Protein AF-0000000076641084 (afdb_homodimer)

pLDDT: mean 89.26, std 19.98, range [22.12, 98.94]

Secondary structure (DSSP, 8-state):
-------------------------SS--------HHHHHHHGGGG---TTS----EEEEEEEETTEEEEEEEEE-TTS-EEEEEEEEESSS-SSEEEEEEE--TT--GGGGG-TT-HHHHHHHHHHHTT-EEEEEPPTTSGGGSTT-SSS-HHHHHHTT-HHHHHHHHHHHHHHHHHHHHHHTT-TTEEEEEEEEEEETHHHHHHHHHHHH-TTEEEEEEES------TT-TT-HHHHGGG--SS-EEEEEETT-TTT--HHHHHHHHHH---SSEEEEEESSSSS--THHHHHHHHHHHHH--/-------------------------SS--------HHHHHHHGGGG---TTS----EEEEEEEETTEEEEEEEEE-TTS-EEEEEEEEESSS-SSEEEEEEE--TT--GGGGG-TT-HHHHHHHHHHHTT-EEEEEPPTTSGGGSTT-SSS-HHHHHHTT-HHHHHHHHHHHHHHHHHHHHHHTT-TTEEEEEEEEEEETHHHHHHHHHHHH-TTEEEEEEES------TT-TT-HHHHGGG--SS-EEEEEETT-TTT--HHHHHHHHHH---SSEEEEEESSSSS--THHHHHHHHHHHHHH-

Organism: NCBI:txid1194090

Nearest PDB structures (foldseek):
  5jib-assembly1_A  TM=7.549E-01  e=6.508E-15  Thermotoga maritima MSB8
  5gma-assembly1_D  TM=7.538E-01  e=2.654E-14  Thermotoga maritima MSB8
  5jib-assembly1_E  TM=7.509E-01  e=1.223E-13  Thermotoga maritima MSB8
  3nuz-assembly3_E  TM=6.967E-01  e=7.974E-14  Bacteroides fragilis NCTC 9343
  3g8y-assembly1_A-2  TM=7.220E-01  e=4.692E-13  Phocaeicola vulgatus ATCC 8482

Sequence (610 aa):
MPKNHPFFLCLLLLCSVSISLRAQSDSVSDMQPVESEAFEVMQQFFDYDQTVPLEADVIGRLEKPGYIRERISFRGALGSKVPGYLALPTNKMGPYPVVLLLHGVTSSKESWWEENSTMRKLTIQLLESGYAALSLDTEYHGERSSNNELDSPIALLENERFVQYRDMIMRSTIDYRRGMDYLTTRTEIDTTRIGMIGYSMGGMMTFMLSAVDSRIKTSVACVSPIVTVPYLPTGVHHHAPYIHEVPFLMLMGKNDGQNYTEAQARQLHDLIGSDTKELIFFDSGHMLPAEWTDRAVYWIGKHLNMPKNHPFFLCLLLLCSVSISLRAQSDSVSDMQPVESEAFEVMQQFFDYDQTVPLEADVIGRLEKPGYIRERISFRGALGSKVPGYLALPTNKMGPYPVVLLLHGVTSSKESWWEENSTMRKLTIQLLESGYAALSLDTEYHGERSSNNELDSPIALLENERFVQYRDMIMRSTIDYRRGMDYLTTRTEIDTTRIGMIGYSMGGMMTFMLSAVDSRIKTSVACVSPIVTVPYLPTGVHHHAPYIHEVPFLMLMGKNDGQNYTEAQARQLHDLIGSDTKELIFFDSGHMLPAEWTDRAVYWIGKHLN

Structure (mmCIF, N/CA/C/O backbone):
data_AF-0000000076641084-model_v1
#
loop_
_entity.id
_entity.type
_entity.pdbx_description
1 polymer 'Dienelactone hydrolase family protein'
#
loop_
_atom_site.group_PDB
_atom_site.id
_atom_site.type_symbol
_atom_site.label_atom_id
_atom_site.label_alt_id
_atom_site.label_comp_id
_atom_site.label_asym_id
_atom_site.label_entity_id
_atom_site.label_seq_id
_atom_site.pdbx_PDB_ins_code
_atom_site.Cartn_x
_atom_site.Cartn_y
_atom_site.Cartn_z
_atom_site.occupancy
_atom_site.B_iso_or_equiv
_atom_site.auth_seq_id
_atom_site.auth_comp_id
_atom_site.auth_asym_id
_atom_site.auth_atom_id
_atom_site.pdbx_PDB_model_num
ATOM 1 N N . MET A 1 1 ? 32.344 21.5 52.062 1 26.88 1 MET A N 1
ATOM 2 C CA . MET A 1 1 ? 32.688 21.906 50.719 1 26.88 1 MET A CA 1
ATOM 3 C C . MET A 1 1 ? 31.672 21.406 49.719 1 26.88 1 MET A C 1
ATOM 5 O O . MET A 1 1 ? 31.328 20.219 49.688 1 26.88 1 MET A O 1
ATOM 9 N N . PRO A 1 2 ? 30.781 22.297 49.188 1 23.8 2 PRO A N 1
ATOM 10 C CA . PRO A 1 2 ? 29.594 21.984 48.406 1 23.8 2 PRO A CA 1
ATOM 11 C C . PRO A 1 2 ? 29.922 21.281 47.094 1 23.8 2 PRO A C 1
ATOM 13 O O . PRO A 1 2 ? 30.859 21.672 46.375 1 23.8 2 PRO A O 1
ATOM 16 N N . LYS A 1 3 ? 29.703 19.922 47.062 1 31.22 3 LYS A N 1
ATOM 17 C CA . LYS A 1 3 ? 29.938 19.031 45.938 1 31.22 3 LYS A CA 1
ATOM 18 C C . LYS A 1 3 ? 29.25 19.578 44.688 1 31.22 3 LYS A C 1
ATOM 20 O O . LYS A 1 3 ? 28.031 19.734 44.656 1 31.22 3 LYS A O 1
ATOM 25 N N . ASN A 1 4 ? 29.922 20.469 43.906 1 24.91 4 ASN A N 1
ATOM 26 C CA . ASN A 1 4 ? 29.531 21.125 42.656 1 24.91 4 ASN A CA 1
ATOM 27 C C . ASN A 1 4 ? 29.094 20.109 41.594 1 24.91 4 ASN A C 1
ATOM 29 O O . ASN A 1 4 ? 29.859 19.203 41.25 1 24.91 4 ASN A O 1
ATOM 33 N N . HIS A 1 5 ? 27.828 19.75 41.562 1 30.78 5 HIS A N 1
ATOM 34 C CA . HIS A 1 5 ? 27.266 18.844 40.594 1 30.78 5 HIS A CA 1
ATOM 35 C C . HIS A 1 5 ? 27.484 19.359 39.156 1 30.78 5 HIS A C 1
ATOM 37 O O . HIS A 1 5 ? 27.109 20.484 38.844 1 30.78 5 HIS A O 1
ATOM 43 N N . PRO A 1 6 ? 28.547 18.844 38.406 1 30.89 6 PRO A N 1
ATOM 44 C CA . PRO A 1 6 ? 28.812 19.297 37.031 1 30.89 6 PRO A CA 1
ATOM 45 C C . PRO A 1 6 ? 27.578 19.172 36.125 1 30.89 6 PRO A C 1
ATOM 47 O O . PRO A 1 6 ? 26.75 18.297 36.344 1 30.89 6 PRO A O 1
ATOM 50 N N . PHE A 1 7 ? 27.062 20.281 35.562 1 27.55 7 PHE A N 1
ATOM 51 C CA . PHE A 1 7 ? 26.094 20.469 34.5 1 27.55 7 PHE A CA 1
ATOM 52 C C . PHE A 1 7 ? 26.5 19.672 33.25 1 27.55 7 PHE A C 1
ATOM 54 O O . PHE A 1 7 ? 27.578 19.875 32.688 1 27.55 7 PHE A O 1
ATOM 61 N N . PHE A 1 8 ? 26.094 18.359 33.188 1 26.67 8 PHE A N 1
ATOM 62 C CA . PHE A 1 8 ? 26.266 17.578 31.953 1 26.67 8 PHE A CA 1
ATOM 63 C C . PHE A 1 8 ? 25.672 18.328 30.75 1 26.67 8 PHE A C 1
ATOM 65 O O . PHE A 1 8 ? 24.453 18.562 30.703 1 26.67 8 PHE A O 1
ATOM 72 N N . LEU A 1 9 ? 26.438 19.203 30.078 1 25.23 9 LEU A N 1
ATOM 73 C CA . LEU A 1 9 ? 26.172 19.734 28.75 1 25.23 9 LEU A CA 1
ATOM 74 C C . LEU A 1 9 ? 25.844 18.609 27.766 1 25.23 9 LEU A C 1
ATOM 76 O O . LEU A 1 9 ? 26.688 17.75 27.5 1 25.23 9 LEU A O 1
ATOM 80 N N . CYS A 1 10 ? 24.625 18.125 27.812 1 24.33 10 CYS A N 1
ATOM 81 C CA . CYS A 1 10 ? 24.141 17.281 26.719 1 24.33 10 CYS A CA 1
ATOM 82 C C . CYS A 1 10 ? 24.422 17.922 25.375 1 24.33 10 CYS A C 1
ATOM 84 O O . CYS A 1 10 ? 23.797 18.906 25.016 1 24.33 10 CYS A O 1
ATOM 86 N N . LEU A 1 11 ? 25.672 17.938 24.906 1 25.52 11 LEU A N 1
ATOM 87 C CA . LEU A 1 11 ? 26.031 18.188 23.516 1 25.52 11 LEU A CA 1
ATOM 88 C C . LEU A 1 11 ? 25.141 17.375 22.578 1 25.52 11 LEU A C 1
ATOM 90 O O . LEU A 1 11 ? 25.203 16.141 22.562 1 25.52 11 LEU A O 1
ATOM 94 N N . LEU A 1 12 ? 23.938 17.828 22.391 1 26.08 12 LEU A N 1
ATOM 95 C CA . LEU A 1 12 ? 23.109 17.406 21.266 1 26.08 12 LEU A CA 1
ATOM 96 C C . LEU A 1 12 ? 23.922 17.375 19.969 1 26.08 12 LEU A C 1
ATOM 98 O O . LEU A 1 12 ? 24.297 18.422 19.438 1 26.08 12 LEU A O 1
ATOM 102 N N . LEU A 1 13 ? 24.891 16.469 19.891 1 26.55 13 LEU A N 1
ATOM 103 C CA . LEU A 1 13 ? 25.484 16.188 18.594 1 26.55 13 LEU A CA 1
ATOM 104 C C . LEU A 1 13 ? 24.406 15.977 17.531 1 26.55 13 LEU A C 1
ATOM 106 O O . LEU A 1 13 ? 23.656 15 17.594 1 26.55 13 LEU A O 1
ATOM 110 N N . LEU A 1 14 ? 23.859 17.016 17.016 1 27.92 14 LEU A N 1
ATOM 111 C CA . LEU A 1 14 ? 23.156 17.094 15.742 1 27.92 14 LEU A CA 1
ATOM 112 C C . LEU A 1 14 ? 23.922 16.359 14.656 1 27.92 14 LEU A C 1
ATOM 114 O O . LEU A 1 14 ? 24.922 16.875 14.133 1 27.92 14 LEU A O 1
ATOM 118 N N . CYS A 1 15 ? 24.266 15.086 14.867 1 28.17 15 CYS A N 1
ATOM 119 C CA . CYS A 1 15 ? 24.766 14.383 13.695 1 28.17 15 CYS A CA 1
ATOM 120 C C . CYS A 1 15 ? 23.922 14.695 12.469 1 28.17 15 CYS A C 1
ATOM 122 O O . CYS A 1 15 ? 22.734 14.375 12.43 1 28.17 15 CYS A O 1
ATOM 124 N N . SER A 1 16 ? 24.25 15.734 11.742 1 29.22 16 SER A N 1
ATOM 125 C CA . SER A 1 16 ? 23.906 16.016 10.359 1 29.22 16 SER A CA 1
ATOM 126 C C . SER A 1 16 ? 24.109 14.789 9.477 1 29.22 16 SER A C 1
ATOM 128 O O . SER A 1 16 ? 25.234 14.5 9.07 1 29.22 16 SER A O 1
ATOM 130 N N . VAL A 1 17 ? 23.703 13.695 9.836 1 29.28 17 VAL A N 1
ATOM 131 C CA . VAL A 1 17 ? 23.766 12.695 8.781 1 29.28 17 VAL A CA 1
ATOM 132 C C . VAL A 1 17 ? 23.297 13.305 7.461 1 29.28 17 VAL A C 1
ATOM 134 O O . VAL A 1 17 ? 22.109 13.641 7.305 1 29.28 17 VAL A O 1
ATOM 137 N N . SER A 1 18 ? 24.188 14.047 6.797 1 27.95 18 SER A N 1
ATOM 138 C CA . SER A 1 18 ? 24.094 14.422 5.387 1 27.95 18 SER A CA 1
ATOM 139 C C . SER A 1 18 ? 23.828 13.203 4.512 1 27.95 18 SER A C 1
ATOM 141 O O . SER A 1 18 ? 24.719 12.375 4.305 1 27.95 18 SER A O 1
ATOM 143 N N . ILE A 1 19 ? 22.844 12.562 4.711 1 30.19 19 ILE A N 1
ATOM 144 C CA . ILE A 1 19 ? 22.484 11.695 3.592 1 30.19 19 ILE A CA 1
ATOM 145 C C . ILE A 1 19 ? 22.672 12.445 2.275 1 30.19 19 ILE A C 1
ATOM 147 O O . ILE A 1 19 ? 22 13.445 2.021 1 30.19 19 ILE A O 1
ATOM 151 N N . SER A 1 20 ? 23.922 12.391 1.888 1 27.3 20 SER A N 1
ATOM 152 C CA . SER A 1 20 ? 24.172 12.828 0.519 1 27.3 20 SER A CA 1
ATOM 153 C C . SER A 1 20 ? 23.172 12.211 -0.451 1 27.3 20 SER A C 1
ATOM 155 O O . SER A 1 20 ? 23.266 11.031 -0.784 1 27.3 20 SER A O 1
ATOM 157 N N . LEU A 1 21 ? 21.969 12.492 -0.389 1 31.47 21 LEU A N 1
ATOM 158 C CA . LEU A 1 21 ? 21.25 12.336 -1.652 1 31.47 21 LEU A CA 1
ATOM 159 C C . LEU A 1 21 ? 22.109 12.797 -2.824 1 31.47 21 LEU A C 1
ATOM 161 O O . LEU A 1 21 ? 22.547 13.953 -2.865 1 31.47 21 LEU A O 1
ATOM 165 N N . ARG A 1 22 ? 23 11.922 -3.416 1 30.84 22 ARG A N 1
ATOM 166 C CA . ARG A 1 22 ? 23.688 12.352 -4.625 1 30.84 22 ARG A CA 1
ATOM 167 C C . ARG A 1 22 ? 22.953 13.5 -5.309 1 30.84 22 ARG A C 1
ATOM 169 O O . ARG A 1 22 ? 21.781 13.367 -5.664 1 30.84 22 ARG A O 1
ATOM 176 N N . ALA A 1 23 ? 23.453 14.68 -5.098 1 30.89 23 ALA A N 1
ATOM 177 C CA . ALA A 1 23 ? 23.125 15.891 -5.844 1 30.89 23 ALA A CA 1
ATOM 178 C C . ALA A 1 23 ? 22.797 15.57 -7.301 1 30.89 23 ALA A C 1
ATOM 180 O O . ALA A 1 23 ? 23.641 15.031 -8.023 1 30.89 23 ALA A O 1
ATOM 181 N N . GLN A 1 24 ? 21.484 15.359 -7.684 1 33.16 24 GLN A N 1
ATOM 182 C CA . GLN A 1 24 ? 21.047 15.391 -9.078 1 33.16 24 GLN A CA 1
ATOM 183 C C . GLN A 1 24 ? 21.859 16.406 -9.883 1 33.16 24 GLN A C 1
ATOM 185 O O . GLN A 1 24 ? 22.094 17.516 -9.414 1 33.16 24 GLN A O 1
ATOM 190 N N . SER A 1 25 ? 22.719 16.031 -10.734 1 34.59 25 SER A N 1
ATOM 191 C CA . SER A 1 25 ? 23.312 16.906 -11.734 1 34.59 25 SER A CA 1
ATOM 192 C C . SER A 1 25 ? 22.422 18.109 -12.023 1 34.59 25 SER A C 1
ATOM 194 O O . SER A 1 25 ? 21.203 18.062 -11.82 1 34.59 25 SER A O 1
ATOM 196 N N . ASP A 1 26 ? 22.906 19.359 -12.203 1 37.53 26 ASP A N 1
ATOM 197 C CA . ASP A 1 26 ? 22.391 20.672 -12.586 1 37.53 26 ASP A CA 1
ATOM 198 C C . ASP A 1 26 ? 21.172 20.531 -13.5 1 37.53 26 ASP A C 1
ATOM 200 O O . ASP A 1 26 ? 20.688 21.516 -14.047 1 37.53 26 ASP A O 1
ATOM 204 N N . SER A 1 27 ? 21 19.453 -14.203 1 39.28 27 SER A N 1
ATOM 205 C CA . SER A 1 27 ? 19.828 19.484 -15.086 1 39.28 27 SER A CA 1
ATOM 206 C C . SER A 1 27 ? 18.531 19.469 -14.289 1 39.28 27 SER A C 1
ATOM 208 O O . SER A 1 27 ? 18.312 18.594 -13.461 1 39.28 27 SER A O 1
ATOM 210 N N . VAL A 1 28 ? 18.031 20.641 -13.852 1 44.72 28 VAL A N 1
ATOM 211 C CA . VAL A 1 28 ? 16.656 20.719 -13.344 1 44.72 28 VAL A CA 1
ATOM 212 C C . VAL A 1 28 ? 15.859 19.5 -13.82 1 44.72 28 VAL A C 1
ATOM 214 O O . VAL A 1 28 ? 15.57 19.375 -15.008 1 44.72 28 VAL A O 1
ATOM 217 N N . SER A 1 29 ? 16.172 18.344 -13.375 1 55.19 29 SER A N 1
ATOM 218 C CA . SER A 1 29 ? 15.297 17.219 -13.703 1 55.19 29 SER A CA 1
ATOM 219 C C . SER A 1 29 ? 13.828 17.625 -13.695 1 55.19 29 SER A C 1
ATOM 221 O O . SER A 1 29 ? 13.352 18.219 -12.719 1 55.19 29 SER A O 1
ATOM 223 N N . ASP A 1 30 ? 13.172 17.984 -14.828 1 70 30 ASP A N 1
ATOM 224 C CA . ASP A 1 30 ? 11.812 18.438 -15.094 1 70 30 ASP A CA 1
ATOM 225 C C . ASP A 1 30 ? 10.805 17.672 -14.25 1 70 30 ASP A C 1
ATOM 227 O O . ASP A 1 30 ? 10.758 16.438 -14.289 1 70 30 ASP A O 1
ATOM 231 N N . MET A 1 31 ? 10.422 18.344 -12.984 1 88.31 31 MET A N 1
ATOM 232 C CA . MET A 1 31 ? 9.273 17.844 -12.227 1 88.31 31 MET A CA 1
ATOM 233 C C . MET A 1 31 ? 8.062 17.656 -13.133 1 88.31 31 MET A C 1
ATOM 235 O O . MET A 1 31 ? 7.441 18.641 -13.555 1 88.31 31 MET A O 1
ATOM 239 N N . GLN A 1 32 ? 7.914 16.469 -13.648 1 92.06 32 GLN A N 1
ATOM 240 C CA . GLN A 1 32 ? 6.758 16.141 -14.477 1 92.06 32 GLN A CA 1
ATOM 241 C C . GLN A 1 32 ? 5.699 15.391 -13.672 1 92.06 32 GLN A C 1
ATOM 243 O O . GLN A 1 32 ? 5.863 14.203 -13.383 1 92.06 32 GLN A O 1
ATOM 248 N N . PRO A 1 33 ? 4.668 16.125 -13.281 1 96.69 33 PRO A N 1
ATOM 249 C CA . PRO A 1 33 ? 3.611 15.43 -12.547 1 96.69 33 PRO A CA 1
ATOM 250 C C . PRO A 1 33 ? 2.916 14.359 -13.383 1 96.69 33 PRO A C 1
ATOM 252 O O . PRO A 1 33 ? 2.967 14.406 -14.617 1 96.69 33 PRO A O 1
ATOM 255 N N . VAL A 1 34 ? 2.338 13.43 -12.719 1 97.44 34 VAL A N 1
ATOM 256 C CA . VAL A 1 34 ? 1.564 12.398 -13.406 1 97.44 34 VAL A CA 1
ATOM 257 C C . VAL A 1 34 ? 0.283 13.008 -13.977 1 97.44 34 VAL A C 1
ATOM 259 O O . VAL A 1 34 ? -0.249 13.977 -13.422 1 97.44 34 VAL A O 1
ATOM 262 N N . GLU A 1 35 ? -0.224 12.438 -15.047 1 97.44 35 GLU A N 1
ATOM 263 C CA . GLU A 1 35 ? -1.488 12.867 -15.633 1 97.44 35 GLU A CA 1
ATOM 264 C C . GLU A 1 35 ? -2.676 12.375 -14.812 1 97.44 35 GLU A C 1
ATOM 266 O O . GLU A 1 35 ? -2.502 11.633 -13.844 1 97.44 35 GLU A O 1
ATOM 271 N N . SER A 1 36 ? -3.834 12.789 -15.211 1 97.25 36 SER A N 1
ATOM 272 C CA . SER A 1 36 ? -5.043 12.633 -14.406 1 97.25 36 SER A CA 1
ATOM 273 C C . SER A 1 36 ? -5.324 11.164 -14.109 1 97.25 36 SER A C 1
ATOM 275 O O . SER A 1 36 ? -5.625 10.805 -12.969 1 97.25 36 SER A O 1
ATOM 277 N N . GLU A 1 37 ? -5.207 10.281 -15.109 1 97.31 37 GLU A N 1
ATOM 278 C CA . GLU A 1 37 ? -5.488 8.867 -14.883 1 97.31 37 GLU A CA 1
ATOM 279 C C . GLU A 1 37 ? -4.496 8.258 -13.891 1 97.31 37 GLU A C 1
ATOM 281 O O . GLU A 1 37 ? -4.883 7.496 -13 1 97.31 37 GLU A O 1
ATOM 286 N N . ALA A 1 38 ? -3.223 8.594 -14.086 1 98.25 38 ALA A N 1
ATOM 287 C CA . ALA A 1 38 ? -2.189 8.094 -13.188 1 98.25 38 ALA A CA 1
ATOM 288 C C . ALA A 1 38 ? -2.414 8.602 -11.766 1 98.25 38 ALA A C 1
ATOM 290 O O . ALA A 1 38 ? -2.178 7.879 -10.797 1 98.25 38 ALA A O 1
ATOM 291 N N . PHE A 1 39 ? -2.951 9.82 -11.648 1 98.38 39 PHE A N 1
ATOM 292 C CA . PHE A 1 39 ? -3.221 10.344 -10.312 1 98.38 39 PHE A CA 1
ATOM 293 C C . PHE A 1 39 ? -4.395 9.617 -9.672 1 98.38 39 PHE A C 1
ATOM 295 O O . PHE A 1 39 ? -4.41 9.406 -8.453 1 98.38 39 PHE A O 1
ATOM 302 N N . GLU A 1 40 ? -5.367 9.203 -10.469 1 97.75 40 GLU A N 1
ATOM 303 C CA . GLU A 1 40 ? -6.465 8.398 -9.938 1 97.75 40 GLU A CA 1
ATOM 304 C C . GLU A 1 40 ? -5.953 7.109 -9.312 1 97.75 40 GLU A C 1
ATOM 306 O O . GLU A 1 40 ? -6.438 6.688 -8.258 1 97.75 40 GLU A O 1
ATOM 311 N N . VAL A 1 41 ? -4.957 6.484 -9.953 1 98.25 41 VAL A N 1
ATOM 312 C CA . VAL A 1 41 ? -4.328 5.289 -9.398 1 98.25 41 VAL A CA 1
ATOM 313 C C . VAL A 1 41 ? -3.543 5.656 -8.141 1 98.25 41 VAL A C 1
ATOM 315 O O . VAL A 1 41 ? -3.639 4.973 -7.117 1 98.25 41 VAL A O 1
ATOM 318 N N . MET A 1 42 ? -2.855 6.789 -8.172 1 98.25 42 MET A N 1
ATOM 319 C CA . MET A 1 42 ? -1.975 7.203 -7.082 1 98.25 42 MET A CA 1
ATOM 320 C C . MET A 1 42 ? -2.771 7.48 -5.812 1 98.25 42 MET A C 1
ATOM 322 O O . MET A 1 42 ? -2.326 7.152 -4.711 1 98.25 42 MET A O 1
ATOM 326 N N . GLN A 1 43 ? -3.947 7.996 -5.922 1 96.69 43 GLN A N 1
ATOM 327 C CA . GLN A 1 43 ? -4.762 8.336 -4.758 1 96.69 43 GLN A CA 1
ATOM 328 C C . GLN A 1 43 ? -5.145 7.09 -3.971 1 96.69 43 GLN A C 1
ATOM 330 O O . GLN A 1 43 ? -5.434 7.172 -2.773 1 96.69 43 GLN A O 1
ATOM 335 N N . GLN A 1 44 ? -5.121 5.918 -4.645 1 96.44 44 GLN A N 1
ATOM 336 C CA . GLN A 1 44 ? -5.535 4.68 -3.992 1 96.44 44 GLN A CA 1
ATOM 337 C C . GLN A 1 44 ? -4.543 4.277 -2.902 1 96.44 44 GLN A C 1
ATOM 339 O O . GLN A 1 44 ? -4.871 3.477 -2.025 1 96.44 44 GLN A O 1
ATOM 344 N N . PHE A 1 45 ? -3.314 4.816 -2.941 1 97.06 45 PHE A N 1
ATOM 345 C CA . PHE A 1 45 ? -2.328 4.574 -1.896 1 97.06 45 PHE A CA 1
ATOM 346 C C . PHE A 1 45 ? -2.811 5.125 -0.559 1 97.06 45 PHE A C 1
ATOM 348 O O . PHE A 1 45 ? -2.324 4.719 0.498 1 97.06 45 PHE A O 1
ATOM 355 N N . PHE A 1 46 ? -3.791 6.051 -0.621 1 96.88 46 PHE A N 1
ATOM 356 C CA . PHE A 1 46 ? -4.199 6.75 0.592 1 96.88 46 PHE A CA 1
ATOM 357 C C . PHE A 1 46 ? -5.602 6.328 1.017 1 96.88 46 PHE A C 1
ATOM 359 O O . PHE A 1 46 ? -6.199 6.945 1.898 1 96.88 46 PHE A O 1
ATOM 366 N N . ASP A 1 47 ? -6.137 5.254 0.386 1 95.56 47 ASP A N 1
ATOM 367 C CA . ASP A 1 47 ? -7.453 4.742 0.751 1 95.56 47 ASP A CA 1
ATOM 368 C C . ASP A 1 47 ? -7.402 3.994 2.082 1 95.56 47 ASP A C 1
ATOM 370 O O . ASP A 1 47 ? -6.363 3.443 2.451 1 95.56 47 ASP A O 1
ATOM 374 N N . TYR A 1 48 ? -8.492 4.016 2.779 1 95.31 48 TYR A N 1
ATOM 375 C CA . TYR A 1 48 ? -8.688 3.24 4 1 95.31 48 TYR A CA 1
ATOM 376 C C . TYR A 1 48 ? -10.156 2.93 4.223 1 95.31 48 TYR A C 1
ATOM 378 O O . TYR A 1 48 ? -11.031 3.545 3.604 1 95.31 48 TYR A O 1
ATOM 386 N N . ASP A 1 49 ? -10.445 1.923 5.027 1 94.69 49 ASP A N 1
ATOM 387 C CA . ASP A 1 49 ? -11.82 1.532 5.332 1 94.69 49 ASP A CA 1
ATOM 388 C C . ASP A 1 49 ? -12.383 2.369 6.473 1 94.69 49 ASP A C 1
ATOM 390 O O . ASP A 1 49 ? -12.039 2.16 7.637 1 94.69 49 ASP A O 1
ATOM 394 N N . GLN A 1 50 ? -13.344 3.189 6.145 1 92.94 50 GLN A N 1
ATOM 395 C CA . GLN A 1 50 ? -13.953 4.047 7.156 1 92.94 50 GLN A CA 1
ATOM 396 C C . GLN A 1 50 ? -14.789 3.229 8.133 1 92.94 50 GLN A C 1
ATOM 398 O O . GLN A 1 50 ? -15.141 3.713 9.211 1 92.94 50 GLN A O 1
ATOM 403 N N . THR A 1 51 ? -15.125 1.97 7.75 1 91.69 51 THR A N 1
ATOM 404 C CA . THR A 1 51 ? -15.969 1.121 8.586 1 91.69 51 THR A CA 1
ATOM 405 C C . THR A 1 51 ? -15.164 0.517 9.734 1 91.69 51 THR A C 1
ATOM 407 O O . THR A 1 51 ? -15.742 -0.025 10.68 1 91.69 51 THR A O 1
ATOM 410 N N . VAL A 1 52 ? -13.836 0.581 9.641 1 91.88 52 VAL A N 1
ATOM 411 C CA . VAL A 1 52 ? -13.016 0.13 10.766 1 91.88 52 VAL A CA 1
ATOM 412 C C . VAL A 1 52 ? -13.25 1.036 11.969 1 91.88 52 VAL A C 1
ATOM 414 O O . VAL A 1 52 ? -13.102 2.256 11.875 1 91.88 52 VAL A O 1
ATOM 417 N N . PRO A 1 53 ? -13.641 0.503 13.094 1 93.06 53 PRO A N 1
ATOM 418 C CA . PRO A 1 53 ? -13.883 1.349 14.266 1 93.06 53 PRO A CA 1
ATOM 419 C C . PRO A 1 53 ? -12.633 2.111 14.703 1 93.06 53 PRO A C 1
ATOM 421 O O . PRO A 1 53 ? -11.523 1.577 14.641 1 93.06 53 PRO A O 1
ATOM 424 N N . LEU A 1 54 ? -12.766 3.314 15.148 1 96.38 54 LEU A N 1
ATOM 425 C CA . LEU A 1 54 ? -11.656 4.152 15.586 1 96.38 54 LEU A CA 1
ATOM 426 C C . LEU A 1 54 ? -11.055 3.621 16.891 1 96.38 54 LEU A C 1
ATOM 428 O O . LEU A 1 54 ? -9.844 3.691 17.094 1 96.38 54 LEU A O 1
ATOM 432 N N . GLU A 1 55 ? -11.984 3.131 17.719 1 96.38 55 GLU A N 1
ATOM 433 C CA . GLU A 1 55 ? -11.539 2.693 19.047 1 96.38 55 GLU A CA 1
ATOM 434 C C . GLU A 1 55 ? -10.758 3.791 19.75 1 96.38 55 GLU A C 1
ATOM 436 O O . GLU A 1 55 ? -9.664 3.545 20.266 1 96.38 55 GLU A O 1
ATOM 441 N N . ALA A 1 56 ? -11.266 4.992 19.75 1 97.75 56 ALA A N 1
ATOM 442 C CA . ALA A 1 56 ? -10.555 6.172 20.234 1 97.75 56 ALA A CA 1
ATOM 443 C C . ALA A 1 56 ? -10.633 6.273 21.766 1 97.75 56 ALA A C 1
ATOM 445 O O . ALA A 1 56 ? -11.617 5.832 22.359 1 97.75 56 ALA A O 1
ATOM 446 N N . ASP A 1 57 ? -9.57 6.793 22.328 1 97.25 57 ASP A N 1
ATOM 447 C CA . ASP A 1 57 ? -9.492 6.996 23.766 1 97.25 57 ASP A CA 1
ATOM 448 C C . ASP A 1 57 ? -8.789 8.305 24.109 1 97.25 57 ASP A C 1
ATOM 450 O O . ASP A 1 57 ? -7.84 8.703 23.422 1 97.25 57 ASP A O 1
ATOM 454 N N . VAL A 1 58 ? -9.297 9.008 25.141 1 98.06 58 VAL A N 1
ATOM 455 C CA . VAL A 1 58 ? -8.57 10.086 25.781 1 98.06 58 VAL A CA 1
ATOM 456 C C . VAL A 1 58 ? -7.809 9.547 27 1 98.06 58 VAL A C 1
ATOM 458 O O . VAL A 1 58 ? -8.414 9.18 28.016 1 98.06 58 VAL A O 1
ATOM 461 N N . ILE A 1 59 ? -6.539 9.547 26.891 1 97.19 59 ILE A N 1
ATOM 462 C CA . ILE A 1 59 ? -5.68 8.844 27.844 1 97.19 59 ILE A CA 1
ATOM 463 C C . ILE A 1 59 ? -5.254 9.797 28.953 1 97.19 59 ILE A C 1
ATOM 465 O O . ILE A 1 59 ? -4.832 9.359 30.031 1 97.19 59 ILE A O 1
ATOM 469 N N . GLY A 1 60 ? -5.316 11.117 28.672 1 97.69 60 GLY A N 1
ATOM 470 C CA . GLY A 1 60 ? -4.918 12.141 29.625 1 97.69 60 GLY A CA 1
ATOM 471 C C . GLY A 1 60 ? -5.383 13.531 29.234 1 97.69 60 GLY A C 1
ATOM 472 O O . GLY A 1 60 ? -5.785 13.766 28.094 1 97.69 60 GLY A O 1
ATOM 473 N N . ARG A 1 61 ? -5.359 14.344 30.297 1 97.75 61 ARG A N 1
ATOM 474 C CA . ARG A 1 61 ? -5.77 15.727 30.125 1 97.75 61 ARG A CA 1
ATOM 475 C C . ARG A 1 61 ? -4.895 16.672 30.938 1 97.75 61 ARG A C 1
ATOM 477 O O . ARG A 1 61 ? -4.629 16.422 32.125 1 97.75 61 ARG A O 1
ATOM 484 N N . LEU A 1 62 ? -4.355 17.625 30.266 1 97.81 62 LEU A N 1
ATOM 485 C CA . LEU A 1 62 ? -3.564 18.672 30.906 1 97.81 62 LEU A CA 1
ATOM 486 C C . LEU A 1 62 ? -4.223 20.047 30.719 1 97.81 62 LEU A C 1
ATOM 488 O O . LEU A 1 62 ? -4.52 20.438 29.578 1 97.81 62 LEU A O 1
ATOM 492 N N . GLU A 1 63 ? -4.461 20.75 31.859 1 97.44 63 GLU A N 1
ATOM 493 C CA . GLU A 1 63 ? -5.043 22.078 31.797 1 97.44 63 GLU A CA 1
ATOM 494 C C . GLU A 1 63 ? -3.984 23.156 32.031 1 97.44 63 GLU A C 1
ATOM 496 O O . GLU A 1 63 ? -3.248 23.109 33 1 97.44 63 GLU A O 1
ATOM 501 N N . LYS A 1 64 ? -3.861 23.969 31.141 1 96 64 LYS A N 1
ATOM 502 C CA . LYS A 1 64 ? -2.971 25.125 31.203 1 96 64 LYS A CA 1
ATOM 503 C C . LYS A 1 64 ? -3.738 26.438 30.984 1 96 64 LYS A C 1
ATOM 505 O O . LYS A 1 64 ? -4.883 26.422 30.531 1 96 64 LYS A O 1
ATOM 510 N N . PRO A 1 65 ? -3.152 27.547 31.453 1 94.44 65 PRO A N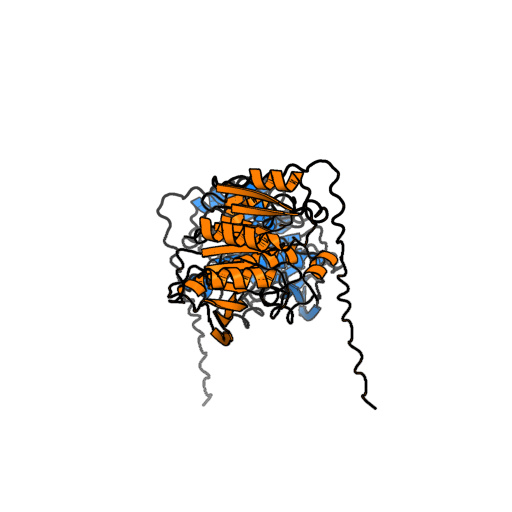 1
ATOM 511 C CA . PRO A 1 65 ? -3.812 28.812 31.125 1 94.44 65 PRO A CA 1
ATOM 512 C C . PRO A 1 65 ? -4.031 29 29.625 1 94.44 65 PRO A C 1
ATOM 514 O O . PRO A 1 65 ? -3.072 28.984 28.859 1 94.44 65 PRO A O 1
ATOM 517 N N . GLY A 1 66 ? -5.277 29.031 29.203 1 96 66 GLY A N 1
ATOM 518 C CA . GLY A 1 66 ? -5.617 29.359 27.828 1 96 66 GLY A CA 1
ATOM 519 C C . GLY A 1 66 ? -5.973 28.156 26.984 1 96 66 GLY A C 1
ATOM 520 O O . GLY A 1 66 ? -6.516 28.297 25.891 1 96 66 GLY A O 1
ATOM 521 N N . TYR A 1 67 ? -5.547 26.938 27.562 1 97.69 67 TYR A N 1
ATOM 522 C CA . TYR A 1 67 ? -5.891 25.781 26.734 1 97.69 67 TYR A CA 1
ATOM 523 C C . TYR A 1 67 ? -5.93 24.5 27.578 1 97.69 67 TYR A C 1
ATOM 525 O O . TYR A 1 67 ? -5.426 24.484 28.703 1 97.69 67 TYR A O 1
ATOM 533 N N . ILE A 1 68 ? -6.641 23.516 27.062 1 98.06 68 ILE A N 1
ATOM 534 C CA . ILE A 1 68 ? -6.613 22.141 27.531 1 98.06 68 ILE A CA 1
ATOM 535 C C . ILE A 1 68 ? -5.961 21.25 26.484 1 98.06 68 ILE A C 1
ATOM 537 O O . ILE A 1 68 ? -6.25 21.375 25.281 1 98.06 68 ILE A O 1
ATOM 541 N N . ARG A 1 69 ? -5.035 20.391 26.875 1 98.56 69 ARG A N 1
ATOM 542 C CA . ARG A 1 69 ? -4.414 19.438 25.969 1 98.56 69 ARG A CA 1
ATOM 543 C C . ARG A 1 69 ? -4.762 18 26.375 1 98.56 69 ARG A C 1
ATOM 545 O O . ARG A 1 69 ? -4.453 17.578 27.484 1 98.56 69 ARG A O 1
ATOM 552 N N . GLU A 1 70 ? -5.375 17.328 25.469 1 98.69 70 GLU A N 1
ATOM 553 C CA . GLU A 1 70 ? -5.715 15.914 25.672 1 98.69 70 GLU A CA 1
ATOM 554 C C . GLU A 1 70 ? -4.715 15 24.969 1 98.69 70 GLU A C 1
ATOM 556 O O . GLU A 1 70 ? -4.332 15.258 23.812 1 98.69 70 GLU A O 1
ATOM 561 N N . ARG A 1 71 ? -4.223 14.047 25.719 1 98.62 71 ARG A N 1
ATOM 562 C CA . ARG A 1 71 ? -3.541 12.914 25.094 1 98.62 71 ARG A CA 1
ATOM 563 C C . ARG A 1 71 ? -4.543 11.898 24.562 1 98.62 71 ARG A C 1
ATOM 565 O O . ARG A 1 71 ? -5.348 11.359 25.328 1 98.62 71 ARG A O 1
ATOM 572 N N . ILE A 1 72 ? -4.508 11.633 23.266 1 98.69 72 ILE A N 1
ATOM 573 C CA . ILE A 1 72 ? -5.508 10.766 22.656 1 98.69 72 ILE A CA 1
ATOM 574 C C . ILE A 1 72 ? -4.816 9.609 21.953 1 98.69 72 ILE A C 1
ATOM 576 O O . ILE A 1 72 ? -3.598 9.617 21.766 1 98.69 72 ILE A O 1
ATOM 580 N N . SER A 1 73 ? -5.562 8.602 21.625 1 98.06 73 SER A N 1
ATOM 581 C CA . SER A 1 73 ? -5.156 7.492 20.766 1 98.06 73 SER A CA 1
ATOM 582 C C . SER A 1 73 ? -6.344 6.926 20 1 98.06 73 SER A C 1
ATOM 584 O O . SER A 1 73 ? -7.477 6.949 20.484 1 98.06 73 SER A O 1
ATOM 586 N N . PHE A 1 74 ? -6.164 6.492 18.828 1 97.75 74 PHE A N 1
ATOM 587 C CA . PHE A 1 74 ? -7.168 5.785 18.031 1 97.75 74 PHE A CA 1
ATOM 588 C C . PHE A 1 74 ? -6.512 4.75 17.125 1 97.75 74 PHE A C 1
ATOM 590 O O . PHE A 1 74 ? -5.285 4.691 17.031 1 97.75 74 PHE A O 1
ATOM 597 N N . ARG A 1 75 ? -7.32 3.955 16.531 1 94.62 75 ARG A N 1
ATOM 598 C CA . ARG A 1 75 ? -6.824 2.9 15.656 1 94.62 75 ARG A CA 1
ATOM 599 C C . ARG A 1 75 ? -6.473 3.455 14.281 1 94.62 75 ARG A C 1
ATOM 601 O O . ARG A 1 75 ? -7.293 4.121 13.648 1 94.62 75 ARG A O 1
ATOM 608 N N . GLY A 1 76 ? -5.273 3.135 13.898 1 89.81 76 GLY A N 1
ATOM 609 C CA . GLY A 1 76 ? -4.777 3.629 12.625 1 89.81 76 GLY A CA 1
ATOM 610 C C . GLY A 1 76 ? -5.125 2.725 11.461 1 89.81 76 GLY A C 1
ATOM 611 O O . GLY A 1 76 ? -5.898 1.777 11.609 1 89.81 76 GLY A O 1
ATOM 612 N N . ALA A 1 77 ? -4.613 3.045 10.281 1 74.94 77 ALA A N 1
ATOM 613 C CA . ALA A 1 77 ? -4.84 2.438 8.969 1 74.94 77 ALA A CA 1
ATOM 614 C C . ALA A 1 77 ? -4.578 0.936 9.008 1 74.94 77 ALA A C 1
ATOM 616 O O . ALA A 1 77 ? -5.301 0.156 8.383 1 74.94 77 ALA A O 1
ATOM 617 N N . LEU A 1 78 ? -3.521 0.55 9.656 1 74.12 78 LEU A N 1
ATOM 618 C CA . LEU A 1 78 ? -3.115 -0.851 9.672 1 74.12 78 LEU A CA 1
ATOM 619 C C . LEU A 1 78 ? -3.459 -1.501 11.008 1 74.12 78 LEU A C 1
ATOM 621 O O . LEU A 1 78 ? -2.945 -2.576 11.328 1 74.12 78 LEU A O 1
ATOM 625 N N . GLY A 1 79 ? -4.242 -0.798 11.773 1 79.25 79 GLY A N 1
ATOM 626 C CA . GLY A 1 79 ? -4.652 -1.411 13.023 1 79.25 79 GLY A CA 1
ATOM 627 C C . GLY A 1 79 ? -3.812 -0.973 14.211 1 79.25 79 GLY A C 1
ATOM 628 O O . GLY A 1 79 ? -4.188 -1.197 15.359 1 79.25 79 GLY A O 1
ATOM 629 N N . SER A 1 80 ? -2.748 -0.312 13.93 1 83.25 80 SER A N 1
ATOM 630 C CA . SER A 1 80 ? -1.895 0.145 15.023 1 83.25 80 SER A CA 1
ATOM 631 C C . SER A 1 80 ? -2.492 1.364 15.719 1 83.25 80 SER A C 1
ATOM 633 O O . SER A 1 80 ? -3.279 2.102 15.117 1 83.25 80 SER A O 1
ATOM 635 N N . LYS A 1 81 ? -2.059 1.528 16.938 1 92.31 81 LYS A N 1
ATOM 636 C CA . LYS A 1 81 ? -2.494 2.703 17.688 1 92.31 81 LYS A CA 1
ATOM 637 C C . LYS A 1 81 ? -1.766 3.957 17.203 1 92.31 81 LYS A C 1
ATOM 639 O O . LYS A 1 81 ? -0.553 3.934 16.984 1 92.31 81 LYS A O 1
ATOM 644 N N . VAL A 1 82 ? -2.502 4.969 17.047 1 97.06 82 VAL A N 1
ATOM 645 C CA . VAL A 1 82 ? -1.957 6.266 16.656 1 97.06 82 VAL A CA 1
ATOM 646 C C . VAL A 1 82 ? -2.096 7.254 17.812 1 97.06 82 VAL A C 1
ATOM 648 O O . VAL A 1 82 ? -3.189 7.75 18.094 1 97.06 82 VAL A O 1
ATOM 651 N N . PRO A 1 83 ? -1.025 7.543 18.516 1 97.81 83 PRO A N 1
ATOM 652 C CA . PRO A 1 83 ? -1.072 8.531 19.594 1 97.81 83 PRO A CA 1
ATOM 653 C C . PRO A 1 83 ? -1.041 9.969 19.078 1 97.81 83 PRO A C 1
ATOM 655 O O . PRO A 1 83 ? -0.447 10.242 18.031 1 97.81 83 PRO A O 1
ATOM 658 N N . GLY A 1 84 ? -1.698 10.828 19.781 1 98.62 84 GLY A N 1
ATOM 659 C CA . GLY A 1 84 ? -1.715 12.234 19.406 1 98.62 84 GLY A CA 1
ATOM 660 C C . GLY A 1 84 ? -2.094 13.156 20.562 1 98.62 84 GLY A C 1
ATOM 661 O O . GLY A 1 84 ? -2.312 12.703 21.688 1 98.62 84 GLY A O 1
ATOM 662 N N . TYR A 1 85 ? -2.027 14.477 20.312 1 98.81 85 TYR A N 1
ATOM 663 C CA . TYR A 1 85 ? -2.549 15.523 21.188 1 98.81 85 TYR A CA 1
ATOM 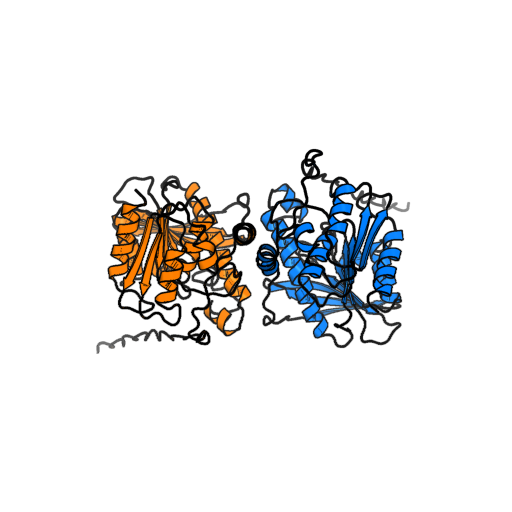664 C C . TYR A 1 85 ? -3.656 16.312 20.484 1 98.81 85 TYR A C 1
ATOM 666 O O . TYR A 1 85 ? -3.523 16.672 19.312 1 98.81 85 TYR A O 1
ATOM 674 N N . LEU A 1 86 ? -4.727 16.438 21.141 1 98.88 86 LEU A N 1
ATOM 675 C CA . LEU A 1 86 ? -5.746 17.422 20.766 1 98.88 86 LEU A CA 1
ATOM 676 C C . LEU A 1 86 ? -5.816 18.547 21.781 1 98.88 86 LEU A C 1
ATOM 678 O O . LEU A 1 86 ? -6.141 18.328 22.953 1 98.88 86 LEU A O 1
ATOM 682 N N . ALA A 1 87 ? -5.504 19.734 21.359 1 98.81 87 ALA A N 1
ATOM 683 C CA . ALA A 1 87 ? -5.527 20.906 22.234 1 98.81 87 ALA A CA 1
ATOM 684 C C . ALA A 1 87 ? -6.707 21.812 21.906 1 98.81 87 ALA A C 1
ATOM 686 O O . ALA A 1 87 ? -6.984 22.078 20.734 1 98.81 87 ALA A O 1
ATOM 687 N N . LEU A 1 88 ? -7.367 22.266 22.922 1 98.5 88 LEU A N 1
ATOM 688 C CA . LEU A 1 88 ? -8.555 23.109 22.797 1 98.5 88 LEU A CA 1
ATOM 689 C C . LEU A 1 88 ? -8.336 24.453 23.484 1 98.5 88 LEU A C 1
ATOM 691 O O . LEU A 1 88 ? -7.906 24.5 24.641 1 98.5 88 LEU A O 1
ATOM 695 N N . PRO A 1 89 ? -8.656 25.516 22.703 1 98 89 PRO A N 1
ATOM 696 C CA . PRO A 1 89 ? -8.586 26.812 23.391 1 98 89 PRO A CA 1
ATOM 697 C C . PRO A 1 89 ? -9.68 27 24.438 1 98 89 PRO A C 1
ATOM 699 O O . PRO A 1 89 ? -10.758 26.391 24.312 1 98 89 PRO A O 1
ATOM 702 N N . THR A 1 90 ? -9.398 27.766 25.453 1 94.75 90 THR A N 1
ATOM 703 C CA . THR A 1 90 ? -10.391 27.984 26.5 1 94.75 90 THR A CA 1
ATOM 70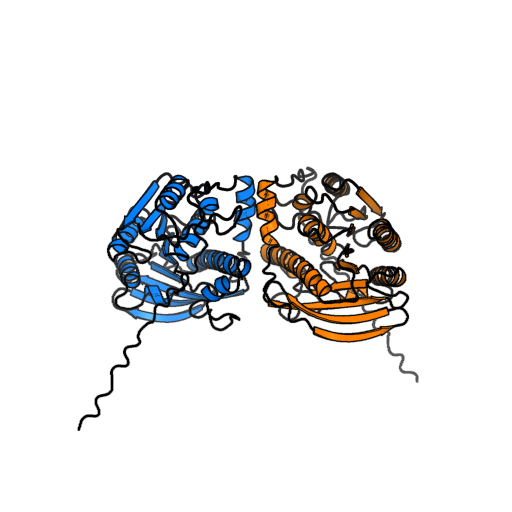4 C C . THR A 1 90 ? -10.875 29.438 26.484 1 94.75 90 THR A C 1
ATOM 706 O O . THR A 1 90 ? -11.812 29.781 27.203 1 94.75 90 THR A O 1
ATOM 709 N N . ASN A 1 91 ? -10.273 30.203 25.703 1 91.69 91 ASN A N 1
ATOM 710 C CA . ASN A 1 91 ? -10.617 31.625 25.672 1 91.69 91 ASN A CA 1
ATOM 711 C C . ASN A 1 91 ? -11.812 31.875 24.75 1 91.69 91 ASN A C 1
ATOM 713 O O . ASN A 1 91 ? -12.297 33 24.672 1 91.69 91 ASN A O 1
ATOM 717 N N . LYS A 1 92 ? -12.25 30.922 24.047 1 90 92 LYS A N 1
ATOM 718 C CA . LYS A 1 92 ? -13.406 31 23.156 1 90 92 LYS A CA 1
ATOM 719 C C . LYS A 1 92 ? -14.336 29.797 23.375 1 90 92 LYS A C 1
ATOM 721 O O . LYS A 1 92 ? -13.945 28.797 23.969 1 90 92 LYS A O 1
ATOM 726 N N . MET A 1 93 ? -15.578 30.047 22.891 1 91.5 93 MET A N 1
ATOM 727 C CA . MET A 1 93 ? -16.516 28.938 22.922 1 91.5 93 MET A CA 1
ATOM 728 C C . MET A 1 93 ? -16.531 28.188 21.594 1 91.5 93 MET A C 1
ATOM 730 O O . MET A 1 93 ? -16.438 28.797 20.531 1 91.5 93 MET A O 1
ATOM 734 N N . GLY A 1 94 ? -16.672 26.984 21.625 1 90.31 94 GLY A N 1
ATOM 735 C CA . GLY A 1 94 ? -16.75 26.156 20.438 1 90.31 94 GLY A CA 1
ATOM 736 C C . GLY A 1 94 ? -18.094 26.25 19.734 1 90.31 94 GLY A C 1
ATOM 737 O O . GLY A 1 94 ? -18.969 27.016 20.141 1 90.31 94 GLY A O 1
ATOM 738 N N . PRO A 1 95 ? -18.125 25.359 18.719 1 97.25 95 PRO A N 1
ATOM 739 C CA . PRO A 1 95 ? -17.125 24.453 18.156 1 97.25 95 PRO A CA 1
ATOM 740 C C . PRO A 1 95 ? -15.938 25.203 17.531 1 97.25 95 PRO A C 1
ATOM 742 O O . PRO A 1 95 ? -16.125 26.25 16.922 1 97.25 95 PRO A O 1
ATOM 745 N N . TYR A 1 96 ? -14.734 24.703 17.719 1 97.88 96 TYR A N 1
ATOM 746 C CA . TYR A 1 96 ? -13.5 25.328 17.281 1 97.88 96 TYR A CA 1
ATOM 747 C C . TYR A 1 96 ? -13.102 24.859 15.898 1 97.88 96 TYR A C 1
ATOM 749 O O . TYR A 1 96 ? -13.18 23.656 15.594 1 97.88 96 TYR A O 1
ATOM 757 N N . PRO A 1 97 ? -12.727 25.844 14.969 1 98.56 97 PRO A N 1
ATOM 758 C CA . PRO A 1 97 ? -11.898 25.328 13.875 1 98.56 97 PRO A CA 1
ATOM 759 C C . PRO A 1 97 ? -10.641 24.625 14.367 1 98.56 97 PRO A C 1
ATOM 761 O O . PRO A 1 97 ? -10.227 24.812 15.516 1 98.56 97 PRO A O 1
ATOM 764 N N . VAL A 1 98 ? -10.078 23.766 13.57 1 98.88 98 VAL A N 1
ATOM 765 C CA . VAL A 1 98 ? -8.953 22.969 14.031 1 98.88 98 VAL A CA 1
ATOM 766 C C . VAL A 1 98 ? -7.84 22.984 12.992 1 98.88 98 VAL A C 1
ATOM 768 O O . VAL A 1 98 ? -8.109 23.031 11.789 1 98.88 98 VAL A O 1
ATOM 771 N N . VAL A 1 99 ? -6.621 23.031 13.477 1 98.94 99 VAL A N 1
ATOM 772 C CA . VAL A 1 99 ? -5.445 22.969 12.609 1 98.94 99 VAL A CA 1
ATOM 773 C C . VAL A 1 99 ? -4.672 21.672 12.891 1 98.94 99 VAL A C 1
ATOM 775 O O . VAL A 1 99 ? -4.305 21.406 14.039 1 98.94 99 VAL A O 1
ATOM 778 N N . LEU A 1 100 ? -4.473 20.828 11.844 1 98.94 100 LEU A N 1
ATOM 779 C CA . LEU A 1 100 ? -3.588 19.672 11.93 1 98.94 100 LEU A CA 1
ATOM 780 C C . LEU A 1 100 ? -2.125 20.109 11.883 1 98.94 100 LEU A C 1
ATOM 782 O O . LEU A 1 100 ? -1.737 20.906 11.023 1 98.94 100 LEU A O 1
ATOM 786 N N . LEU A 1 101 ? -1.36 19.609 12.82 1 98.94 101 LEU A N 1
ATOM 787 C CA . LEU A 1 101 ? 0.07 19.891 12.875 1 98.94 101 LEU A CA 1
ATOM 788 C C . LEU A 1 101 ? 0.883 18.641 12.555 1 98.94 101 LEU A C 1
ATOM 790 O O . LEU A 1 101 ? 0.875 17.688 13.328 1 98.94 101 LEU A O 1
ATOM 794 N N . LEU A 1 102 ? 1.583 18.656 11.422 1 98.88 102 LEU A N 1
ATOM 795 C CA . LEU A 1 102 ? 2.326 17.5 10.945 1 98.88 102 LEU A CA 1
ATOM 796 C C . LEU A 1 102 ? 3.826 17.703 11.133 1 98.88 102 LEU A C 1
ATOM 798 O O . LEU A 1 102 ? 4.414 18.609 10.547 1 98.88 102 LEU A O 1
ATOM 802 N N . HIS A 1 103 ? 4.469 16.812 11.914 1 98.31 103 HIS A N 1
ATOM 803 C CA . HIS A 1 103 ? 5.859 16.984 12.32 1 98.31 103 HIS A CA 1
ATOM 804 C C . HIS A 1 103 ? 6.816 16.453 11.258 1 98.31 103 HIS A C 1
ATOM 806 O O . HIS A 1 103 ? 6.395 15.766 10.328 1 98.31 103 HIS A O 1
ATOM 812 N N . GLY A 1 104 ? 8.086 16.781 11.398 1 97.19 104 GLY A N 1
ATOM 813 C CA . GLY A 1 104 ? 9.141 16.344 10.5 1 97.19 104 GLY A CA 1
ATOM 814 C C . GLY A 1 104 ? 9.695 14.977 10.867 1 97.19 104 GLY A C 1
ATOM 815 O O . GLY A 1 104 ? 9.328 14.406 11.898 1 97.19 104 GLY A O 1
ATOM 816 N N . VAL A 1 105 ? 10.664 14.516 10.125 1 95.06 105 VAL A N 1
ATOM 817 C CA . VAL A 1 105 ? 11.109 13.125 10.172 1 95.06 105 VAL A CA 1
ATOM 818 C C . VAL A 1 105 ? 11.898 12.875 11.453 1 95.06 105 VAL A C 1
ATOM 820 O O . VAL A 1 105 ? 11.953 11.742 11.945 1 95.06 105 VAL A O 1
ATOM 823 N N . THR A 1 106 ? 12.5 13.836 12.086 1 91.19 106 THR A N 1
ATOM 824 C CA . THR A 1 106 ? 13.297 13.633 13.297 1 91.19 106 THR A CA 1
ATOM 825 C C . THR A 1 106 ? 12.547 14.141 14.523 1 91.19 106 THR A C 1
ATOM 827 O O . THR A 1 106 ? 13.156 14.359 15.578 1 91.19 106 THR A O 1
ATOM 830 N N . SER A 1 107 ? 11.305 14.359 14.383 1 94.38 107 SER A N 1
ATOM 831 C CA . SER A 1 107 ? 10.492 14.938 15.445 1 94.38 107 SER A CA 1
ATOM 832 C C . SER A 1 107 ? 9.344 14.008 15.828 1 94.38 107 SER A C 1
ATOM 834 O O . SER A 1 107 ? 9.414 12.797 15.617 1 94.38 107 SER A O 1
ATOM 836 N N . SER A 1 108 ? 8.359 14.484 16.531 1 95.94 108 SER A N 1
ATOM 837 C CA . SER A 1 108 ? 7.156 13.805 16.984 1 95.94 108 SER A CA 1
ATOM 838 C C . SER A 1 108 ? 6.074 14.805 17.375 1 95.94 108 SER A C 1
ATOM 840 O O . SER A 1 108 ? 6.258 16.016 17.234 1 95.94 108 SER A O 1
ATOM 842 N N . LYS A 1 109 ? 4.988 14.258 17.844 1 97.75 109 LYS A N 1
ATOM 843 C CA . LYS A 1 109 ? 3.926 15.133 18.344 1 97.75 109 LYS A CA 1
ATOM 844 C C . LYS A 1 109 ? 4.422 16.031 19.469 1 97.75 109 LYS A C 1
ATOM 846 O O . LYS A 1 109 ? 3.906 17.125 19.672 1 97.75 109 LYS A O 1
ATOM 851 N N . GLU A 1 110 ? 5.465 15.656 20.172 1 97.62 110 GLU A N 1
ATOM 852 C CA . GLU A 1 110 ? 6.004 16.391 21.312 1 97.62 110 GLU A CA 1
ATOM 853 C C . GLU A 1 110 ? 6.668 17.688 20.875 1 97.62 110 GLU A C 1
ATOM 855 O O . GLU A 1 110 ? 6.707 18.672 21.625 1 97.62 110 GLU A O 1
ATOM 860 N N . SER A 1 111 ? 7.105 17.688 19.672 1 97.31 111 SER A N 1
ATOM 861 C CA . SER A 1 111 ? 7.871 18.844 19.203 1 97.31 111 SER A CA 1
ATOM 862 C C . SER A 1 111 ? 7.02 20.109 19.172 1 97.31 111 SER A C 1
ATOM 864 O O . SER A 1 111 ? 7.535 21.203 19.328 1 97.31 111 SER A O 1
ATOM 866 N N . TRP A 1 112 ? 5.754 19.984 19.047 1 98.12 112 TRP A N 1
ATOM 867 C CA . TRP A 1 112 ? 4.844 21.125 18.969 1 98.12 112 TRP A CA 1
ATOM 868 C C . TRP A 1 112 ? 4.613 21.734 20.344 1 98.12 112 TRP A C 1
ATOM 870 O O . TRP A 1 112 ? 3.938 22.75 20.469 1 98.12 112 TRP A O 1
ATOM 880 N N . TRP A 1 113 ? 5.246 21.094 21.391 1 96.94 113 TRP A N 1
ATOM 881 C CA . TRP A 1 113 ? 4.961 21.5 22.766 1 96.94 113 TRP A CA 1
ATOM 882 C C . TRP A 1 113 ? 6.25 21.734 23.547 1 96.94 113 TRP A C 1
ATOM 884 O O . TRP A 1 113 ? 6.215 22.078 24.734 1 96.94 113 TRP A O 1
ATOM 894 N N . GLU A 1 114 ? 7.383 21.531 22.891 1 95.31 114 GLU A N 1
ATOM 895 C CA . GLU A 1 114 ? 8.664 21.688 23.562 1 95.31 114 GLU A CA 1
ATOM 896 C C . GLU A 1 114 ? 8.914 23.156 23.938 1 95.31 114 GLU A C 1
ATOM 898 O O . GLU A 1 114 ? 8.75 24.047 23.125 1 95.31 114 GLU A O 1
ATOM 903 N N . GLU A 1 115 ? 9.414 23.328 25.094 1 91.06 115 GLU A N 1
ATOM 904 C CA . GLU A 1 115 ? 9.648 24.688 25.594 1 91.06 115 GLU A CA 1
ATOM 905 C C . GLU A 1 115 ? 10.711 25.406 24.75 1 91.06 115 GLU A C 1
ATOM 907 O O . GLU A 1 115 ? 11.688 24.781 24.328 1 91.06 115 GLU A O 1
ATOM 912 N N . ASN A 1 116 ? 10.555 26.688 24.516 1 87.38 116 ASN A N 1
ATOM 913 C CA . ASN A 1 116 ? 11.469 27.578 23.828 1 87.38 116 ASN A CA 1
ATOM 914 C C . ASN A 1 116 ? 11.695 27.156 22.375 1 87.38 116 ASN A C 1
ATOM 916 O O . ASN A 1 116 ? 12.781 27.344 21.828 1 87.38 116 ASN A O 1
ATOM 920 N N . SER A 1 117 ? 10.703 26.422 21.844 1 91.81 117 SER A N 1
ATOM 921 C CA . SER A 1 117 ? 10.766 26.047 20.438 1 91.81 117 SER A CA 1
ATOM 922 C C . SER A 1 117 ? 9.836 26.906 19.594 1 91.81 117 SER A C 1
ATOM 924 O O . SER A 1 117 ? 8.797 27.359 20.078 1 91.81 117 SER A O 1
ATOM 926 N N . THR A 1 118 ? 10.203 27.125 18.344 1 93.12 118 THR A N 1
ATOM 927 C CA . THR A 1 118 ? 9.328 27.859 17.438 1 93.12 118 THR A CA 1
ATOM 928 C C . THR A 1 118 ? 8.055 27.062 17.172 1 93.12 118 THR A C 1
ATOM 930 O O . THR A 1 118 ? 6.992 27.641 16.906 1 93.12 118 THR A O 1
ATOM 933 N N . MET A 1 119 ? 8.109 25.781 17.266 1 95.75 119 MET A N 1
ATOM 934 C CA . MET A 1 119 ? 6.941 24.938 17.047 1 95.75 119 MET A CA 1
ATOM 935 C C . MET A 1 119 ? 5.902 25.141 18.141 1 95.75 119 MET A C 1
ATOM 937 O O . MET A 1 119 ? 4.707 25.219 17.859 1 95.75 119 MET A O 1
ATOM 941 N N . ARG A 1 120 ? 6.414 25.234 19.328 1 96.06 120 ARG A N 1
ATOM 942 C CA . ARG A 1 120 ? 5.48 25.531 20.422 1 96.06 120 ARG A CA 1
ATOM 943 C C . ARG A 1 120 ? 4.891 26.938 20.266 1 96.06 120 ARG A C 1
ATOM 945 O O . ARG A 1 120 ? 3.707 27.141 20.547 1 96.06 120 ARG A O 1
ATOM 952 N N . LYS A 1 121 ? 5.742 27.906 19.922 1 97 121 LYS A N 1
ATOM 953 C CA . LYS A 1 121 ? 5.227 29.25 19.656 1 97 121 LYS A CA 1
ATOM 954 C C . LYS A 1 121 ? 4.047 29.203 18.688 1 97 121 LYS A C 1
ATOM 956 O O . LYS A 1 121 ? 3.029 29.859 18.922 1 97 121 LYS A O 1
ATOM 961 N N . LEU A 1 122 ? 4.199 28.438 17.641 1 98.5 122 LEU A N 1
ATOM 962 C CA . LEU A 1 122 ? 3.145 28.297 16.641 1 98.5 122 LEU A CA 1
ATOM 963 C C . LEU A 1 122 ? 1.872 27.734 17.266 1 98.5 122 LEU A C 1
ATOM 965 O O . LEU A 1 122 ? 0.783 28.281 17.062 1 98.5 122 LEU A O 1
ATOM 969 N N . THR A 1 123 ? 1.999 26.641 18.047 1 98.5 123 THR A N 1
ATOM 970 C CA . THR A 1 123 ? 0.842 25.984 18.641 1 98.5 123 THR A CA 1
ATOM 971 C C . THR A 1 123 ? 0.105 26.938 19.578 1 98.5 123 THR A C 1
ATOM 973 O O . THR A 1 123 ? -1.122 27.047 19.531 1 98.5 123 THR A O 1
ATOM 976 N N . ILE A 1 124 ? 0.831 27.688 20.391 1 97.69 124 ILE A N 1
ATOM 977 C CA . ILE A 1 124 ? 0.243 28.609 21.344 1 97.69 124 ILE A CA 1
ATOM 978 C C . ILE A 1 124 ? -0.454 29.75 20.594 1 97.69 124 ILE A C 1
ATOM 980 O O . ILE A 1 124 ? -1.568 30.141 20.953 1 97.69 124 ILE A O 1
ATOM 984 N N . GLN A 1 125 ? 0.191 30.25 19.547 1 98 125 GLN A N 1
ATOM 985 C CA . GLN A 1 125 ? -0.423 31.297 18.734 1 98 125 GLN A CA 1
ATOM 986 C C . GLN A 1 125 ? -1.753 30.828 18.156 1 98 125 GLN A C 1
ATOM 988 O O . GLN A 1 125 ? -2.725 31.594 18.125 1 98 125 GLN A O 1
ATOM 993 N N . LEU A 1 126 ? -1.802 29.594 17.688 1 98.5 126 LEU A N 1
ATOM 994 C CA . LEU A 1 126 ? -3.033 29.047 17.141 1 98.5 126 LEU A CA 1
ATOM 995 C C . LEU A 1 126 ? -4.121 28.969 18.203 1 98.5 126 LEU A C 1
ATOM 997 O O . LEU A 1 126 ? -5.25 29.422 17.969 1 98.5 126 LEU A O 1
ATOM 1001 N N . LEU A 1 127 ? -3.781 28.469 19.359 1 98.31 127 LEU A N 1
ATOM 1002 C CA . LEU A 1 127 ? -4.738 28.328 20.453 1 98.31 127 LEU A CA 1
ATOM 1003 C C . LEU A 1 127 ? -5.258 29.688 20.906 1 98.31 127 LEU A C 1
ATOM 1005 O O . LEU A 1 127 ? -6.465 29.875 21.078 1 98.31 127 LEU A O 1
ATOM 1009 N N . GLU A 1 128 ? -4.367 30.641 21.016 1 97.31 128 GLU A N 1
ATOM 1010 C CA . GLU A 1 128 ? -4.75 32 21.406 1 97.31 128 GLU A CA 1
ATOM 1011 C C . GLU A 1 128 ? -5.672 32.625 20.375 1 97.31 128 GLU A C 1
ATOM 1013 O O . GLU A 1 128 ? -6.5 33.5 20.719 1 97.31 128 GLU A O 1
ATOM 1018 N N . SER A 1 129 ? -5.547 32.188 19.156 1 97.31 129 SER A N 1
ATOM 1019 C CA . SER A 1 129 ? -6.359 32.719 18.062 1 97.31 129 SER A CA 1
ATOM 1020 C C . SER A 1 129 ? -7.695 32 17.969 1 97.31 129 SER A C 1
ATOM 1022 O O . SER A 1 129 ? -8.5 32.281 17.078 1 97.31 129 SER A O 1
ATOM 1024 N N . GLY A 1 130 ? -7.938 30.984 18.781 1 97.12 130 GLY A N 1
ATOM 1025 C CA . GLY A 1 130 ? -9.227 30.312 18.844 1 97.12 130 GLY A CA 1
ATOM 1026 C C . GLY A 1 130 ? -9.281 29.031 18.031 1 97.12 130 GLY A C 1
ATOM 1027 O O . GLY A 1 130 ? -10.359 28.5 17.781 1 97.12 130 GLY A O 1
ATOM 1028 N N . TYR A 1 131 ? -8.133 28.562 17.578 1 98.44 131 TYR A N 1
ATOM 1029 C CA . TYR A 1 131 ? -8.078 27.297 16.828 1 98.44 131 TYR A CA 1
ATOM 1030 C C . TYR A 1 131 ? -7.695 26.141 17.75 1 98.44 131 TYR A C 1
ATOM 1032 O O . TYR A 1 131 ? -6.812 26.281 18.594 1 98.44 131 TYR A O 1
ATOM 1040 N N . ALA A 1 132 ? -8.398 25.016 17.656 1 98.75 132 ALA A N 1
ATOM 1041 C CA . ALA A 1 132 ? -7.871 23.766 18.203 1 98.75 132 ALA A CA 1
ATOM 1042 C C . ALA A 1 132 ? -6.695 23.25 17.391 1 98.75 132 ALA A C 1
ATOM 1044 O O . ALA A 1 132 ? -6.461 23.719 16.266 1 98.75 132 ALA A O 1
ATOM 1045 N N . ALA A 1 133 ? -5.902 22.391 18 1 98.88 133 ALA A N 1
ATOM 1046 C CA . ALA A 1 133 ? -4.746 21.828 17.312 1 98.88 133 ALA A CA 1
ATOM 1047 C C . ALA A 1 133 ? -4.66 20.312 17.516 1 98.88 133 ALA A C 1
ATOM 1049 O O . ALA A 1 133 ? -4.742 19.844 18.656 1 98.88 133 ALA A O 1
ATOM 1050 N N . LEU A 1 134 ? -4.555 19.547 16.422 1 98.94 134 LEU A N 1
ATOM 1051 C CA . LEU A 1 134 ? -4.332 18.109 16.469 1 98.94 134 LEU A CA 1
ATOM 1052 C C . LEU A 1 134 ? -2.945 17.75 15.953 1 98.94 134 LEU A C 1
ATOM 1054 O O . LEU A 1 134 ? -2.566 18.172 14.852 1 98.94 134 LEU A O 1
ATOM 1058 N N . SER A 1 135 ? -2.172 17.062 16.734 1 98.88 135 SER A N 1
ATOM 1059 C CA . SER A 1 135 ? -0.889 16.516 16.297 1 98.88 135 SER A CA 1
ATOM 1060 C C . SER A 1 135 ? -0.799 15.016 16.594 1 98.88 135 SER A C 1
ATOM 1062 O O . SER A 1 135 ? -1.193 14.57 17.672 1 98.88 135 SER A O 1
ATOM 1064 N N . LEU A 1 136 ? -0.318 14.227 15.633 1 98.5 136 LEU A N 1
ATOM 1065 C CA . LEU A 1 136 ? -0.158 12.781 15.766 1 98.5 136 LEU A CA 1
ATOM 1066 C C . LEU A 1 136 ? 1.31 12.383 15.648 1 98.5 136 LEU A C 1
ATOM 1068 O O . LEU A 1 136 ? 2.104 13.102 15.039 1 98.5 136 LEU A O 1
ATOM 1072 N N . ASP A 1 137 ? 1.655 11.273 16.281 1 96.75 137 ASP A N 1
ATOM 1073 C CA . ASP A 1 137 ? 2.928 10.633 15.961 1 96.75 137 ASP A CA 1
ATOM 1074 C C . ASP A 1 137 ? 2.836 9.852 14.648 1 96.75 137 ASP A C 1
ATOM 1076 O O . ASP A 1 137 ? 1.98 8.984 14.5 1 96.75 137 ASP A O 1
ATOM 1080 N N . THR A 1 138 ? 3.723 10.227 13.766 1 93.56 138 THR A N 1
ATOM 1081 C CA . THR A 1 138 ? 3.857 9.406 12.57 1 93.56 138 THR A CA 1
ATOM 1082 C C . THR A 1 138 ? 4.449 8.039 12.906 1 93.56 138 THR A C 1
ATOM 1084 O O . THR A 1 138 ? 5.004 7.852 13.992 1 93.56 138 THR A O 1
ATOM 1087 N N . GLU A 1 139 ? 4.246 7.121 12.008 1 89.88 139 GLU A N 1
ATOM 1088 C CA . GLU A 1 139 ? 4.859 5.809 12.188 1 89.88 139 GLU A CA 1
ATOM 1089 C C . GLU A 1 139 ? 6.363 5.93 12.414 1 89.88 139 GLU A C 1
ATOM 1091 O O . GLU A 1 139 ? 7.031 6.738 11.766 1 89.88 139 GLU A O 1
ATOM 1096 N N . TYR A 1 140 ? 6.934 5.18 13.422 1 89.25 140 TYR A N 1
ATOM 1097 C CA . TYR A 1 140 ? 8.344 5.105 13.773 1 89.25 140 TYR A CA 1
ATOM 1098 C C . TYR A 1 140 ? 8.773 6.32 14.594 1 89.25 140 TYR A C 1
ATOM 1100 O O . TYR A 1 140 ? 9.961 6.531 14.828 1 89.25 140 TYR A O 1
ATOM 1108 N N . HIS A 1 141 ? 7.84 7.105 15.023 1 93.31 141 HIS A N 1
ATOM 1109 C CA . HIS A 1 141 ? 8.164 8.32 15.773 1 93.31 141 HIS A CA 1
ATOM 1110 C C . HIS A 1 141 ? 7.457 8.336 17.125 1 93.31 141 HIS A C 1
ATOM 1112 O O . HIS A 1 141 ? 6.391 7.734 17.281 1 93.31 141 HIS A O 1
ATOM 1118 N N . GLY A 1 142 ? 8.086 9.117 18.047 1 93.25 142 GLY A N 1
ATOM 1119 C CA . GLY A 1 142 ? 7.449 9.297 19.344 1 93.25 142 GLY A CA 1
ATOM 1120 C C . GLY A 1 142 ? 7.066 7.988 20.016 1 93.25 142 GLY A C 1
ATOM 1121 O O . GLY A 1 142 ? 7.898 7.086 20.141 1 93.25 142 GLY A O 1
ATOM 1122 N N . GLU A 1 143 ? 5.801 7.824 20.391 1 92.5 143 GLU A N 1
ATOM 1123 C CA . GLU A 1 143 ? 5.324 6.641 21.094 1 92.5 143 GLU A CA 1
ATOM 1124 C C . GLU A 1 143 ? 5.238 5.438 20.156 1 92.5 143 GLU A C 1
ATOM 1126 O O . GLU A 1 143 ? 5.051 4.305 20.609 1 92.5 143 GLU A O 1
ATOM 1131 N N . ARG A 1 144 ? 5.48 5.676 18.844 1 90.5 144 ARG A N 1
ATOM 1132 C CA . ARG A 1 144 ? 5.387 4.602 17.859 1 90.5 144 ARG A CA 1
ATOM 1133 C C . ARG A 1 144 ? 6.77 4.086 17.469 1 90.5 144 ARG A C 1
ATOM 1135 O O . ARG A 1 144 ? 6.914 3.34 16.5 1 90.5 144 ARG A O 1
ATOM 1142 N N . SER A 1 145 ? 7.824 4.488 18.141 1 83.69 145 SER A N 1
ATOM 1143 C CA . SER A 1 145 ? 9.195 4.102 17.828 1 83.69 145 SER A CA 1
ATOM 1144 C C . SER A 1 145 ? 9.508 2.703 18.344 1 83.69 145 SER A C 1
ATOM 1146 O O . SER A 1 145 ? 10.359 2.004 17.781 1 83.69 145 SER A O 1
ATOM 1148 N N . SER A 1 146 ? 9.062 2.207 19.453 1 63.41 146 SER A N 1
ATOM 1149 C CA . SER A 1 146 ? 9.492 1.037 20.203 1 63.41 146 SER A CA 1
ATOM 1150 C C . SER A 1 146 ? 9.375 -0.235 19.375 1 63.41 146 SER A C 1
ATOM 1152 O O . SER A 1 146 ? 10.172 -1.164 19.531 1 63.41 146 SER A O 1
ATOM 1154 N N . ASN A 1 147 ? 8.523 -0.342 18.516 1 58.44 147 ASN A N 1
ATOM 1155 C CA . ASN A 1 147 ? 8.297 -1.646 17.906 1 58.44 147 ASN A CA 1
ATOM 1156 C C . ASN A 1 147 ? 9.031 -1.777 16.578 1 58.44 147 ASN A C 1
ATOM 1158 O O . ASN A 1 147 ? 8.766 -2.707 15.805 1 58.44 147 ASN A O 1
ATOM 1162 N N . ASN A 1 148 ? 10.109 -0.837 16.453 1 61.12 148 ASN A N 1
ATOM 1163 C CA . ASN A 1 148 ? 10.688 -0.836 15.109 1 61.12 148 ASN A CA 1
ATOM 1164 C C . ASN A 1 148 ? 12.016 -1.591 15.07 1 61.12 148 ASN A C 1
ATOM 1166 O O . ASN A 1 148 ? 12.727 -1.649 16.078 1 61.12 148 ASN A O 1
ATOM 1170 N N . GLU A 1 149 ? 12.125 -2.297 14 1 64.12 149 GLU A N 1
ATOM 1171 C CA . GLU A 1 149 ? 13.367 -3.021 13.758 1 64.12 149 GLU A CA 1
ATOM 1172 C C . GLU A 1 149 ? 14.555 -2.068 13.68 1 64.12 149 GLU A C 1
ATOM 1174 O O . GLU A 1 149 ? 15.672 -2.432 14.055 1 64.12 149 GLU A O 1
ATOM 1179 N N . LEU A 1 150 ? 14.172 -0.875 13.211 1 67.56 150 LEU A N 1
ATOM 1180 C CA . LEU A 1 150 ? 15.219 0.125 13.039 1 67.56 150 LEU A CA 1
ATOM 1181 C C . LEU A 1 150 ? 15.016 1.298 13.992 1 67.56 150 LEU A C 1
ATOM 1183 O O . LEU A 1 150 ? 13.883 1.604 14.375 1 67.56 150 LEU A O 1
ATOM 1187 N N . ASP A 1 151 ? 16.062 1.869 14.352 1 63.78 151 ASP A N 1
ATOM 1188 C CA . ASP A 1 151 ? 16.141 2.846 15.438 1 63.78 151 ASP A CA 1
ATOM 1189 C C . ASP A 1 151 ? 15.375 4.117 15.078 1 63.78 151 ASP A C 1
ATOM 1191 O O . ASP A 1 151 ? 14.836 4.789 15.961 1 63.78 151 ASP A O 1
ATOM 1195 N N . SER A 1 152 ? 15.523 4.434 13.812 1 76.06 152 SER A N 1
ATOM 1196 C CA . SER A 1 152 ? 14.906 5.699 13.438 1 76.06 152 SER A CA 1
ATOM 1197 C C . SER A 1 152 ? 14.492 5.691 11.969 1 76.06 152 SER A C 1
ATOM 1199 O O . SER A 1 152 ? 14.961 4.859 11.188 1 76.06 152 SER A O 1
ATOM 1201 N N . PRO A 1 153 ? 13.539 6.5 11.672 1 84.06 153 PRO A N 1
ATOM 1202 C CA . PRO A 1 153 ? 13.164 6.613 10.258 1 84.06 153 PRO A CA 1
ATOM 1203 C C . PRO A 1 153 ? 14.359 6.934 9.359 1 84.06 153 PRO A C 1
ATOM 1205 O O . PRO A 1 153 ? 14.406 6.496 8.211 1 84.06 153 PRO A O 1
ATOM 1208 N N . ILE A 1 154 ? 15.32 7.574 9.922 1 84.94 154 ILE A N 1
ATOM 1209 C CA . ILE A 1 154 ? 16.5 7.922 9.133 1 84.94 154 ILE A CA 1
ATOM 1210 C C . ILE A 1 154 ? 17.281 6.656 8.789 1 84.94 154 ILE A C 1
ATOM 1212 O O . ILE A 1 154 ? 17.859 6.551 7.699 1 84.94 154 ILE A O 1
ATOM 1216 N N . ALA A 1 155 ? 17.266 5.742 9.695 1 86.94 155 ALA A N 1
ATOM 1217 C CA . ALA A 1 155 ? 17.953 4.473 9.484 1 86.94 155 ALA A CA 1
ATOM 1218 C C . ALA A 1 155 ? 17.359 3.719 8.297 1 86.94 155 ALA A C 1
ATOM 1220 O O . ALA A 1 155 ? 18.062 2.951 7.629 1 86.94 155 ALA A O 1
ATOM 1221 N N . LEU A 1 156 ? 16.094 3.934 8.016 1 88.56 156 LEU A N 1
ATOM 1222 C CA . LEU A 1 156 ? 15.484 3.316 6.848 1 88.56 156 LEU A CA 1
ATOM 1223 C C . LEU A 1 156 ? 16.219 3.736 5.57 1 88.56 156 LEU A C 1
ATOM 1225 O O . LEU A 1 156 ? 16.5 2.902 4.711 1 88.56 156 LEU A O 1
ATOM 1229 N N . LEU A 1 157 ? 16.484 5.012 5.508 1 87.5 157 LEU A N 1
ATOM 1230 C CA . LEU A 1 157 ? 17.156 5.531 4.324 1 87.5 157 LEU A CA 1
ATOM 1231 C C . LEU A 1 157 ? 18.594 5.031 4.262 1 87.5 157 LEU A C 1
ATOM 1233 O O . LEU A 1 157 ? 19.078 4.645 3.191 1 87.5 157 LEU A O 1
ATOM 1237 N N . GLU A 1 158 ? 19.234 4.984 5.414 1 89.06 158 GLU A N 1
ATOM 1238 C CA . GLU A 1 158 ? 20.625 4.539 5.496 1 89.06 158 GLU A CA 1
ATOM 1239 C C . GLU A 1 158 ? 20.766 3.074 5.086 1 89.06 158 GLU A C 1
ATOM 1241 O O . GLU A 1 158 ? 21.781 2.674 4.523 1 89.06 158 GLU A O 1
ATOM 1246 N N . ASN A 1 159 ? 19.75 2.322 5.309 1 89.94 159 ASN A N 1
ATOM 1247 C CA . ASN A 1 159 ? 19.766 0.896 5 1 89.94 159 ASN A CA 1
ATOM 1248 C C . ASN A 1 159 ? 19.062 0.6 3.678 1 89.94 159 ASN A C 1
ATOM 1250 O O . ASN A 1 159 ? 18.688 -0.542 3.414 1 89.94 159 ASN A O 1
ATOM 1254 N N . GLU A 1 160 ? 18.75 1.664 2.943 1 91.5 160 GLU A N 1
ATOM 1255 C CA . GLU A 1 160 ? 18.172 1.574 1.604 1 91.5 160 GLU A CA 1
ATOM 1256 C C . GLU A 1 160 ? 16.797 0.913 1.631 1 91.5 160 GLU A C 1
ATOM 1258 O O . GLU A 1 160 ? 16.469 0.122 0.746 1 91.5 160 GLU A O 1
ATOM 1263 N N . ARG A 1 161 ? 16.125 1.138 2.766 1 92.06 161 ARG A N 1
ATOM 1264 C CA . ARG A 1 161 ? 14.734 0.708 2.891 1 92.06 161 ARG A CA 1
ATOM 1265 C C . ARG A 1 161 ? 13.781 1.774 2.365 1 92.06 161 ARG A C 1
ATOM 1267 O O . ARG A 1 161 ? 12.93 2.275 3.107 1 92.06 161 ARG A O 1
ATOM 1274 N N . PHE A 1 162 ? 13.852 2.018 1.074 1 93.62 162 PHE A N 1
ATOM 1275 C CA . PHE A 1 162 ? 13.164 3.146 0.461 1 93.62 162 PHE A CA 1
ATOM 1276 C C . PHE A 1 162 ? 11.656 2.906 0.423 1 93.62 162 PHE A C 1
ATOM 1278 O O . PHE A 1 162 ? 10.867 3.836 0.615 1 93.62 162 PHE A O 1
ATOM 1285 N N . VAL A 1 163 ? 11.273 1.65 0.177 1 94.69 163 VAL A N 1
ATOM 1286 C CA . VAL A 1 163 ? 9.852 1.34 0.115 1 94.69 163 VAL A CA 1
ATOM 1287 C C . VAL A 1 163 ? 9.234 1.448 1.509 1 94.69 163 VAL A C 1
ATOM 1289 O O . VAL A 1 163 ? 8.141 1.987 1.671 1 94.69 163 VAL A O 1
ATOM 1292 N N . GLN A 1 164 ? 9.961 0.964 2.506 1 92.12 164 GLN A N 1
ATOM 1293 C CA . GLN A 1 164 ? 9.484 1.097 3.879 1 92.12 164 GLN A CA 1
ATOM 1294 C C . GLN A 1 164 ? 9.344 2.564 4.273 1 92.12 164 GLN A C 1
ATOM 1296 O O . GLN A 1 164 ? 8.391 2.941 4.957 1 92.12 164 GLN A O 1
ATOM 1301 N N . TYR A 1 165 ? 10.32 3.402 3.889 1 93.56 165 TYR A N 1
ATOM 1302 C CA . TYR A 1 165 ? 10.266 4.832 4.172 1 93.56 165 TYR A CA 1
ATOM 1303 C C . TYR A 1 165 ? 9.062 5.477 3.496 1 93.56 165 TYR A C 1
ATOM 1305 O O . TYR A 1 165 ? 8.328 6.242 4.125 1 93.56 165 TYR A O 1
ATOM 1313 N N . ARG A 1 166 ? 8.844 5.129 2.229 1 95.12 166 ARG A N 1
ATOM 1314 C CA . ARG A 1 166 ? 7.684 5.578 1.469 1 95.12 166 ARG A CA 1
ATOM 1315 C C . ARG A 1 166 ? 6.387 5.203 2.18 1 95.12 166 ARG A C 1
ATOM 1317 O O . ARG A 1 166 ? 5.512 6.047 2.377 1 95.12 166 ARG A O 1
ATOM 1324 N N . ASP A 1 167 ? 6.285 3.967 2.57 1 93.25 167 ASP A N 1
ATOM 1325 C CA . ASP A 1 167 ? 5.066 3.451 3.184 1 93.25 167 ASP A CA 1
ATOM 1326 C C . ASP A 1 167 ? 4.812 4.105 4.539 1 93.25 167 ASP A C 1
ATOM 1328 O O . ASP A 1 167 ? 3.664 4.312 4.93 1 93.25 167 ASP A O 1
ATOM 1332 N N . MET A 1 168 ? 5.914 4.406 5.281 1 92.62 168 MET A N 1
ATOM 1333 C CA . MET A 1 168 ? 5.797 5.137 6.539 1 92.62 168 MET A CA 1
ATOM 1334 C C . MET A 1 168 ? 5.086 6.469 6.328 1 92.62 168 MET A C 1
ATOM 1336 O O . MET A 1 168 ? 4.152 6.801 7.062 1 92.62 168 MET A O 1
ATOM 1340 N N . ILE A 1 169 ? 5.465 7.191 5.312 1 96.5 169 ILE A N 1
ATOM 1341 C CA . ILE A 1 169 ? 4.871 8.492 5.02 1 96.5 169 ILE A CA 1
ATOM 1342 C C . ILE A 1 169 ? 3.422 8.312 4.578 1 96.5 169 ILE A C 1
ATOM 1344 O O . ILE A 1 169 ? 2.531 9.023 5.051 1 96.5 169 ILE A O 1
ATOM 1348 N N . MET A 1 170 ? 3.174 7.336 3.76 1 96.06 170 MET A N 1
ATOM 1349 C CA . MET A 1 170 ? 1.832 7.082 3.244 1 96.06 170 MET A CA 1
ATOM 1350 C C . MET A 1 170 ? 0.882 6.688 4.371 1 96.06 170 MET A C 1
ATOM 1352 O O . MET A 1 170 ? -0.218 7.23 4.48 1 96.06 170 MET A O 1
ATOM 1356 N N . ARG A 1 171 ? 1.308 5.773 5.176 1 94.69 171 ARG A N 1
ATOM 1357 C CA . ARG A 1 171 ? 0.46 5.309 6.27 1 94.69 171 ARG A CA 1
ATOM 1358 C C . ARG A 1 171 ? 0.198 6.426 7.273 1 94.69 171 ARG A C 1
ATOM 1360 O O . ARG A 1 171 ? -0.897 6.52 7.832 1 94.69 171 ARG A O 1
ATOM 1367 N N . SER A 1 172 ? 1.2 7.238 7.492 1 95.88 172 SER A N 1
ATOM 1368 C CA . SER A 1 172 ? 1.018 8.383 8.375 1 95.88 172 SER A CA 1
ATOM 1369 C C . SER A 1 172 ? 0.022 9.383 7.785 1 95.88 172 SER A C 1
ATOM 1371 O O . SER A 1 172 ? -0.757 9.992 8.516 1 95.88 172 SER A O 1
ATOM 1373 N N . THR A 1 173 ? 0.048 9.555 6.473 1 98.12 173 THR A N 1
ATOM 1374 C CA . THR A 1 173 ? -0.929 10.398 5.789 1 98.12 173 THR A CA 1
ATOM 1375 C C . THR A 1 173 ? -2.342 9.852 5.988 1 98.12 173 THR A C 1
ATOM 1377 O O . THR A 1 173 ? -3.264 10.609 6.297 1 98.12 173 THR A O 1
ATOM 1380 N N . ILE A 1 174 ? -2.49 8.516 5.902 1 97.81 174 ILE A N 1
ATOM 1381 C CA . ILE A 1 174 ? -3.773 7.867 6.145 1 97.81 174 ILE A CA 1
ATOM 1382 C C . ILE A 1 174 ? -4.199 8.094 7.594 1 97.81 174 ILE A C 1
ATOM 1384 O O . ILE A 1 174 ? -5.379 8.328 7.871 1 97.81 174 ILE A O 1
ATOM 1388 N N . ASP A 1 175 ? -3.256 8.016 8.492 1 97.81 175 ASP A N 1
ATOM 1389 C CA . ASP A 1 175 ? -3.562 8.211 9.906 1 97.81 175 ASP A CA 1
ATOM 1390 C C . ASP A 1 175 ? -4.145 9.602 10.156 1 97.81 175 ASP A C 1
ATOM 1392 O O . ASP A 1 175 ? -5.035 9.766 10.992 1 97.81 175 ASP A O 1
ATOM 1396 N N . TYR A 1 176 ? -3.633 10.586 9.469 1 98.62 176 TYR A N 1
ATOM 1397 C CA . TYR A 1 176 ? -4.199 11.922 9.633 1 98.62 176 TYR A CA 1
ATOM 1398 C C . TYR A 1 176 ? -5.602 11.992 9.039 1 98.62 176 TYR A C 1
ATOM 1400 O O . TYR A 1 176 ? -6.461 12.719 9.555 1 98.62 176 TYR A O 1
ATOM 1408 N N . ARG A 1 177 ? -5.883 11.281 7.961 1 98.31 177 ARG A N 1
ATOM 1409 C CA . ARG A 1 177 ? -7.25 11.203 7.457 1 98.31 177 ARG A CA 1
ATOM 1410 C C . ARG A 1 177 ? -8.18 10.57 8.492 1 98.31 177 ARG A C 1
ATOM 1412 O O . ARG A 1 177 ? -9.281 11.07 8.727 1 98.31 177 ARG A O 1
ATOM 1419 N N . ARG A 1 178 ? -7.688 9.539 9.117 1 97.81 178 ARG A N 1
ATOM 1420 C CA . ARG A 1 178 ? -8.461 8.906 10.188 1 97.81 178 ARG A CA 1
ATOM 1421 C C . ARG A 1 178 ? -8.594 9.836 11.391 1 97.81 178 ARG A C 1
ATOM 1423 O O . ARG A 1 178 ? -9.609 9.805 12.094 1 97.81 178 ARG A O 1
ATOM 1430 N N . GLY A 1 179 ? -7.512 10.602 11.57 1 98.38 179 GLY A N 1
ATOM 1431 C CA . GLY A 1 179 ? -7.609 11.633 12.594 1 98.38 179 GLY A CA 1
ATOM 1432 C C . GLY A 1 179 ? -8.75 12.602 12.352 1 98.38 179 GLY A C 1
ATOM 1433 O O . GLY A 1 179 ? -9.422 13.023 13.297 1 98.38 179 GLY A O 1
ATOM 1434 N N . MET A 1 180 ? -8.969 12.977 11.164 1 98.56 180 MET A N 1
ATOM 1435 C CA . MET A 1 180 ? -10.094 13.844 10.836 1 98.56 180 MET A CA 1
ATOM 1436 C C . MET A 1 180 ? -11.422 13.125 11.062 1 98.56 180 MET A C 1
ATOM 1438 O O . MET A 1 180 ? -12.406 13.75 11.445 1 98.56 180 MET A O 1
ATOM 1442 N N . ASP A 1 181 ? -11.461 11.734 10.828 1 97.94 181 ASP A N 1
ATOM 1443 C CA . ASP A 1 181 ? -12.633 10.969 11.234 1 97.94 181 ASP A CA 1
ATOM 1444 C C . ASP A 1 181 ? -12.875 11.094 12.734 1 97.94 181 ASP A C 1
ATOM 1446 O O . ASP A 1 181 ? -14.008 11.297 13.18 1 97.94 181 ASP A O 1
ATOM 1450 N N . TYR A 1 182 ? -11.797 10.961 13.453 1 98.56 182 TYR A N 1
ATOM 1451 C CA . TYR A 1 182 ? -11.898 11.086 14.906 1 98.56 182 TYR A CA 1
ATOM 1452 C C . TYR A 1 182 ? -12.469 12.438 15.297 1 98.56 182 TYR A C 1
ATOM 1454 O O . TYR A 1 182 ? -13.32 12.523 16.188 1 98.56 182 TYR A O 1
ATOM 1462 N N . LEU A 1 183 ? -12.016 13.5 14.648 1 98.69 183 LEU A N 1
ATOM 1463 C CA . LEU A 1 183 ? -12.477 14.852 14.961 1 98.69 183 LEU A CA 1
ATOM 1464 C C . LEU A 1 183 ? -13.992 14.953 14.797 1 98.69 183 LEU A C 1
ATOM 1466 O O . LEU A 1 183 ? -14.641 15.742 15.492 1 98.69 183 LEU A O 1
ATOM 1470 N N . THR A 1 184 ? -14.609 14.164 13.898 1 97.75 184 THR A N 1
ATOM 1471 C CA . THR A 1 184 ? -16.047 14.219 13.68 1 97.75 184 THR A CA 1
ATOM 1472 C C . THR A 1 184 ? -16.797 13.664 14.891 1 97.75 184 THR A C 1
ATOM 1474 O O . THR A 1 184 ? -18 13.891 15.047 1 97.75 184 THR A O 1
ATOM 1477 N N . THR A 1 185 ? -16.078 12.906 15.766 1 97.62 185 THR A N 1
ATOM 1478 C CA . THR A 1 185 ? -16.703 12.359 16.969 1 97.62 185 THR A CA 1
ATOM 1479 C C . THR A 1 185 ? -16.656 13.359 18.109 1 97.62 185 THR A C 1
ATOM 1481 O O . THR A 1 185 ? -17.234 13.133 19.172 1 97.62 185 THR A O 1
ATOM 1484 N N . ARG A 1 186 ? -15.914 14.484 17.875 1 98.25 186 ARG A N 1
ATOM 1485 C CA . ARG A 1 186 ? -15.727 15.508 18.906 1 98.25 186 ARG A CA 1
ATOM 1486 C C . ARG A 1 186 ? -16.656 16.688 18.672 1 98.25 186 ARG A C 1
ATOM 1488 O O . ARG A 1 186 ? -16.422 17.5 17.75 1 98.25 186 ARG A O 1
ATOM 1495 N N . THR A 1 187 ? -17.547 16.922 19.562 1 97.38 187 THR A N 1
ATOM 1496 C CA . THR A 1 187 ? -18.562 17.938 19.375 1 97.38 187 THR A CA 1
ATOM 1497 C C . THR A 1 187 ? -17.969 19.328 19.516 1 97.38 187 THR A C 1
ATOM 1499 O O . THR A 1 187 ? -18.562 20.312 19.062 1 97.38 187 THR A O 1
ATOM 1502 N N . GLU A 1 188 ? -16.797 19.469 20.141 1 97.31 188 GLU A N 1
ATOM 1503 C CA . GLU A 1 188 ? -16.172 20.766 20.344 1 97.31 188 GLU A CA 1
ATOM 1504 C C . GLU A 1 188 ? -15.461 21.234 19.062 1 97.31 188 GLU A C 1
ATOM 1506 O O . GLU A 1 188 ? -15 22.375 19 1 97.31 188 GLU A O 1
ATOM 1511 N N . ILE A 1 189 ? -15.414 20.406 18.062 1 98.62 189 ILE A N 1
ATOM 1512 C CA . ILE A 1 189 ? -14.625 20.719 16.875 1 98.62 189 ILE A CA 1
ATOM 1513 C C . ILE A 1 189 ? -15.562 21.016 15.703 1 98.62 189 ILE A C 1
ATOM 1515 O O . ILE A 1 189 ? -16.531 20.297 15.477 1 98.62 189 ILE A O 1
ATOM 1519 N N . ASP A 1 190 ? -15.383 22.141 15.008 1 98.56 190 ASP A N 1
ATOM 1520 C CA . ASP A 1 190 ? -16.031 22.453 13.734 1 98.56 190 ASP A CA 1
ATOM 1521 C C . ASP A 1 190 ? -15.305 21.781 12.57 1 98.56 190 ASP A C 1
ATOM 1523 O O . ASP A 1 190 ? -14.367 22.359 12.008 1 98.56 190 ASP A O 1
ATOM 1527 N N . THR A 1 191 ? -15.766 20.625 12.125 1 98.25 191 THR A N 1
ATOM 1528 C CA . THR A 1 191 ? -15.055 19.828 11.141 1 98.25 191 THR A CA 1
ATOM 1529 C C . THR A 1 191 ? -15.281 20.375 9.734 1 98.25 191 THR A C 1
ATOM 1531 O O . THR A 1 191 ? -14.75 19.844 8.758 1 98.25 191 THR A O 1
ATOM 1534 N N . THR A 1 192 ? -16.016 21.484 9.586 1 98.19 192 THR A N 1
ATOM 1535 C CA . THR A 1 192 ? -16.141 22.156 8.305 1 98.19 192 THR A CA 1
ATOM 1536 C C . THR A 1 192 ? -15 23.156 8.117 1 98.19 192 THR A C 1
ATOM 1538 O O . THR A 1 192 ? -14.812 23.703 7.02 1 98.19 192 THR A O 1
ATOM 1541 N N . ARG A 1 193 ? -14.195 23.375 9.172 1 98.62 193 ARG A N 1
ATOM 1542 C CA . ARG A 1 193 ? -13.062 24.297 9.133 1 98.62 193 ARG A CA 1
ATOM 1543 C C . ARG A 1 193 ? -11.797 23.625 9.648 1 98.62 193 ARG A C 1
ATOM 1545 O O . ARG A 1 193 ? -11.359 23.891 10.773 1 98.62 193 ARG A O 1
ATOM 1552 N N . ILE A 1 194 ? -11.18 22.797 8.805 1 98.88 194 ILE A N 1
ATOM 1553 C CA . ILE A 1 194 ? -9.938 22.094 9.117 1 98.88 194 ILE A CA 1
ATOM 1554 C C . ILE A 1 194 ? -8.789 22.688 8.297 1 98.88 194 ILE A C 1
ATOM 1556 O O . ILE A 1 194 ? -8.836 22.688 7.066 1 98.88 194 ILE A O 1
ATOM 1560 N N . GLY A 1 195 ? -7.809 23.297 8.969 1 98.94 195 GLY A N 1
ATOM 1561 C CA . GLY A 1 195 ? -6.559 23.703 8.352 1 98.94 195 GLY A CA 1
ATOM 1562 C C . GLY A 1 195 ? -5.406 22.766 8.656 1 98.94 195 GLY A C 1
ATOM 1563 O O . GLY A 1 195 ? -5.566 21.797 9.406 1 98.94 195 GLY A O 1
ATOM 1564 N N . MET A 1 196 ? -4.266 23.031 8.055 1 98.88 196 MET A N 1
ATOM 1565 C CA . MET A 1 196 ? -3.125 22.141 8.227 1 98.88 196 MET A CA 1
ATOM 1566 C C . MET A 1 196 ? -1.81 22.891 8.062 1 98.88 196 MET A C 1
ATOM 1568 O O . MET A 1 196 ? -1.692 23.75 7.195 1 98.88 196 MET A O 1
ATOM 1572 N N . ILE A 1 197 ? -0.897 22.609 8.93 1 98.94 197 ILE A N 1
ATOM 1573 C CA . ILE A 1 197 ? 0.48 23.078 8.859 1 98.94 197 ILE A CA 1
ATOM 1574 C C . ILE A 1 197 ? 1.442 21.906 9 1 98.94 197 ILE A C 1
ATOM 1576 O O . ILE A 1 197 ? 1.382 21.172 9.984 1 98.94 197 ILE A O 1
ATOM 1580 N N . GLY A 1 198 ? 2.264 21.703 8.047 1 98.88 198 GLY A N 1
ATOM 1581 C CA . GLY A 1 198 ? 3.244 20.641 8.086 1 98.88 198 GLY A CA 1
ATOM 1582 C C . GLY A 1 198 ? 4.668 21.125 7.902 1 98.88 198 GLY A C 1
ATOM 1583 O O . GLY A 1 198 ? 4.926 22.031 7.105 1 98.88 198 GLY A O 1
ATOM 1584 N N . TYR A 1 199 ? 5.594 20.547 8.641 1 98.81 199 TYR A N 1
ATOM 1585 C CA . TYR A 1 199 ? 7.008 20.906 8.586 1 98.81 199 TYR A CA 1
ATOM 1586 C C . TYR A 1 199 ? 7.844 19.75 8.055 1 98.81 199 TYR A C 1
ATOM 1588 O O . TYR A 1 199 ? 7.766 18.625 8.57 1 98.81 199 TYR A O 1
ATOM 1596 N N . SER A 1 200 ? 8.695 19.969 6.984 1 98.44 200 SER A N 1
ATOM 1597 C CA . SER A 1 200 ? 9.586 18.969 6.402 1 98.44 200 SER A CA 1
ATOM 1598 C C . SER A 1 200 ? 8.812 17.734 5.938 1 98.44 200 SER A C 1
ATOM 1600 O O . SER A 1 200 ? 7.934 17.844 5.082 1 98.44 200 SER A O 1
ATOM 1602 N N . MET A 1 201 ? 8.938 16.578 6.598 1 97.88 201 MET A N 1
ATOM 1603 C CA . MET A 1 201 ? 8.125 15.406 6.266 1 97.88 201 MET A CA 1
ATOM 1604 C C . MET A 1 201 ? 6.641 15.727 6.379 1 97.88 201 MET A C 1
ATOM 1606 O O . MET A 1 201 ? 5.844 15.305 5.543 1 97.88 201 MET A O 1
ATOM 1610 N N . GLY A 1 202 ? 6.332 16.516 7.387 1 98.75 202 GLY A N 1
ATOM 1611 C CA . GLY A 1 202 ? 4.961 16.984 7.52 1 98.75 202 GLY A CA 1
ATOM 1612 C C . GLY A 1 202 ? 4.52 17.859 6.363 1 98.75 202 GLY A C 1
ATOM 1613 O O . GLY A 1 202 ? 3.34 17.859 6 1 98.75 202 GLY A O 1
ATOM 1614 N N . GLY A 1 203 ? 5.465 18.625 5.844 1 98.88 203 GLY A N 1
ATOM 1615 C CA . GLY A 1 203 ? 5.176 19.406 4.645 1 98.88 203 GLY A CA 1
ATOM 1616 C C . GLY A 1 203 ? 4.848 18.547 3.441 1 98.88 203 GLY A C 1
ATOM 1617 O O . GLY A 1 203 ? 3.951 18.875 2.662 1 98.88 203 GLY A O 1
ATOM 1618 N N . MET A 1 204 ? 5.555 17.438 3.291 1 98.75 204 MET A N 1
ATOM 1619 C CA . MET 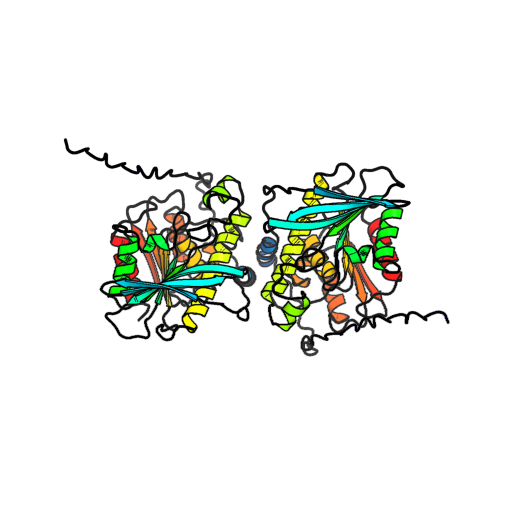A 1 204 ? 5.238 16.484 2.225 1 98.75 204 MET A CA 1
ATOM 1620 C C . MET A 1 204 ? 3.82 15.945 2.379 1 98.75 204 MET A C 1
ATOM 1622 O O . MET A 1 204 ? 3.053 15.93 1.415 1 98.75 204 MET A O 1
ATOM 1626 N N . MET A 1 205 ? 3.49 15.562 3.568 1 98.88 205 MET A N 1
ATOM 1627 C CA . MET A 1 205 ? 2.162 15.023 3.838 1 98.88 205 MET A CA 1
ATOM 1628 C C . MET A 1 205 ? 1.087 16.078 3.598 1 98.88 205 MET A C 1
ATOM 1630 O O . MET A 1 205 ? -0.033 15.75 3.201 1 98.88 205 MET A O 1
ATOM 1634 N N . THR A 1 206 ? 1.405 17.359 3.807 1 98.94 206 THR A N 1
ATOM 1635 C CA . THR A 1 206 ? 0.476 18.453 3.568 1 98.94 206 THR A CA 1
ATOM 1636 C C . THR A 1 206 ? 0.062 18.5 2.1 1 98.94 206 THR A C 1
ATOM 1638 O O . THR A 1 206 ? -1.116 18.688 1.788 1 98.94 206 THR A O 1
ATOM 1641 N N . PHE A 1 207 ? 1.045 18.281 1.204 1 98.88 207 PHE A N 1
ATOM 1642 C CA . PHE A 1 207 ? 0.714 18.219 -0.215 1 98.88 207 PHE A CA 1
ATOM 1643 C C . PHE A 1 207 ? -0.228 17.062 -0.497 1 98.88 207 PHE A C 1
ATOM 1645 O O . PHE A 1 207 ? -1.243 17.219 -1.177 1 98.88 207 PHE A O 1
ATOM 1652 N N . MET A 1 208 ? 0.074 15.93 0.033 1 98.75 208 MET A N 1
ATOM 1653 C CA . MET A 1 208 ? -0.694 14.711 -0.232 1 98.75 208 MET A CA 1
ATOM 1654 C C . MET A 1 208 ? -2.113 14.836 0.312 1 98.75 208 MET A C 1
ATOM 1656 O O . MET A 1 208 ? -3.082 14.602 -0.41 1 98.75 208 MET A O 1
ATOM 1660 N N . LEU A 1 209 ? -2.258 15.273 1.541 1 98.75 209 LEU A N 1
ATOM 1661 C CA . LEU A 1 209 ? -3.564 15.406 2.176 1 98.75 209 LEU A CA 1
ATOM 1662 C C . LEU A 1 209 ? -4.418 16.453 1.461 1 98.75 209 LEU A C 1
ATOM 1664 O O . LEU A 1 209 ? -5.617 16.25 1.262 1 98.75 209 LEU A O 1
ATOM 1668 N N . SER A 1 210 ? -3.797 17.547 1.06 1 98.81 210 SER A N 1
ATOM 1669 C CA . SER A 1 210 ? -4.535 18.609 0.378 1 98.81 210 SER A CA 1
ATOM 1670 C C . SER A 1 210 ? -5.102 18.109 -0.951 1 98.81 210 SER A C 1
ATOM 1672 O O . SER A 1 210 ? -6.141 18.594 -1.404 1 98.81 210 SER A O 1
ATOM 1674 N N . ALA A 1 211 ? -4.426 17.141 -1.532 1 98.56 211 ALA A N 1
ATOM 1675 C CA . ALA A 1 211 ? -4.84 16.656 -2.844 1 98.56 211 ALA A CA 1
ATOM 1676 C C . ALA A 1 211 ? -5.926 15.586 -2.709 1 98.56 211 ALA A C 1
ATOM 1678 O O . ALA A 1 211 ? -6.777 15.445 -3.592 1 98.56 211 ALA A O 1
ATOM 1679 N N . VAL A 1 212 ? -5.984 14.844 -1.56 1 97.62 212 VAL A N 1
ATOM 1680 C CA . VAL A 1 212 ? -6.793 13.633 -1.603 1 97.62 212 VAL A CA 1
ATOM 1681 C C . VAL A 1 212 ? -7.957 13.758 -0.621 1 97.62 212 VAL A C 1
ATOM 1683 O O . VAL A 1 212 ? -8.867 12.922 -0.617 1 97.62 212 VAL A O 1
ATOM 1686 N N . ASP A 1 213 ? -7.973 14.789 0.218 1 98.06 213 ASP A N 1
ATOM 1687 C CA . ASP A 1 213 ? -9.023 14.883 1.23 1 98.06 213 ASP A CA 1
ATOM 1688 C C . ASP A 1 213 ? -9.672 16.266 1.225 1 98.06 213 ASP A C 1
ATOM 1690 O O . ASP A 1 213 ? -9.078 17.234 1.698 1 98.06 213 ASP A O 1
ATOM 1694 N N . SER A 1 214 ? -10.859 16.375 0.813 1 97.5 214 SER A N 1
ATOM 1695 C CA . SER A 1 214 ? -11.547 17.641 0.591 1 97.5 214 SER A CA 1
ATOM 1696 C C . SER A 1 214 ? -11.953 18.281 1.91 1 97.5 214 SER A C 1
ATOM 1698 O O . SER A 1 214 ? -12.398 19.438 1.933 1 97.5 214 SER A O 1
ATOM 1700 N N . ARG A 1 215 ? -11.797 17.641 3.02 1 98.12 215 ARG A N 1
ATOM 1701 C CA . ARG A 1 215 ? -12.109 18.234 4.316 1 98.12 215 ARG A CA 1
ATOM 1702 C C . ARG A 1 215 ? -11.125 19.344 4.672 1 98.12 215 ARG A C 1
ATOM 1704 O O . ARG A 1 215 ? -11.422 20.203 5.492 1 98.12 215 ARG A O 1
ATOM 1711 N N . ILE A 1 216 ? -9.867 19.297 4.09 1 98.69 216 ILE A N 1
ATOM 1712 C CA . ILE A 1 216 ? -8.859 20.328 4.328 1 98.69 216 ILE A CA 1
ATOM 1713 C C . ILE A 1 216 ? -9.258 21.609 3.617 1 98.69 216 ILE A C 1
ATOM 1715 O O . ILE A 1 216 ? -9.547 21.609 2.416 1 98.69 216 ILE A O 1
ATOM 1719 N N . LYS A 1 217 ? -9.195 22.703 4.379 1 98.62 217 LYS A N 1
ATOM 1720 C CA . LYS A 1 217 ? -9.703 23.953 3.801 1 98.62 217 LYS A CA 1
ATOM 1721 C C . LYS A 1 217 ? -8.57 24.938 3.525 1 98.62 217 LYS A C 1
ATOM 1723 O O . LYS A 1 217 ? -8.719 25.844 2.719 1 98.62 217 LYS A O 1
ATOM 1728 N N . THR A 1 218 ? -7.48 24.828 4.156 1 98.88 218 THR A N 1
ATOM 1729 C CA . THR A 1 218 ? -6.289 25.625 3.902 1 98.88 218 THR A CA 1
ATOM 1730 C C . THR A 1 218 ? -5.039 24.906 4.402 1 98.88 218 THR A C 1
ATOM 1732 O O . THR A 1 218 ? -5.109 24.109 5.328 1 98.88 218 THR A O 1
ATOM 1735 N N . SER A 1 219 ? -3.906 25.172 3.732 1 98.88 219 SER A N 1
ATOM 1736 C CA . SER A 1 219 ? -2.699 24.391 4.016 1 98.88 219 SER A CA 1
ATOM 1737 C C . SER A 1 219 ? -1.462 25.281 4.023 1 98.88 219 SER A C 1
ATOM 1739 O O . SER A 1 219 ? -1.367 26.234 3.238 1 98.88 219 SER A O 1
ATOM 1741 N N . VAL A 1 220 ? -0.537 24.984 4.918 1 98.94 220 VAL A N 1
ATOM 1742 C CA . VAL A 1 220 ? 0.807 25.562 4.961 1 98.94 220 VAL A CA 1
ATOM 1743 C C . VAL A 1 220 ? 1.842 24.438 4.953 1 98.94 220 VAL A C 1
ATOM 1745 O O . VAL A 1 220 ? 1.869 23.594 5.863 1 98.94 220 VAL A O 1
ATOM 1748 N N . ALA A 1 221 ? 2.68 24.375 3.965 1 98.94 221 ALA A N 1
ATOM 1749 C CA . ALA A 1 221 ? 3.777 23.422 3.887 1 98.94 221 ALA A CA 1
ATOM 1750 C C . ALA A 1 221 ? 5.125 24.109 4.082 1 98.94 221 ALA A C 1
ATOM 1752 O O . ALA A 1 221 ? 5.477 25.016 3.326 1 98.94 221 ALA A O 1
ATOM 1753 N N . CYS A 1 222 ? 5.867 23.641 5.07 1 98.81 222 CYS A N 1
ATOM 1754 C CA . CYS A 1 222 ? 7.152 24.266 5.391 1 98.81 222 CYS A CA 1
ATOM 1755 C C . CYS A 1 222 ? 8.305 23.344 5 1 98.81 222 CYS A C 1
ATOM 1757 O O . CYS A 1 222 ? 8.328 22.172 5.379 1 98.81 222 CYS A O 1
ATOM 1759 N N . VAL A 1 223 ? 9.25 23.828 4.258 1 98.69 223 VAL A N 1
ATOM 1760 C CA . VAL A 1 223 ? 10.523 23.219 3.885 1 98.69 223 VAL A CA 1
ATOM 1761 C C . VAL A 1 223 ? 10.297 21.781 3.455 1 98.69 223 VAL A C 1
ATOM 1763 O O . VAL A 1 223 ? 11.008 20.875 3.908 1 98.69 223 VAL A O 1
ATOM 1766 N N . SER A 1 224 ? 9.297 21.562 2.672 1 98.44 224 SER A N 1
ATOM 1767 C CA . SER A 1 224 ? 8.977 20.219 2.174 1 98.44 224 SER A CA 1
ATOM 1768 C C . SER A 1 224 ? 10.086 19.688 1.277 1 98.44 224 SER A C 1
ATOM 1770 O O . SER A 1 224 ? 10.43 20.312 0.272 1 98.44 224 SER A O 1
ATOM 1772 N N . PRO A 1 225 ? 10.602 18.516 1.608 1 97.69 225 PRO A N 1
ATOM 1773 C CA . PRO A 1 225 ? 11.539 17.906 0.66 1 97.69 225 PRO A CA 1
ATOM 1774 C C . PRO A 1 225 ? 10.898 17.641 -0.701 1 97.69 225 PRO A C 1
ATOM 1776 O O . PRO A 1 225 ? 9.727 17.266 -0.773 1 97.69 225 PRO A O 1
ATOM 1779 N N . ILE A 1 226 ? 11.688 17.875 -1.774 1 97.19 226 ILE A N 1
ATOM 1780 C CA . ILE A 1 226 ? 11.25 17.594 -3.139 1 97.19 226 ILE A CA 1
ATOM 1781 C C . ILE A 1 226 ? 12.039 16.422 -3.703 1 97.19 226 ILE A C 1
ATOM 1783 O O . ILE A 1 226 ? 13.227 16.547 -4.008 1 97.19 226 ILE A O 1
ATOM 1787 N N . VAL A 1 227 ? 11.375 15.281 -3.75 1 93 227 VAL A N 1
ATOM 1788 C CA . VAL A 1 227 ? 11.945 14.055 -4.297 1 93 227 VAL A CA 1
ATOM 1789 C C . VAL A 1 227 ? 11.383 13.797 -5.691 1 93 227 VAL A C 1
ATOM 1791 O O . VAL A 1 227 ? 10.188 13.516 -5.844 1 93 227 VAL A O 1
ATOM 1794 N N . THR A 1 228 ? 12.203 13.82 -6.75 1 90.69 228 THR A N 1
ATOM 1795 C CA . THR A 1 228 ? 11.703 13.797 -8.117 1 90.69 228 THR A CA 1
ATOM 1796 C C . THR A 1 228 ? 11.867 12.406 -8.727 1 90.69 228 THR A C 1
ATOM 1798 O O . THR A 1 228 ? 12.164 12.273 -9.914 1 90.69 228 THR A O 1
ATOM 1801 N N . VAL A 1 229 ? 11.641 11.367 -7.98 1 89.81 229 VAL A N 1
ATOM 1802 C CA . VAL A 1 229 ? 11.578 10.008 -8.508 1 89.81 229 VAL A CA 1
ATOM 1803 C C . VAL A 1 229 ? 10.266 9.812 -9.266 1 89.81 229 VAL A C 1
ATOM 1805 O O . VAL A 1 229 ? 9.188 10.109 -8.75 1 89.81 229 VAL A O 1
ATOM 1808 N N . PRO A 1 230 ? 10.344 9.406 -10.523 1 91.81 230 PRO A N 1
ATOM 1809 C CA . PRO A 1 230 ? 9.125 9.242 -11.328 1 91.81 230 PRO A CA 1
ATOM 1810 C C . PRO A 1 230 ? 8.094 8.336 -10.664 1 91.81 230 PRO A C 1
ATOM 1812 O O . PRO A 1 230 ? 8.461 7.305 -10.086 1 91.81 230 PRO A O 1
ATOM 1815 N N . TYR A 1 231 ? 6.867 8.781 -10.648 1 95.19 231 TYR A N 1
ATOM 1816 C CA . TYR A 1 231 ? 5.684 8.008 -10.289 1 95.19 231 TYR A CA 1
ATOM 1817 C C . TYR A 1 231 ? 5.664 7.695 -8.797 1 95.19 231 TYR A C 1
ATOM 1819 O O . TYR A 1 231 ? 4.797 6.961 -8.32 1 95.19 231 TYR A O 1
ATOM 1827 N N . LEU A 1 232 ? 6.621 8.242 -8.055 1 96.25 232 LEU A N 1
ATOM 1828 C CA . LEU A 1 232 ? 6.68 8.016 -6.609 1 96.25 232 LEU A CA 1
ATOM 1829 C C . LEU A 1 232 ? 5.449 8.594 -5.918 1 96.25 232 LEU A C 1
ATOM 1831 O O . LEU A 1 232 ? 5.184 9.789 -6.02 1 96.25 232 LEU A O 1
ATOM 1835 N N . PRO A 1 233 ? 4.73 7.723 -5.148 1 97.31 233 PRO A N 1
ATOM 1836 C CA . PRO A 1 233 ? 3.475 8.195 -4.562 1 97.31 233 PRO A CA 1
ATOM 1837 C C . PRO A 1 233 ? 3.689 9.281 -3.508 1 97.31 233 PRO A C 1
ATOM 1839 O O . PRO A 1 233 ? 2.752 10.008 -3.162 1 97.31 233 PRO A O 1
ATOM 1842 N N . THR A 1 234 ? 4.891 9.422 -2.99 1 97.75 234 THR A N 1
ATOM 1843 C CA . THR A 1 234 ? 5.156 10.453 -1.994 1 97.75 234 THR A CA 1
ATOM 1844 C C . THR A 1 234 ? 5.789 11.68 -2.643 1 97.75 234 THR A C 1
ATOM 1846 O O . THR A 1 234 ? 6.156 12.633 -1.952 1 97.75 234 THR A O 1
ATOM 1849 N N . GLY A 1 235 ? 5.996 11.633 -3.959 1 97.69 235 GLY A N 1
ATOM 1850 C CA . GLY A 1 235 ? 6.48 12.812 -4.648 1 97.69 235 GLY A CA 1
ATOM 1851 C C . GLY A 1 235 ? 5.488 13.961 -4.637 1 97.69 235 GLY A C 1
ATOM 1852 O O . GLY A 1 235 ? 4.438 13.883 -5.277 1 97.69 235 GLY A O 1
ATOM 1853 N N . VAL A 1 236 ? 5.84 15.055 -4.035 1 98.5 236 VAL A N 1
ATOM 1854 C CA . VAL A 1 236 ? 4.906 16.141 -3.793 1 98.5 236 VAL A CA 1
ATOM 1855 C C . VAL A 1 236 ? 4.469 16.75 -5.121 1 98.5 236 VAL A C 1
ATOM 1857 O O . VAL A 1 236 ? 3.348 17.25 -5.242 1 98.5 236 VAL A O 1
ATOM 1860 N N . HIS A 1 237 ? 5.328 16.719 -6.152 1 98 237 HIS A N 1
ATOM 1861 C CA . HIS A 1 237 ? 5.016 17.312 -7.441 1 98 237 HIS A CA 1
ATOM 1862 C C . HIS A 1 237 ? 3.885 16.578 -8.141 1 98 237 HIS A C 1
ATOM 1864 O O . HIS A 1 237 ? 3.219 17.125 -9.023 1 98 237 HIS A O 1
ATOM 1870 N N . HIS A 1 238 ? 3.646 15.305 -7.801 1 98.38 238 HIS A N 1
ATOM 1871 C CA . HIS A 1 238 ? 2.545 14.547 -8.391 1 98.38 238 HIS A CA 1
ATOM 1872 C C . HIS A 1 238 ? 1.203 15.008 -7.828 1 98.38 238 HIS A C 1
ATOM 1874 O O . HIS A 1 238 ? 0.171 14.867 -8.492 1 98.38 238 HIS A O 1
ATOM 1880 N N . HIS A 1 239 ? 1.167 15.57 -6.637 1 98.62 239 HIS A N 1
ATOM 1881 C CA . HIS A 1 239 ? -0.061 15.945 -5.945 1 98.62 239 HIS A CA 1
ATOM 1882 C C . HIS A 1 239 ? -0.398 17.406 -6.184 1 98.62 239 HIS A C 1
ATOM 1884 O O . HIS A 1 239 ? -1.571 17.797 -6.191 1 98.62 239 HIS A O 1
ATOM 1890 N N . ALA A 1 240 ? 0.596 18.25 -6.391 1 98.62 240 ALA A N 1
ATOM 1891 C CA . ALA A 1 240 ? 0.477 19.703 -6.426 1 98.62 240 ALA A CA 1
ATOM 1892 C C . ALA A 1 240 ? -0.582 20.141 -7.434 1 98.62 240 ALA A C 1
ATOM 1894 O O . ALA A 1 240 ? -1.459 20.938 -7.109 1 98.62 240 ALA A O 1
ATOM 1895 N N . PRO A 1 241 ? -0.604 19.562 -8.68 1 98.5 241 PRO A N 1
ATOM 1896 C CA . PRO A 1 241 ? -1.584 20.031 -9.664 1 98.5 241 PRO A CA 1
ATOM 1897 C C . PRO A 1 241 ? -3.021 19.703 -9.258 1 98.5 241 PRO A C 1
ATOM 1899 O O . PRO A 1 241 ? -3.963 20.297 -9.797 1 98.5 241 PRO A O 1
ATOM 1902 N N . TYR A 1 242 ? -3.166 18.812 -8.328 1 98.56 242 TYR A N 1
ATOM 1903 C CA . TYR A 1 242 ? -4.5 18.312 -8.016 1 98.56 242 TYR A CA 1
ATOM 1904 C C . TYR A 1 242 ? -5.012 18.906 -6.711 1 98.56 242 TYR A C 1
ATOM 1906 O O . TYR A 1 242 ? -6.035 18.469 -6.18 1 98.56 242 TYR A O 1
ATOM 1914 N N . ILE A 1 243 ? -4.254 19.891 -6.188 1 98.44 243 ILE A N 1
ATOM 1915 C CA . ILE A 1 243 ? -4.719 20.734 -5.098 1 98.44 243 ILE A CA 1
ATOM 1916 C C . ILE A 1 243 ? -5.508 21.922 -5.664 1 98.44 243 ILE A C 1
ATOM 1918 O O . ILE A 1 243 ? -4.93 22.938 -6.039 1 98.44 243 ILE A O 1
ATOM 1922 N N . HIS A 1 244 ? -6.824 21.828 -5.777 1 93.69 244 HIS A N 1
ATOM 1923 C CA . HIS A 1 244 ? -7.582 22.828 -6.527 1 93.69 244 HIS A CA 1
ATOM 1924 C C . HIS A 1 244 ? -8.289 23.797 -5.59 1 93.69 244 HIS A C 1
ATOM 1926 O O . HIS A 1 244 ? -8.398 25 -5.887 1 93.69 244 HIS A O 1
ATOM 1932 N N . GLU A 1 245 ? -8.82 23.359 -4.461 1 89.69 245 GLU A N 1
ATOM 1933 C CA . GLU A 1 245 ? -9.734 24.188 -3.68 1 89.69 245 GLU A CA 1
ATOM 1934 C C . GLU A 1 245 ? -9.109 24.609 -2.355 1 89.69 245 GLU A C 1
ATOM 1936 O O . GLU A 1 245 ? -9.773 25.203 -1.512 1 89.69 245 GLU A O 1
ATOM 1941 N N . VAL A 1 246 ? -7.922 24.359 -2.15 1 97.56 246 VAL A N 1
ATOM 1942 C CA . VAL A 1 246 ? -7.273 24.594 -0.864 1 97.56 246 VAL A CA 1
ATOM 1943 C C . VAL A 1 246 ? -6.273 25.734 -0.987 1 97.56 246 VAL A C 1
ATOM 1945 O O . VAL A 1 246 ? -5.238 25.609 -1.647 1 97.56 246 VAL A O 1
ATOM 1948 N N . PRO A 1 247 ? -6.598 27 -0.423 1 98.81 247 PRO A N 1
ATOM 1949 C CA . PRO A 1 247 ? -5.512 27.984 -0.306 1 98.81 247 PRO A CA 1
ATOM 1950 C C . PRO A 1 247 ? -4.227 27.375 0.251 1 98.81 247 PRO A C 1
ATOM 1952 O O . PRO A 1 247 ? -4.266 26.641 1.242 1 98.81 247 PRO A O 1
ATOM 1955 N N . PHE A 1 248 ? -3.049 27.641 -0.434 1 98.94 248 PHE A N 1
ATOM 1956 C CA . PHE A 1 248 ? -1.838 26.891 -0.149 1 98.94 248 PHE A CA 1
ATOM 1957 C C . PHE A 1 248 ? -0.637 27.812 -0.004 1 98.94 248 PHE A C 1
ATOM 1959 O O . PHE A 1 248 ? -0.278 28.531 -0.945 1 98.94 248 PHE A O 1
ATOM 1966 N N . LEU A 1 249 ? -0.004 27.797 1.198 1 98.94 249 LEU A N 1
ATOM 1967 C CA . LEU A 1 249 ? 1.195 28.578 1.474 1 98.94 249 LEU A CA 1
ATOM 1968 C C . LEU A 1 249 ? 2.42 27.688 1.582 1 98.94 249 LEU A C 1
ATOM 1970 O O . LEU A 1 249 ? 2.41 26.703 2.326 1 98.94 249 LEU A O 1
ATOM 1974 N N . MET A 1 250 ? 3.422 27.984 0.826 1 98.94 250 MET A N 1
ATOM 1975 C CA . MET A 1 250 ? 4.727 27.344 0.971 1 98.94 250 MET A CA 1
ATOM 1976 C C . MET A 1 250 ? 5.707 28.281 1.687 1 98.94 250 MET A C 1
ATOM 1978 O O . MET A 1 250 ? 5.891 29.422 1.282 1 98.94 250 MET A O 1
ATOM 1982 N N . LEU A 1 251 ? 6.25 27.812 2.77 1 98.94 251 LEU A N 1
ATOM 1983 C CA . LEU A 1 251 ? 7.34 28.484 3.471 1 98.94 251 LEU A CA 1
ATOM 1984 C C . LEU A 1 251 ? 8.648 27.719 3.316 1 98.94 251 LEU A C 1
ATOM 1986 O O . LEU A 1 251 ? 8.766 26.594 3.805 1 98.94 251 LEU A O 1
ATOM 1990 N N . MET A 1 252 ? 9.656 28.344 2.688 1 98.81 252 MET A N 1
ATOM 1991 C CA . MET A 1 252 ? 10.875 27.625 2.307 1 98.81 252 MET A CA 1
ATOM 1992 C C . MET A 1 252 ? 12.117 28.391 2.748 1 98.81 252 MET A C 1
ATOM 1994 O O . MET A 1 252 ? 12.094 29.609 2.871 1 98.81 252 MET A O 1
ATOM 1998 N N . GLY A 1 253 ? 13.164 27.594 3.086 1 98.56 253 GLY A N 1
ATOM 1999 C CA . GLY A 1 253 ? 14.477 28.188 3.25 1 98.56 253 GLY A CA 1
ATOM 2000 C C . GLY A 1 253 ? 15.258 28.281 1.951 1 98.56 253 GLY A C 1
ATOM 2001 O O . GLY A 1 253 ? 15.25 27.359 1.148 1 98.56 253 GLY A O 1
ATOM 2002 N N . LYS A 1 254 ? 15.977 29.344 1.778 1 97.38 254 LYS A N 1
ATOM 2003 C CA . LYS A 1 254 ? 16.75 29.547 0.551 1 97.38 254 LYS A CA 1
ATOM 2004 C C . LYS A 1 254 ? 17.922 28.578 0.481 1 97.38 254 LYS A C 1
ATOM 2006 O O . LYS A 1 254 ? 18.328 28.172 -0.606 1 97.38 254 LYS A O 1
ATOM 2011 N N . ASN A 1 255 ? 18.484 28.25 1.651 1 96.06 255 ASN A N 1
ATOM 2012 C CA . ASN A 1 255 ? 19.719 27.453 1.706 1 96.06 255 ASN A CA 1
ATOM 2013 C C . ASN A 1 255 ? 19.453 26.062 2.266 1 96.06 255 ASN A C 1
ATOM 2015 O O . ASN A 1 255 ? 20.156 25.609 3.174 1 96.06 255 ASN A O 1
ATOM 2019 N N . ASP A 1 256 ? 18.406 25.391 1.721 1 97.12 256 ASP A N 1
ATOM 2020 C CA . ASP A 1 256 ? 18.078 24.031 2.141 1 97.12 256 ASP A CA 1
ATOM 2021 C C . ASP A 1 256 ? 18.438 23.016 1.058 1 97.12 256 ASP A C 1
ATOM 2023 O O . ASP A 1 256 ? 17.625 22.156 0.716 1 97.12 256 ASP A O 1
ATOM 2027 N N . GLY A 1 257 ? 19.641 23.078 0.551 1 92.56 257 GLY A N 1
ATOM 2028 C CA . GLY A 1 257 ? 20.109 22.391 -0.645 1 92.56 257 GLY A CA 1
ATOM 2029 C C . GLY A 1 257 ? 20.016 20.875 -0.538 1 92.56 257 GLY A C 1
ATOM 2030 O O . GLY A 1 257 ? 19.953 20.188 -1.553 1 92.56 257 GLY A O 1
ATOM 2031 N N . GLN A 1 258 ? 20 20.328 0.609 1 92.19 258 GLN A N 1
ATOM 2032 C CA . GLN A 1 258 ? 19.875 18.875 0.767 1 92.19 258 GLN A CA 1
ATOM 2033 C C . GLN A 1 258 ? 18.469 18.406 0.427 1 92.19 258 GLN A C 1
ATOM 2035 O O . GLN A 1 258 ? 18.266 17.234 0.073 1 92.19 258 GLN A O 1
ATOM 2040 N N . ASN A 1 259 ? 17.547 19.312 0.488 1 96.12 259 ASN A N 1
ATOM 2041 C CA . ASN A 1 259 ? 16.156 18.922 0.323 1 96.12 259 ASN A CA 1
ATOM 2042 C C . ASN A 1 259 ? 15.57 19.438 -0.988 1 96.12 259 ASN A C 1
ATOM 2044 O O . ASN A 1 259 ? 14.703 18.797 -1.589 1 96.12 259 ASN A O 1
ATOM 2048 N N . TYR A 1 260 ? 16.031 20.594 -1.409 1 96.75 260 TYR A N 1
ATOM 2049 C CA . TYR A 1 260 ? 15.562 21.203 -2.652 1 96.75 260 TYR A CA 1
ATOM 2050 C C . TYR A 1 260 ? 16.422 22.406 -3.035 1 96.75 260 TYR A C 1
ATOM 2052 O O . TYR A 1 260 ? 17.141 22.938 -2.201 1 96.75 260 TYR A O 1
ATOM 2060 N N . THR A 1 261 ? 16.297 22.844 -4.312 1 95.69 261 THR A N 1
ATOM 2061 C CA . THR A 1 261 ? 16.812 24.141 -4.758 1 95.69 261 THR A CA 1
ATOM 2062 C C . THR A 1 261 ? 15.703 25.188 -4.816 1 95.69 261 THR A C 1
ATOM 2064 O O . THR A 1 261 ? 14.523 24.828 -4.812 1 95.69 261 THR A O 1
ATOM 2067 N N . GLU A 1 262 ? 16.109 26.406 -4.797 1 96.31 262 GLU A N 1
ATOM 2068 C CA . GLU A 1 262 ? 15.125 27.453 -4.957 1 96.31 262 GLU A CA 1
ATOM 2069 C C . GLU A 1 262 ? 14.312 27.266 -6.238 1 96.31 262 GLU A C 1
ATOM 2071 O O . GLU A 1 262 ? 13.102 27.484 -6.254 1 96.31 262 GLU A O 1
ATOM 2076 N N . ALA A 1 263 ? 14.984 26.875 -7.297 1 95.62 263 ALA A N 1
ATOM 2077 C CA . ALA A 1 263 ? 14.32 26.641 -8.578 1 95.62 263 ALA A CA 1
ATOM 2078 C C . ALA A 1 263 ? 13.266 25.547 -8.453 1 95.62 263 ALA A C 1
ATOM 2080 O O . ALA A 1 263 ? 12.156 25.672 -8.984 1 95.62 263 ALA A O 1
ATOM 2081 N N . GLN A 1 264 ? 13.594 24.516 -7.777 1 96.69 264 GLN A N 1
ATOM 2082 C CA . GLN A 1 264 ? 12.656 23.422 -7.57 1 96.69 264 GLN A CA 1
ATOM 2083 C C . GLN A 1 264 ? 11.445 23.875 -6.77 1 96.69 264 GLN A C 1
ATOM 2085 O O . GLN A 1 264 ? 10.312 23.516 -7.082 1 96.69 264 GLN A O 1
ATOM 2090 N N . ALA A 1 265 ? 11.703 24.656 -5.762 1 98.06 265 ALA A N 1
ATOM 2091 C CA . ALA A 1 265 ? 10.617 25.156 -4.934 1 98.06 265 ALA A CA 1
ATOM 2092 C C . ALA A 1 265 ? 9.664 26.031 -5.754 1 98.06 265 ALA A C 1
ATOM 2094 O O . ALA A 1 265 ? 8.445 25.906 -5.625 1 98.06 265 ALA A O 1
ATOM 2095 N N . ARG A 1 266 ? 10.195 26.859 -6.574 1 97.94 266 ARG A N 1
ATOM 2096 C CA . ARG A 1 266 ? 9.375 27.719 -7.426 1 97.94 266 ARG A CA 1
ATOM 2097 C C . ARG A 1 266 ? 8.57 26.906 -8.43 1 97.94 266 ARG A C 1
ATOM 2099 O O . ARG A 1 266 ? 7.391 27.172 -8.656 1 97.94 266 ARG A O 1
ATOM 2106 N N . GLN A 1 267 ? 9.234 25.906 -8.977 1 97.5 267 GLN A N 1
ATOM 2107 C CA . GLN A 1 267 ? 8.523 25.031 -9.906 1 97.5 267 GLN A CA 1
ATOM 2108 C C . GLN A 1 267 ? 7.379 24.312 -9.211 1 97.5 267 GLN A C 1
ATOM 2110 O O . GLN A 1 267 ? 6.277 24.203 -9.758 1 97.5 267 GLN A O 1
ATOM 2115 N N . LEU A 1 268 ? 7.652 23.766 -8.016 1 98.25 268 LEU A N 1
ATOM 2116 C CA . LEU A 1 268 ? 6.625 23.078 -7.242 1 98.25 268 LEU A CA 1
ATOM 2117 C C . LEU A 1 268 ? 5.449 24.016 -6.953 1 98.25 268 LEU A C 1
ATOM 2119 O O . LEU A 1 268 ? 4.293 23.625 -7.117 1 98.25 268 LEU A O 1
ATOM 2123 N N . HIS A 1 269 ? 5.77 25.234 -6.539 1 98.5 269 HIS A N 1
ATOM 2124 C CA . HIS A 1 269 ? 4.73 26.219 -6.285 1 98.5 269 HIS A CA 1
ATOM 2125 C C . HIS A 1 269 ? 3.869 26.453 -7.523 1 98.5 269 HIS A C 1
ATOM 2127 O O . HIS A 1 269 ? 2.643 26.516 -7.43 1 98.5 269 HIS A O 1
ATOM 2133 N N . ASP A 1 270 ? 4.484 26.547 -8.68 1 97.94 270 ASP A N 1
ATOM 2134 C CA . ASP A 1 270 ? 3.779 26.812 -9.93 1 97.94 270 ASP A CA 1
ATOM 2135 C C . ASP A 1 270 ? 2.855 25.641 -10.289 1 97.94 270 ASP A C 1
ATOM 2137 O O . ASP A 1 270 ? 1.823 25.844 -10.93 1 97.94 270 ASP A O 1
ATOM 2141 N N . LEU A 1 271 ? 3.168 24.469 -9.852 1 97.94 271 LEU A N 1
ATOM 2142 C CA . LEU A 1 271 ? 2.389 23.281 -10.172 1 97.94 271 LEU A CA 1
ATOM 2143 C C . LEU A 1 271 ? 1.116 23.219 -9.328 1 97.94 271 LEU A C 1
ATOM 2145 O O . LEU A 1 271 ? 0.181 22.484 -9.664 1 97.94 271 LEU A O 1
ATOM 2149 N N . ILE A 1 272 ? 1.102 23.938 -8.195 1 98.75 272 ILE A N 1
ATOM 2150 C CA . ILE A 1 272 ? -0.054 23.859 -7.305 1 98.75 272 ILE A CA 1
ATOM 2151 C C . ILE A 1 272 ? -1.302 24.344 -8.039 1 98.75 272 ILE A C 1
ATOM 2153 O O . ILE A 1 272 ? -1.313 25.453 -8.586 1 98.75 272 ILE A O 1
ATOM 2157 N N . GLY A 1 273 ? -2.32 23.562 -8.023 1 98.5 273 GLY A N 1
ATOM 2158 C CA . GLY A 1 273 ? -3.518 23.828 -8.805 1 98.5 273 GLY A CA 1
ATOM 2159 C C . GLY A 1 273 ? -4.371 24.938 -8.234 1 98.5 273 GLY A C 1
ATOM 2160 O O . GLY A 1 273 ? -5.152 25.562 -8.961 1 98.5 273 GLY A O 1
ATOM 2161 N N . SER A 1 274 ? -4.199 25.219 -6.945 1 98.19 274 SER A N 1
ATOM 2162 C CA . SER A 1 274 ? -5 26.25 -6.293 1 98.19 274 SER A CA 1
ATOM 2163 C C . SER A 1 274 ? -4.703 27.625 -6.871 1 98.19 274 SER A C 1
ATOM 2165 O O . SER A 1 274 ? -3.549 27.953 -7.145 1 98.19 274 SER A O 1
ATOM 2167 N N . ASP A 1 275 ? -5.719 28.469 -6.957 1 97.12 275 ASP A N 1
ATOM 2168 C CA . ASP A 1 275 ? -5.547 29.844 -7.402 1 97.12 275 ASP A CA 1
ATOM 2169 C C . ASP A 1 275 ? -5.035 30.734 -6.27 1 97.12 275 ASP A C 1
ATOM 2171 O O . ASP A 1 275 ? -4.418 31.766 -6.512 1 97.12 275 ASP A O 1
ATOM 2175 N N . THR A 1 276 ? -5.414 30.344 -5.066 1 98.44 276 THR A N 1
ATOM 2176 C CA . THR A 1 276 ? -4.934 31.062 -3.891 1 98.44 276 THR A CA 1
ATOM 2177 C C . THR A 1 276 ? -3.705 30.375 -3.303 1 98.44 276 THR A C 1
ATOM 2179 O O . THR A 1 276 ? -3.83 29.438 -2.518 1 98.44 276 THR A O 1
ATOM 2182 N N . LYS A 1 277 ? -2.523 30.828 -3.732 1 98.69 277 LYS A N 1
ATOM 2183 C CA . LYS A 1 277 ? -1.268 30.219 -3.299 1 98.69 277 LYS A CA 1
ATOM 2184 C C . LYS A 1 277 ? -0.177 31.281 -3.139 1 98.69 277 LYS A C 1
ATOM 2186 O O . LYS A 1 277 ? -0.222 32.344 -3.783 1 98.69 277 LYS A O 1
ATOM 2191 N N . GLU A 1 278 ? 0.722 31.016 -2.277 1 98.81 278 GLU A N 1
ATOM 2192 C CA . GLU A 1 278 ? 1.854 31.906 -2.014 1 98.81 278 GLU A CA 1
ATOM 2193 C C . GLU A 1 278 ? 3.113 31.109 -1.688 1 98.81 278 GLU A C 1
ATOM 2195 O O . GLU A 1 278 ? 3.033 30.016 -1.11 1 98.81 278 GLU A O 1
ATOM 2200 N N . LEU A 1 279 ? 4.23 31.578 -2.129 1 98.88 279 LEU A N 1
ATOM 2201 C CA . LEU A 1 279 ? 5.551 31.047 -1.8 1 98.88 279 LEU A CA 1
ATOM 2202 C C . LEU A 1 279 ? 6.41 32.125 -1.133 1 98.88 279 LEU A C 1
ATOM 2204 O O . LEU A 1 279 ? 6.594 33.219 -1.685 1 98.88 279 LEU A O 1
ATOM 2208 N N . ILE A 1 280 ? 6.879 31.859 0.051 1 98.88 280 ILE A N 1
ATOM 2209 C CA . ILE A 1 280 ? 7.758 32.781 0.784 1 98.88 280 ILE A CA 1
ATOM 2210 C C . ILE A 1 280 ? 9.086 32.062 1.079 1 98.88 280 ILE A C 1
ATOM 2212 O O . ILE A 1 280 ? 9.102 30.953 1.591 1 98.88 280 ILE A O 1
ATOM 2216 N N . PHE A 1 281 ? 10.164 32.719 0.778 1 98.62 281 PHE A N 1
ATOM 2217 C CA . PHE A 1 281 ? 11.5 32.25 1.134 1 98.62 281 PHE A CA 1
ATOM 2218 C C . PHE A 1 281 ? 12.039 33.031 2.336 1 98.62 281 PHE A C 1
ATOM 2220 O O . PHE A 1 281 ? 11.875 34.25 2.432 1 98.62 281 PHE A O 1
ATOM 2227 N N . PHE A 1 282 ? 12.625 32.312 3.203 1 98.56 282 PHE A N 1
ATOM 2228 C CA . PHE A 1 282 ? 13.406 32.906 4.289 1 98.56 282 PHE A CA 1
ATOM 2229 C C . PHE A 1 282 ? 14.898 32.719 4.035 1 98.56 282 PHE A C 1
ATOM 2231 O O . PHE A 1 282 ? 15.312 31.781 3.369 1 98.56 282 PHE A O 1
ATOM 2238 N N . ASP A 1 283 ? 15.703 33.688 4.555 1 97.69 283 ASP A N 1
ATOM 2239 C CA . ASP A 1 283 ? 17.156 33.531 4.516 1 97.69 283 ASP A CA 1
ATOM 2240 C C . ASP A 1 283 ? 17.625 32.562 5.582 1 97.69 283 ASP A C 1
ATOM 2242 O O . ASP A 1 283 ? 18.156 32.969 6.621 1 97.69 283 ASP A O 1
ATOM 2246 N N . SER A 1 284 ? 17.406 31.297 5.324 1 97.75 284 SER A N 1
ATOM 2247 C CA . SER A 1 284 ? 17.719 30.203 6.25 1 97.75 284 SER A CA 1
ATOM 2248 C C . SER A 1 284 ? 17.859 28.875 5.516 1 97.75 284 SER A C 1
ATOM 2250 O O . SER A 1 284 ? 17.719 28.828 4.293 1 97.75 284 SER A O 1
ATOM 2252 N N . GLY A 1 285 ? 18.312 27.953 6.273 1 97.19 285 GLY A N 1
ATOM 2253 C CA . GLY A 1 285 ? 18.281 26.578 5.805 1 97.19 285 GLY A CA 1
ATOM 2254 C C . GLY A 1 285 ? 17 25.844 6.172 1 97.19 285 GLY A C 1
ATOM 2255 O O . GLY A 1 285 ? 15.906 26.406 6.059 1 97.19 285 GLY A O 1
ATOM 2256 N N . HIS A 1 286 ? 17.141 24.594 6.594 1 97.19 286 HIS A N 1
ATOM 2257 C CA . HIS A 1 286 ? 16 23.734 6.891 1 97.19 286 HIS A CA 1
ATOM 2258 C C . HIS A 1 286 ? 15.273 24.203 8.141 1 97.19 286 HIS A C 1
ATOM 2260 O O . HIS A 1 286 ? 14.078 23.938 8.297 1 97.19 286 HIS A O 1
ATOM 2266 N N . MET A 1 287 ? 16.016 24.859 8.992 1 96.94 287 MET A N 1
ATOM 2267 C CA . MET A 1 287 ? 15.391 25.469 10.164 1 96.94 287 MET A CA 1
ATOM 2268 C C . MET A 1 287 ? 14.984 26.906 9.867 1 96.94 287 MET A C 1
ATOM 2270 O O . MET A 1 287 ? 15.836 27.781 9.711 1 96.94 287 MET A O 1
ATOM 2274 N N . LEU A 1 288 ? 13.711 27.141 9.859 1 98 288 LEU A N 1
ATOM 2275 C CA . LEU A 1 288 ? 13.211 28.469 9.539 1 98 288 LEU A CA 1
ATOM 2276 C C . LEU A 1 288 ? 13.32 29.391 10.742 1 98 288 LEU A C 1
ATOM 2278 O O . LEU A 1 288 ? 13.281 28.938 11.891 1 98 288 LEU A O 1
ATOM 2282 N N . PRO A 1 289 ? 13.453 30.641 10.43 1 97.06 289 PRO A N 1
ATOM 2283 C CA . PRO A 1 289 ? 13.5 31.594 11.547 1 97.06 289 PRO A CA 1
ATOM 2284 C C . PRO A 1 289 ? 12.156 31.75 12.25 1 97.06 289 PRO A C 1
ATOM 2286 O O . PRO A 1 289 ? 11.125 31.312 11.727 1 97.06 289 PRO A O 1
ATOM 2289 N N . ALA A 1 290 ? 12.18 32.312 13.438 1 95.69 290 ALA A N 1
ATOM 2290 C CA . ALA A 1 290 ? 11.016 32.375 14.32 1 95.69 290 ALA A CA 1
ATOM 2291 C C . ALA A 1 290 ? 9.836 33.031 13.609 1 95.69 290 ALA A C 1
ATOM 2293 O O . ALA A 1 290 ? 8.672 32.75 13.898 1 95.69 290 ALA A O 1
ATOM 2294 N N . GLU A 1 291 ? 10.094 33.844 12.625 1 97 291 GLU A N 1
ATOM 2295 C CA . GLU A 1 291 ? 9.078 34.625 11.922 1 97 291 GLU A CA 1
ATOM 2296 C C . GLU A 1 291 ? 8.148 33.719 11.117 1 97 291 GLU A C 1
ATOM 2298 O O . GLU A 1 291 ? 7.059 34.125 10.719 1 97 291 GLU A O 1
ATOM 2303 N N . TRP A 1 292 ? 8.57 32.5 10.859 1 98.25 292 TRP A N 1
ATOM 2304 C CA . TRP A 1 292 ? 7.746 31.641 10.023 1 98.25 292 TRP A CA 1
ATOM 2305 C C . TRP A 1 292 ? 6.402 31.344 10.688 1 98.25 292 TRP A C 1
ATOM 2307 O O . TRP A 1 292 ? 5.387 31.188 10.008 1 98.25 292 TRP A O 1
ATOM 2317 N N . THR A 1 293 ? 6.387 31.297 12.023 1 98.5 293 THR A N 1
ATOM 2318 C CA . THR A 1 293 ? 5.164 30.969 12.75 1 98.5 293 THR A CA 1
ATOM 2319 C C . THR A 1 293 ? 4.113 32.062 12.555 1 98.5 293 THR A C 1
ATOM 2321 O O . THR A 1 293 ? 2.93 31.766 12.367 1 98.5 293 THR A O 1
ATOM 2324 N N . ASP A 1 294 ? 4.551 33.312 12.57 1 98.31 294 ASP A N 1
ATOM 2325 C CA . ASP A 1 294 ? 3.625 34.406 12.359 1 98.31 294 ASP A CA 1
ATOM 2326 C C . ASP A 1 294 ? 2.988 34.344 10.977 1 98.31 294 ASP A C 1
ATOM 2328 O O . ASP A 1 294 ? 1.792 34.594 10.82 1 98.31 294 ASP A O 1
ATOM 2332 N N . ARG A 1 295 ? 3.824 34 9.961 1 98.56 295 ARG A N 1
ATOM 2333 C CA . ARG A 1 295 ? 3.32 33.906 8.602 1 98.56 295 ARG A CA 1
ATOM 2334 C C . ARG A 1 295 ? 2.311 32.75 8.484 1 98.56 295 ARG A C 1
ATOM 2336 O O . ARG A 1 295 ? 1.272 32.906 7.836 1 98.56 295 ARG A O 1
ATOM 2343 N N . ALA A 1 296 ? 2.592 31.656 9.094 1 98.88 296 ALA A N 1
ATOM 2344 C CA . ALA A 1 296 ? 1.709 30.5 9.047 1 98.88 296 ALA A CA 1
ATOM 2345 C C . ALA A 1 296 ? 0.373 30.797 9.727 1 98.88 296 ALA A C 1
ATOM 2347 O O . ALA A 1 296 ? -0.689 30.516 9.164 1 98.88 296 ALA A O 1
ATOM 2348 N N . VAL A 1 297 ? 0.423 31.406 10.906 1 98.69 297 VAL A N 1
ATOM 2349 C CA . VAL A 1 297 ? -0.79 31.688 11.672 1 98.69 297 VAL A CA 1
ATOM 2350 C C . VAL A 1 297 ? -1.632 32.75 10.93 1 98.69 297 VAL A C 1
ATOM 2352 O O . VAL A 1 297 ? -2.859 32.625 10.883 1 98.69 297 VAL A O 1
ATOM 2355 N N . TYR A 1 298 ? -0.962 33.719 10.398 1 98.56 298 TYR A N 1
ATOM 2356 C CA . TYR A 1 298 ? -1.673 34.719 9.617 1 98.56 298 TYR A CA 1
ATOM 2357 C C . TYR A 1 298 ? -2.424 34.094 8.453 1 98.56 298 TYR A C 1
ATOM 2359 O O . TYR A 1 298 ? -3.592 34.406 8.211 1 98.56 298 TYR A O 1
ATOM 2367 N N . TRP A 1 299 ? -1.738 33.156 7.73 1 98.88 299 TRP A N 1
ATOM 2368 C CA . TRP A 1 299 ? -2.357 32.469 6.602 1 98.88 299 TRP A CA 1
ATOM 2369 C C . TRP A 1 299 ? -3.58 31.688 7.051 1 98.88 299 TRP A C 1
ATOM 2371 O O . TRP A 1 299 ? -4.641 31.766 6.422 1 98.88 299 TRP A O 1
ATOM 2381 N N . ILE A 1 300 ? -3.455 30.938 8.109 1 98.88 300 ILE A N 1
ATOM 2382 C CA . ILE A 1 300 ? -4.562 30.172 8.656 1 98.88 300 ILE A CA 1
ATOM 2383 C C . ILE A 1 300 ? -5.727 31.094 8.992 1 98.88 300 ILE A C 1
ATOM 2385 O O . ILE A 1 300 ? -6.875 30.812 8.641 1 98.88 300 ILE A O 1
ATOM 2389 N N . GLY A 1 301 ? -5.477 32.188 9.656 1 98.12 301 GLY A N 1
ATOM 2390 C CA . GLY A 1 301 ? -6.508 33.156 10.023 1 98.12 301 GLY A CA 1
ATOM 2391 C C . GLY A 1 301 ? -7.234 33.719 8.828 1 98.12 301 GLY A C 1
ATOM 2392 O O . GLY A 1 301 ? -8.445 33.938 8.875 1 98.12 301 GLY A O 1
ATOM 2393 N N . LYS A 1 302 ? -6.523 33.938 7.797 1 98.19 302 LYS A N 1
ATOM 2394 C CA . LYS A 1 302 ? -7.07 34.562 6.594 1 98.19 302 LYS A CA 1
ATOM 2395 C C . LYS A 1 302 ? -7.98 33.594 5.84 1 98.19 302 LYS A C 1
ATOM 2397 O O . LYS A 1 302 ? -8.992 34 5.273 1 98.19 302 LYS A O 1
ATOM 2402 N N . HIS A 1 303 ? -7.641 32.312 5.883 1 98.25 303 HIS A N 1
ATOM 2403 C CA . HIS A 1 303 ? -8.281 31.422 4.918 1 98.25 303 HIS A CA 1
ATOM 2404 C C . HIS A 1 303 ? -9.133 30.375 5.613 1 98.25 303 HIS A C 1
ATOM 2406 O O . HIS A 1 303 ? -9.875 29.641 4.961 1 98.25 303 HIS A O 1
ATOM 2412 N N . LEU A 1 304 ? -9.039 30.141 6.922 1 95.94 304 LEU A N 1
ATOM 2413 C CA . LEU A 1 304 ? -9.844 29.156 7.629 1 95.94 304 LEU A CA 1
ATOM 2414 C C . LEU A 1 304 ? -11.055 29.812 8.281 1 95.94 304 LEU A C 1
ATOM 2416 O O . LEU A 1 304 ? -11.977 29.125 8.727 1 95.94 304 LEU A O 1
ATOM 2420 N N . ASN A 1 305 ? -11.344 31.094 8.227 1 81.81 305 ASN A N 1
ATOM 2421 C CA . ASN A 1 305 ? -12.484 31.766 8.828 1 81.81 305 ASN A CA 1
ATOM 2422 C C . ASN A 1 305 ? -13.695 31.766 7.898 1 81.81 305 ASN A C 1
ATOM 2424 O O . ASN A 1 305 ? -13.547 31.734 6.676 1 81.81 305 ASN A O 1
ATOM 2428 N N . MET B 1 1 ? -19.859 -56.531 22.609 1 26.66 1 MET B N 1
ATOM 2429 C CA . MET B 1 1 ? -20.703 -55.812 21.641 1 26.66 1 MET B CA 1
ATOM 2430 C C . MET B 1 1 ? -19.969 -54.625 21.047 1 26.66 1 MET B C 1
ATOM 2432 O O . MET B 1 1 ? -19.406 -53.812 21.797 1 26.66 1 MET B O 1
ATOM 2436 N N . PRO B 1 2 ? -19.547 -54.656 19.766 1 22.12 2 PRO B N 1
ATOM 2437 C CA . PRO B 1 2 ? -18.641 -53.75 19.062 1 22.12 2 PRO B CA 1
ATOM 2438 C C . PRO B 1 2 ? -19.188 -52.344 18.969 1 22.12 2 PRO B C 1
ATOM 2440 O O . PRO B 1 2 ? -20.312 -52.125 18.516 1 22.12 2 PRO B O 1
ATOM 2443 N N . LYS B 1 3 ? -18.844 -51.531 19.969 1 31.67 3 LYS B N 1
ATOM 2444 C CA . LYS B 1 3 ? -19.25 -50.125 20.031 1 31.67 3 LYS B CA 1
ATOM 2445 C C . LYS B 1 3 ? -19.016 -49.406 18.703 1 31.67 3 LYS B C 1
ATOM 2447 O O . LYS B 1 3 ? -17.875 -49.312 18.234 1 31.67 3 LYS B O 1
ATOM 2452 N N . ASN B 1 4 ? -19.984 -49.5 17.734 1 23.81 4 ASN B N 1
ATOM 2453 C CA . ASN B 1 4 ? -20.031 -48.906 16.406 1 23.81 4 ASN B CA 1
ATOM 2454 C C . ASN B 1 4 ? -19.766 -47.406 16.453 1 23.81 4 ASN B C 1
ATOM 2456 O O . ASN B 1 4 ? -20.484 -46.656 17.109 1 23.81 4 ASN B O 1
ATOM 2460 N N . HIS B 1 5 ? -18.531 -46.969 16.406 1 30.19 5 HIS B N 1
ATOM 2461 C CA . HIS B 1 5 ? -18.156 -45.562 16.391 1 30.19 5 HIS B CA 1
ATOM 2462 C C . HIS B 1 5 ? -18.766 -44.844 15.203 1 30.19 5 HIS B C 1
ATOM 2464 O O . HIS B 1 5 ? -18.594 -45.25 14.055 1 30.19 5 HIS B O 1
ATOM 2470 N N . PRO B 1 6 ? -19.953 -44.125 15.375 1 30.97 6 PRO B N 1
ATOM 2471 C CA . PRO B 1 6 ? -20.594 -43.406 14.266 1 30.97 6 PRO B CA 1
ATOM 2472 C C . PRO B 1 6 ? -19.625 -42.469 13.555 1 30.97 6 PRO B C 1
ATOM 2474 O O . PRO B 1 6 ? -18.672 -41.969 14.164 1 30.97 6 PRO B O 1
ATOM 2477 N N . PHE B 1 7 ? -19.359 -42.656 12.219 1 28.92 7 PHE B N 1
ATOM 2478 C CA . PHE B 1 7 ? -18.719 -41.844 11.203 1 28.92 7 PHE B CA 1
ATOM 2479 C C . PHE B 1 7 ? -19.328 -40.438 11.156 1 28.92 7 PHE B C 1
ATOM 2481 O O . PHE B 1 7 ? -20.531 -40.312 10.906 1 28.92 7 PHE B O 1
ATOM 2488 N N . PHE B 1 8 ? -18.891 -39.531 12.031 1 26.42 8 PHE B N 1
ATOM 2489 C CA . PHE B 1 8 ? -19.266 -38.125 11.906 1 26.42 8 PHE B CA 1
ATOM 2490 C C . PHE B 1 8 ? -19.016 -37.625 10.492 1 26.42 8 PHE B C 1
ATOM 2492 O O . PHE B 1 8 ? -17.875 -37.594 10.023 1 26.42 8 PHE B O 1
ATOM 2499 N N . LEU B 1 9 ? -19.969 -37.75 9.539 1 25.91 9 LEU B N 1
ATOM 2500 C CA . LEU B 1 9 ? -20.078 -37.062 8.273 1 25.91 9 LEU B CA 1
ATOM 2501 C C . LEU B 1 9 ? -19.906 -35.562 8.469 1 25.91 9 LEU B C 1
ATOM 2503 O O . LEU B 1 9 ? -20.719 -34.906 9.133 1 25.91 9 LEU B O 1
ATOM 2507 N N . CYS B 1 10 ? -18.672 -35.094 8.609 1 24.33 10 CYS B N 1
ATOM 2508 C CA . CYS B 1 10 ? -18.391 -33.688 8.461 1 24.33 10 CYS B CA 1
ATOM 2509 C C . CYS B 1 10 ? -19.031 -33.125 7.195 1 24.33 10 CYS B C 1
ATOM 2511 O O . CYS B 1 10 ? -18.578 -33.406 6.086 1 24.33 10 CYS B O 1
ATOM 2513 N N . LEU B 1 11 ? -20.359 -33 7.16 1 25.44 11 LEU B N 1
ATOM 2514 C CA . LEU B 1 11 ? -21.047 -32.156 6.176 1 25.44 11 LEU B CA 1
ATOM 2515 C C . LEU B 1 11 ? -20.344 -30.797 6.062 1 25.44 11 LEU B C 1
ATOM 2517 O O . LEU B 1 11 ? -20.344 -30.016 7.012 1 25.44 11 LEU B O 1
ATOM 2521 N N . LEU B 1 12 ? -19.234 -30.781 5.395 1 25.95 12 LEU B N 1
ATOM 2522 C CA . LEU B 1 12 ? -18.672 -29.531 4.871 1 25.95 12 LEU B CA 1
ATOM 2523 C C . LEU B 1 12 ? -19.766 -28.656 4.258 1 25.95 12 LEU B C 1
ATOM 2525 O O . LEU B 1 12 ? -20.312 -29 3.207 1 25.95 12 LEU B O 1
ATOM 2529 N N . LEU B 1 13 ? -20.672 -28.156 5.098 1 26.25 13 LEU B N 1
ATOM 2530 C CA . LEU B 1 13 ? -21.5 -27.047 4.629 1 26.25 13 LEU B CA 1
ATOM 2531 C C . LEU B 1 13 ? -20.656 -26 3.896 1 26.25 13 LEU B C 1
ATOM 2533 O O . LEU B 1 13 ? -19.812 -25.344 4.504 1 26.25 13 LEU B O 1
ATOM 2537 N N . LEU B 1 14 ? -20.312 -26.25 2.688 1 28.19 14 LEU B N 1
ATOM 2538 C CA . LEU B 1 14 ? -19.922 -25.266 1.689 1 28.19 14 LEU B CA 1
ATOM 2539 C C . LEU B 1 14 ? -20.844 -24.047 1.736 1 28.19 14 LEU B C 1
ATOM 2541 O O . LEU B 1 14 ? -21.969 -24.109 1.246 1 28.19 14 LEU B O 1
ATOM 2545 N N . CYS B 1 15 ? -21 -23.469 2.914 1 28.27 15 CYS B N 1
ATOM 2546 C CA . CYS B 1 15 ? -21.688 -22.188 2.84 1 28.27 15 CYS B CA 1
ATOM 2547 C C . CYS B 1 15 ? -21.172 -21.359 1.672 1 28.27 15 CYS B C 1
ATOM 2549 O O . CYS B 1 15 ? -20 -20.969 1.644 1 28.27 15 CYS B O 1
ATOM 2551 N N . SER B 1 16 ? -21.734 -21.531 0.501 1 29.91 16 SER B N 1
ATOM 2552 C CA . SER B 1 16 ? -21.734 -20.609 -0.64 1 29.91 16 SER B CA 1
ATOM 2553 C C . SER B 1 16 ? -22.031 -19.188 -0.204 1 29.91 16 SER B C 1
ATOM 2555 O O . SER B 1 16 ? -23.188 -18.828 0.044 1 29.91 16 SER B O 1
ATOM 2557 N N . VAL B 1 17 ? -21.438 -18.719 0.764 1 29.86 17 VAL B N 1
ATOM 2558 C CA . VAL B 1 17 ? -21.656 -17.281 0.896 1 29.86 17 VAL B CA 1
ATOM 2559 C C . VAL B 1 17 ? -21.562 -16.625 -0.473 1 29.86 17 VAL B C 1
ATOM 2561 O O . VAL B 1 17 ? -20.469 -16.531 -1.052 1 29.86 17 VAL B O 1
ATOM 2564 N N . SER B 1 18 ? -22.641 -16.75 -1.25 1 29.59 18 SER B N 1
ATOM 2565 C CA . SER B 1 18 ? -22.906 -15.93 -2.422 1 29.59 18 SER B CA 1
ATOM 2566 C C . SER B 1 18 ? -22.797 -14.445 -2.094 1 29.59 18 SER B C 1
ATOM 2568 O O . SER B 1 18 ? -23.656 -13.891 -1.409 1 29.59 18 SER B O 1
ATOM 2570 N N . ILE B 1 19 ? -21.719 -14.055 -1.697 1 31.05 19 ILE B N 1
ATOM 2571 C CA . ILE B 1 19 ? -21.625 -12.594 -1.762 1 31.05 19 ILE B CA 1
ATOM 2572 C C . ILE B 1 19 ? -22.203 -12.102 -3.086 1 31.05 19 ILE B C 1
ATOM 2574 O O . ILE B 1 19 ? -21.672 -12.414 -4.156 1 31.05 19 ILE B O 1
ATOM 2578 N N . SER B 1 20 ? -23.484 -12.039 -3.027 1 27.86 20 SER B N 1
ATOM 2579 C CA . SER B 1 20 ? -24.109 -11.344 -4.148 1 27.86 20 SER B CA 1
ATOM 2580 C C . SER B 1 20 ? -23.406 -10.016 -4.426 1 27.86 20 SER B C 1
ATOM 2582 O O . SER B 1 20 ? -23.578 -9.055 -3.676 1 27.86 20 SER B O 1
ATOM 2584 N N . LEU B 1 21 ? -22.188 -9.969 -4.883 1 32.41 21 LEU B N 1
ATOM 2585 C CA . LEU B 1 21 ? -21.859 -8.75 -5.602 1 32.41 21 LEU B CA 1
ATOM 2586 C C . LEU B 1 21 ? -23.047 -8.242 -6.406 1 32.41 21 LEU B C 1
ATOM 2588 O O . LEU B 1 21 ? -23.609 -8.984 -7.219 1 32.41 21 LEU B O 1
ATOM 2592 N N . ARG B 1 22 ? -23.938 -7.359 -5.898 1 31.91 22 ARG B N 1
ATOM 2593 C CA . ARG B 1 22 ? -24.969 -6.754 -6.738 1 31.91 22 ARG B CA 1
ATOM 2594 C C . ARG B 1 22 ? -24.625 -6.902 -8.219 1 31.91 22 ARG B C 1
ATOM 2596 O O . ARG B 1 22 ? -23.516 -6.562 -8.641 1 31.91 22 ARG B O 1
ATOM 2603 N N . ALA B 1 23 ? -25.422 -7.68 -8.867 1 32.09 23 ALA B N 1
ATOM 2604 C CA . ALA B 1 23 ? -25.5 -7.898 -10.312 1 32.09 23 ALA B CA 1
ATOM 2605 C C . ALA B 1 23 ? -25.203 -6.613 -11.078 1 32.09 23 ALA B C 1
ATOM 2607 O O . ALA B 1 23 ? -25.938 -5.633 -10.961 1 32.09 23 ALA B O 1
ATOM 2608 N N . GLN B 1 24 ? -23.906 -6.328 -11.43 1 33.59 24 GLN B N 1
ATOM 2609 C CA . GLN B 1 24 ? -23.625 -5.34 -12.469 1 33.59 24 GLN B CA 1
ATOM 2610 C C . GLN B 1 24 ? -24.641 -5.445 -13.609 1 33.59 24 GLN B C 1
ATOM 2612 O O . GLN B 1 24 ? -24.938 -6.547 -14.086 1 33.59 24 GLN B O 1
ATOM 2617 N N . SER B 1 25 ? -25.609 -4.633 -13.719 1 34.81 25 SER B N 1
ATOM 2618 C CA . SER B 1 25 ? -26.453 -4.484 -14.898 1 34.81 25 SER B CA 1
ATOM 2619 C C . SER B 1 25 ? -25.734 -4.98 -16.156 1 34.81 25 SER B C 1
ATOM 2621 O O . SER B 1 25 ? -24.5 -5.004 -16.203 1 34.81 25 SER B O 1
ATOM 2623 N N . ASP B 1 26 ? -26.359 -5.711 -17.094 1 37.78 26 ASP B N 1
ATOM 2624 C CA . ASP B 1 26 ? -26.047 -6.242 -18.422 1 37.78 26 ASP B CA 1
ATOM 2625 C C . ASP B 1 26 ? -25.062 -5.344 -19.156 1 37.78 26 ASP B C 1
ATOM 2627 O O . ASP B 1 26 ? -24.812 -5.531 -20.344 1 37.78 26 ASP B O 1
ATOM 2631 N N . SER B 1 27 ? -24.953 -4.094 -18.844 1 39.66 27 SER B N 1
ATOM 2632 C CA . SER B 1 27 ? -24.031 -3.336 -19.688 1 39.66 27 SER B CA 1
ATOM 2633 C C . SER B 1 27 ? -22.594 -3.799 -19.469 1 39.66 27 SER B C 1
ATOM 2635 O O . SER B 1 27 ? -22.094 -3.818 -18.344 1 39.66 27 SER B O 1
ATOM 2637 N N . VAL B 1 28 ? -22.125 -4.824 -20.188 1 44.72 28 VAL B N 1
ATOM 2638 C CA . VAL B 1 28 ? -20.703 -5.133 -20.25 1 44.72 28 VAL B CA 1
ATOM 2639 C C . VAL B 1 28 ? -19.891 -3.916 -19.828 1 44.72 28 VAL B C 1
ATOM 2641 O O . VAL B 1 28 ? -19.844 -2.91 -20.531 1 44.72 28 VAL B O 1
ATOM 2644 N N . SER B 1 29 ? -19.953 -3.51 -18.609 1 54.97 29 SER B N 1
ATOM 2645 C CA . SER B 1 29 ? -19.078 -2.441 -18.156 1 54.97 29 SER B CA 1
ATOM 2646 C C . SER B 1 29 ? -17.688 -2.568 -18.781 1 54.97 29 SER B C 1
ATOM 2648 O O . SER B 1 29 ? -17.062 -3.633 -18.719 1 54.97 29 SER B O 1
ATOM 2650 N N . ASP B 1 30 ? -17.328 -1.867 -19.875 1 69.94 30 ASP B N 1
ATOM 2651 C CA . ASP B 1 30 ? -16.109 -1.825 -20.672 1 69.94 30 ASP B CA 1
ATOM 2652 C C . ASP B 1 30 ? -14.859 -1.866 -19.797 1 69.94 30 ASP B C 1
ATOM 2654 O O . ASP B 1 30 ? -14.695 -1.031 -18.906 1 69.94 30 ASP B O 1
ATOM 2658 N N . MET B 1 31 ? -14.305 -3.227 -19.594 1 88.38 31 MET B N 1
ATOM 2659 C CA . MET B 1 31 ? -12.977 -3.377 -19.016 1 88.38 31 MET B CA 1
ATOM 2660 C C . MET B 1 31 ? -11.969 -2.469 -19.703 1 88.38 31 MET B C 1
ATOM 2662 O O . MET B 1 31 ? -11.539 -2.752 -20.828 1 88.38 31 MET B O 1
ATOM 2666 N N . GLN B 1 32 ? -11.82 -1.273 -19.203 1 92 32 GLN B N 1
ATOM 2667 C CA . GLN B 1 32 ? -10.836 -0.334 -19.734 1 92 32 GLN B CA 1
ATOM 2668 C C . GLN B 1 32 ? -9.57 -0.327 -18.875 1 92 32 GLN B C 1
ATOM 2670 O O . GLN B 1 32 ? -9.555 0.232 -17.781 1 92 32 GLN B O 1
ATOM 2675 N N . PRO B 1 33 ? -8.555 -1.015 -19.391 1 96.69 33 PRO B N 1
ATOM 2676 C CA . PRO B 1 33 ? -7.305 -0.992 -18.625 1 96.69 33 PRO B CA 1
ATOM 2677 C C . PRO B 1 33 ? -6.707 0.41 -18.516 1 96.69 33 PRO B C 1
ATOM 2679 O O . PRO B 1 33 ? -7.023 1.287 -19.328 1 96.69 33 PRO B O 1
ATOM 2682 N N . VAL B 1 34 ? -5.914 0.601 -17.516 1 97.44 34 VAL B N 1
ATOM 2683 C CA . VAL B 1 34 ? -5.215 1.872 -17.359 1 97.44 34 VAL B CA 1
ATOM 2684 C C . VAL B 1 34 ? -4.148 2.018 -18.438 1 97.44 34 VAL B C 1
ATOM 2686 O O . VAL B 1 34 ? -3.607 1.021 -18.922 1 97.44 34 VAL B O 1
ATOM 2689 N N . GLU B 1 35 ? -3.83 3.24 -18.797 1 97.44 35 GLU B N 1
ATOM 2690 C CA . GLU B 1 35 ? -2.764 3.525 -19.75 1 97.44 35 GLU B CA 1
ATOM 2691 C C . GLU B 1 35 ? -1.39 3.352 -19.109 1 97.44 35 GLU B C 1
ATOM 2693 O O . GLU B 1 35 ? -1.286 3.098 -17.906 1 97.44 35 GLU B O 1
ATOM 2698 N N . SER B 1 36 ? -0.387 3.492 -19.922 1 97.31 36 SER B N 1
ATOM 2699 C CA . SER B 1 36 ? 0.972 3.109 -19.547 1 97.31 36 SER B CA 1
ATOM 2700 C C . SER B 1 36 ? 1.45 3.879 -18.328 1 97.31 36 SER B C 1
ATOM 2702 O O . SER B 1 36 ? 2.01 3.291 -17.391 1 97.31 36 SER B O 1
ATOM 2704 N N . GLU B 1 37 ? 1.217 5.199 -18.266 1 97.25 37 GLU B N 1
ATOM 2705 C CA . GLU B 1 37 ? 1.674 5.988 -17.125 1 97.25 37 GLU B CA 1
ATOM 2706 C C . GLU B 1 37 ? 0.974 5.551 -15.836 1 97.25 37 GLU B C 1
ATOM 2708 O O . GLU B 1 37 ? 1.61 5.43 -14.781 1 97.25 37 GLU B O 1
ATOM 2713 N N . ALA B 1 38 ? -0.335 5.34 -15.953 1 98.25 38 ALA B N 1
ATOM 2714 C CA . ALA B 1 38 ? -1.102 4.895 -14.797 1 98.25 38 ALA B CA 1
ATOM 2715 C C . ALA B 1 38 ? -0.63 3.521 -14.32 1 98.25 38 ALA B C 1
ATOM 2717 O O . ALA B 1 38 ? -0.592 3.25 -13.117 1 98.25 38 ALA B O 1
ATOM 2718 N N . PHE B 1 39 ? -0.203 2.695 -15.266 1 98.38 39 PHE B N 1
ATOM 2719 C CA . PHE B 1 39 ? 0.291 1.381 -14.875 1 98.38 39 PHE B CA 1
ATOM 2720 C C . PHE B 1 39 ? 1.639 1.497 -14.172 1 98.38 39 PHE B C 1
ATOM 2722 O O . PHE B 1 39 ? 1.931 0.735 -13.25 1 98.38 39 PHE B O 1
ATOM 2729 N N . GLU B 1 40 ? 2.453 2.463 -14.562 1 97.75 40 GLU B N 1
ATOM 2730 C CA . GLU B 1 40 ? 3.711 2.699 -13.859 1 97.75 40 GLU B CA 1
ATOM 2731 C C . GLU B 1 40 ? 3.469 3.035 -12.391 1 97.75 40 GLU B C 1
ATOM 2733 O O . GLU B 1 40 ? 4.203 2.572 -11.516 1 97.75 40 GLU B O 1
ATOM 2738 N N . VAL B 1 41 ? 2.42 3.826 -12.125 1 98.25 41 VAL B N 1
ATOM 2739 C CA . VAL B 1 41 ? 2.041 4.137 -10.75 1 98.25 41 VAL B CA 1
ATOM 2740 C C . VAL B 1 41 ? 1.508 2.883 -10.062 1 98.25 41 VAL B C 1
ATOM 2742 O O . VAL B 1 41 ? 1.88 2.584 -8.93 1 98.25 41 VAL B O 1
ATOM 2745 N N . MET B 1 42 ? 0.739 2.086 -10.789 1 98.25 42 MET B N 1
ATOM 2746 C CA . MET B 1 42 ? 0.078 0.913 -10.219 1 98.25 42 MET B CA 1
ATOM 2747 C C . MET B 1 42 ? 1.102 -0.134 -9.797 1 98.25 42 MET B C 1
ATOM 2749 O O . MET B 1 42 ? 0.937 -0.784 -8.758 1 98.25 42 MET B O 1
ATOM 2753 N N . GLN B 1 43 ? 2.168 -0.281 -10.492 1 96.75 43 GLN B N 1
ATOM 2754 C CA . GLN B 1 43 ? 3.176 -1.289 -10.188 1 96.75 43 GLN B CA 1
ATOM 2755 C C . GLN B 1 43 ? 3.846 -1.006 -8.844 1 96.75 43 GLN B C 1
ATOM 2757 O O . GLN B 1 43 ? 4.379 -1.916 -8.203 1 96.75 43 GLN B O 1
ATOM 2762 N N . GLN B 1 44 ? 3.785 0.284 -8.391 1 96.56 44 GLN B N 1
ATOM 2763 C CA . GLN B 1 44 ? 4.445 0.662 -7.148 1 96.56 44 GLN B CA 1
ATOM 2764 C C . GLN B 1 44 ? 3.764 0.013 -5.945 1 96.56 44 GLN B C 1
ATOM 2766 O O . GLN B 1 44 ? 4.355 -0.092 -4.871 1 96.56 44 GLN B O 1
ATOM 2771 N N . PHE B 1 45 ? 2.514 -0.446 -6.109 1 97.12 45 PHE B N 1
ATOM 2772 C CA . PHE B 1 45 ? 1.806 -1.159 -5.055 1 97.12 45 PHE B CA 1
ATOM 2773 C C . PHE B 1 45 ? 2.506 -2.471 -4.723 1 97.12 45 PHE B C 1
ATOM 2775 O O . PHE B 1 45 ? 2.299 -3.037 -3.646 1 97.12 45 PHE B O 1
ATOM 2782 N N . PHE B 1 46 ? 3.355 -2.939 -5.656 1 97.06 46 PHE B N 1
ATOM 2783 C CA . PHE B 1 46 ? 3.941 -4.266 -5.496 1 97.06 46 PHE B CA 1
ATOM 2784 C C . PHE B 1 46 ? 5.434 -4.164 -5.211 1 97.06 46 PHE B C 1
ATOM 2786 O O . PHE B 1 46 ? 6.145 -5.176 -5.23 1 97.06 46 PHE B O 1
ATOM 2793 N N . ASP B 1 47 ? 5.93 -2.936 -4.934 1 95.81 47 ASP B N 1
ATOM 2794 C CA . ASP B 1 47 ? 7.34 -2.742 -4.602 1 95.81 47 ASP B CA 1
ATOM 2795 C C . ASP B 1 47 ? 7.645 -3.238 -3.191 1 95.81 47 ASP B C 1
ATOM 2797 O O . ASP B 1 47 ? 6.766 -3.246 -2.326 1 95.81 47 ASP B O 1
ATOM 2801 N N . TYR B 1 48 ? 8.852 -3.664 -2.998 1 95.5 48 TYR B N 1
ATOM 2802 C CA . TYR B 1 48 ? 9.375 -4.043 -1.688 1 95.5 48 TYR B CA 1
ATOM 2803 C C . TYR B 1 48 ? 10.883 -3.855 -1.629 1 95.5 48 TYR B C 1
ATOM 2805 O O . TYR B 1 48 ? 11.539 -3.711 -2.664 1 95.5 48 TYR B O 1
ATOM 2813 N N . ASP B 1 49 ? 11.43 -3.756 -0.424 1 94.69 49 ASP B N 1
ATOM 2814 C CA . ASP B 1 49 ? 12.867 -3.59 -0.23 1 94.69 49 ASP B CA 1
ATOM 2815 C C . ASP B 1 49 ? 13.578 -4.938 -0.248 1 94.69 49 ASP B C 1
ATOM 2817 O O . ASP B 1 49 ? 13.516 -5.695 0.721 1 94.69 49 ASP B O 1
ATOM 2821 N N . GLN B 1 50 ? 14.359 -5.145 -1.259 1 93 50 GLN B N 1
ATOM 2822 C CA . GLN B 1 50 ? 15.086 -6.406 -1.388 1 93 50 GLN B CA 1
ATOM 2823 C C . GLN B 1 50 ? 16.172 -6.52 -0.331 1 93 50 GLN B C 1
ATOM 2825 O O . GLN B 1 50 ? 16.703 -7.609 -0.085 1 93 50 GLN B O 1
ATOM 2830 N N . THR B 1 51 ? 16.562 -5.371 0.293 1 91.81 51 THR B N 1
ATOM 2831 C CA . THR B 1 51 ? 17.641 -5.355 1.273 1 91.81 51 THR B CA 1
ATOM 2832 C C . THR B 1 51 ? 17.156 -5.887 2.619 1 91.81 51 THR B C 1
ATOM 2834 O O . THR B 1 51 ? 17.969 -6.184 3.502 1 91.81 51 THR B O 1
ATOM 2837 N N . VAL B 1 52 ? 15.828 -5.992 2.791 1 91.88 52 VAL B N 1
ATOM 2838 C CA . VAL B 1 52 ? 15.312 -6.609 4.012 1 91.88 52 VAL B CA 1
ATOM 2839 C C . VAL B 1 52 ? 15.703 -8.086 4.047 1 91.88 52 VAL B C 1
ATOM 2841 O O . VAL B 1 52 ? 15.406 -8.836 3.107 1 91.88 52 VAL B O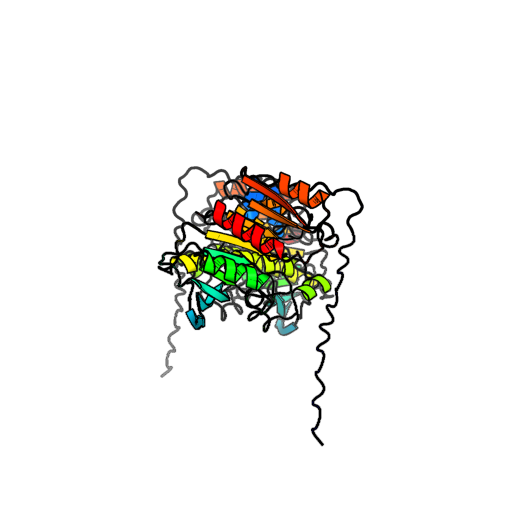 1
ATOM 2844 N N . PRO B 1 53 ? 16.375 -8.539 5.066 1 93.12 53 PRO B N 1
ATOM 2845 C CA . PRO B 1 53 ? 16.766 -9.945 5.121 1 93.12 53 PRO B CA 1
ATOM 2846 C C . PRO B 1 53 ? 15.57 -10.898 5.102 1 93.12 53 PRO B C 1
ATOM 2848 O O . PRO B 1 53 ? 14.531 -10.602 5.695 1 93.12 53 PRO B O 1
ATOM 2851 N N . LEU B 1 54 ? 15.672 -12.008 4.453 1 96.56 54 LEU B N 1
ATOM 2852 C CA . LEU B 1 54 ? 14.602 -13 4.348 1 96.56 54 LEU B CA 1
ATOM 2853 C C . LEU B 1 54 ? 14.359 -13.68 5.691 1 96.56 54 LEU B C 1
ATOM 2855 O O . LEU B 1 54 ? 13.211 -14 6.031 1 96.56 54 LEU B O 1
ATOM 2859 N N . GLU B 1 55 ? 15.484 -13.883 6.379 1 96.56 55 GLU B N 1
ATOM 2860 C CA . GLU B 1 55 ? 15.383 -14.625 7.633 1 96.56 55 GLU B CA 1
ATOM 2861 C C . GLU B 1 55 ? 14.664 -15.953 7.434 1 96.56 55 GLU B C 1
ATOM 2863 O O . GLU B 1 55 ? 13.734 -16.281 8.18 1 96.56 55 GLU B O 1
ATOM 2868 N N . ALA B 1 56 ? 15.039 -16.703 6.426 1 97.81 56 ALA B N 1
ATOM 2869 C CA . ALA B 1 56 ? 14.336 -17.906 6.008 1 97.81 56 ALA B CA 1
ATOM 2870 C C . ALA B 1 56 ? 14.734 -19.109 6.875 1 97.81 56 ALA B C 1
ATOM 2872 O O . ALA B 1 56 ? 15.859 -19.172 7.375 1 97.81 56 ALA B O 1
ATOM 2873 N N . ASP B 1 57 ? 13.766 -19.969 7.086 1 97.31 57 ASP B N 1
ATOM 2874 C CA . ASP B 1 57 ? 13.977 -21.188 7.863 1 97.31 57 ASP B CA 1
ATOM 2875 C C . ASP B 1 57 ? 13.234 -22.375 7.25 1 97.31 57 ASP B C 1
ATOM 2877 O O . ASP B 1 57 ? 12.125 -22.219 6.73 1 97.31 57 ASP B O 1
ATOM 2881 N N . VAL B 1 58 ? 13.898 -23.562 7.273 1 98.12 58 VAL B N 1
ATOM 2882 C CA . VAL B 1 58 ? 13.219 -24.828 7.035 1 98.12 58 VAL B CA 1
ATOM 2883 C C . VAL B 1 58 ? 12.781 -25.438 8.367 1 98.12 58 VAL B C 1
ATOM 2885 O O . VAL B 1 58 ? 13.625 -25.891 9.148 1 98.12 58 VAL B O 1
ATOM 2888 N N . ILE B 1 59 ? 11.523 -25.484 8.562 1 97.19 59 ILE B N 1
ATOM 2889 C CA . ILE B 1 59 ? 10.953 -25.812 9.867 1 97.19 59 ILE B CA 1
ATOM 2890 C C . ILE B 1 59 ? 10.688 -27.312 9.953 1 97.19 59 ILE B C 1
ATOM 2892 O O . ILE B 1 59 ? 10.547 -27.875 11.047 1 97.19 59 ILE B O 1
ATOM 2896 N N . GLY B 1 60 ? 10.555 -27.969 8.781 1 97.69 60 GLY B N 1
ATOM 2897 C CA . GLY B 1 60 ? 10.273 -29.406 8.703 1 97.69 60 GLY B CA 1
ATOM 2898 C C . GLY B 1 60 ? 10.516 -29.984 7.32 1 97.69 60 GLY B C 1
ATOM 2899 O O . GLY B 1 60 ? 10.641 -29.25 6.344 1 97.69 60 GLY B O 1
ATOM 2900 N N . ARG B 1 61 ? 10.648 -31.312 7.395 1 97.75 61 ARG B N 1
ATOM 2901 C CA . ARG B 1 61 ? 10.875 -32.062 6.156 1 97.75 61 ARG B CA 1
ATOM 2902 C C . ARG B 1 61 ? 10.109 -33.375 6.16 1 97.75 61 ARG B C 1
ATOM 2904 O O . ARG B 1 61 ? 10.125 -34.094 7.148 1 97.75 61 ARG B O 1
ATOM 2911 N N . LEU B 1 62 ? 9.344 -33.562 5.141 1 97.81 62 LEU B N 1
ATOM 2912 C CA . LEU B 1 62 ? 8.609 -34.812 4.93 1 97.81 62 LEU B CA 1
ATOM 2913 C C . LEU B 1 62 ? 9.07 -35.5 3.652 1 97.81 62 LEU B C 1
ATOM 2915 O O . LEU B 1 62 ? 9.078 -34.875 2.58 1 97.81 62 LEU B O 1
ATOM 2919 N N . GLU B 1 63 ? 9.477 -36.781 3.807 1 97.38 63 GLU B N 1
ATOM 2920 C CA . GLU B 1 63 ? 9.898 -37.562 2.65 1 97.38 63 GLU B CA 1
ATOM 2921 C C . GLU B 1 63 ? 8.812 -38.562 2.221 1 97.38 63 GLU B C 1
ATOM 2923 O O . GLU B 1 63 ? 8.305 -39.312 3.037 1 97.38 63 GLU B O 1
ATOM 2928 N N . LYS B 1 64 ? 8.422 -38.438 1.067 1 96 64 LYS B N 1
ATOM 2929 C CA . LYS B 1 64 ? 7.453 -39.344 0.439 1 96 64 LYS B CA 1
ATOM 2930 C C . LYS B 1 64 ? 8.031 -39.969 -0.83 1 96 64 LYS B C 1
ATOM 2932 O O . LYS B 1 64 ? 9.047 -39.5 -1.348 1 96 64 LYS B O 1
ATOM 2937 N N . PRO B 1 65 ? 7.453 -41.094 -1.235 1 94.5 65 PRO B N 1
ATOM 2938 C CA . PRO B 1 65 ? 7.906 -41.625 -2.523 1 94.5 65 PRO B CA 1
ATOM 2939 C C . PRO B 1 65 ? 7.785 -40.625 -3.654 1 94.5 65 PRO B C 1
ATOM 2941 O O . PRO B 1 65 ? 6.688 -40.125 -3.939 1 94.5 65 PRO B O 1
ATOM 2944 N N . GLY B 1 66 ? 8.891 -40.188 -4.199 1 96 66 GLY B N 1
ATOM 2945 C CA . GLY B 1 66 ? 8.906 -39.375 -5.395 1 96 66 GLY B CA 1
ATOM 2946 C C . GLY B 1 66 ? 9.188 -37.906 -5.102 1 96 66 GLY B C 1
ATOM 2947 O O . GLY B 1 66 ? 9.469 -37.125 -6.016 1 96 66 GLY B O 1
ATOM 2948 N N . TYR B 1 67 ? 9.008 -37.562 -3.746 1 97.69 67 TYR B N 1
ATOM 2949 C CA . TYR B 1 67 ? 9.281 -36.156 -3.479 1 97.69 67 TYR B CA 1
ATOM 2950 C C . TYR B 1 67 ? 9.617 -35.938 -2.008 1 97.69 67 TYR B C 1
ATOM 2952 O O . TYR B 1 67 ? 9.375 -36.812 -1.172 1 97.69 67 TYR B O 1
ATOM 2960 N N . ILE B 1 68 ? 10.297 -34.844 -1.756 1 98.06 68 ILE B N 1
ATOM 2961 C CA . ILE B 1 68 ? 10.508 -34.281 -0.425 1 98.06 68 ILE B CA 1
ATOM 2962 C C . ILE B 1 68 ? 9.734 -32.969 -0.291 1 98.06 68 ILE B C 1
ATOM 2964 O O . ILE B 1 68 ? 9.75 -32.156 -1.201 1 98.06 68 ILE B O 1
ATOM 2968 N N . ARG B 1 69 ? 9.008 -32.781 0.798 1 98.56 69 ARG B N 1
ATOM 2969 C CA . ARG B 1 69 ? 8.305 -31.547 1.074 1 98.56 69 ARG B CA 1
ATOM 2970 C C . ARG B 1 69 ? 8.859 -30.875 2.32 1 98.56 69 ARG B C 1
ATOM 2972 O O . ARG B 1 69 ? 8.844 -31.438 3.41 1 98.56 69 ARG B O 1
ATOM 2979 N N . GLU B 1 70 ? 9.336 -29.688 2.117 1 98.69 70 GLU B N 1
ATOM 2980 C CA . GLU B 1 70 ? 9.844 -28.875 3.221 1 98.69 70 GLU B CA 1
ATOM 2981 C C . GLU B 1 70 ? 8.805 -27.844 3.67 1 98.69 70 GLU B C 1
ATOM 2983 O O . GLU B 1 70 ? 8.164 -27.203 2.84 1 98.69 70 GLU B O 1
ATOM 2988 N N . ARG B 1 71 ? 8.578 -27.828 4.965 1 98.62 71 ARG B N 1
ATOM 2989 C CA . ARG B 1 71 ? 7.891 -26.672 5.559 1 98.62 71 ARG B CA 1
ATOM 2990 C C . ARG B 1 71 ? 8.852 -25.516 5.77 1 98.62 71 ARG B C 1
ATOM 2992 O O . ARG B 1 71 ? 9.859 -25.656 6.477 1 98.62 71 ARG B O 1
ATOM 2999 N N . ILE B 1 72 ? 8.578 -24.375 5.164 1 98.69 72 ILE B N 1
ATOM 3000 C CA . ILE B 1 72 ? 9.508 -23.25 5.219 1 98.69 72 ILE B CA 1
ATOM 3001 C C . ILE B 1 72 ? 8.789 -22.016 5.773 1 98.69 72 ILE B C 1
ATOM 3003 O O . ILE B 1 72 ? 7.566 -22.016 5.91 1 98.69 72 ILE B O 1
ATOM 3007 N N . SER B 1 73 ? 9.539 -21.047 6.16 1 98.12 73 SER B N 1
ATOM 3008 C CA . SER B 1 73 ? 9.062 -19.719 6.527 1 98.12 73 SER B CA 1
ATOM 3009 C C . SER B 1 73 ? 10.102 -18.641 6.203 1 98.12 73 SER B C 1
ATOM 3011 O O . SER B 1 73 ? 11.305 -18.922 6.246 1 98.12 73 SER B O 1
ATOM 3013 N N . PHE B 1 74 ? 9.734 -17.5 5.836 1 97.81 74 PHE B N 1
ATOM 3014 C CA . PHE B 1 74 ? 10.609 -16.344 5.648 1 97.81 74 PHE B CA 1
ATOM 3015 C C . PHE B 1 74 ? 9.875 -15.055 5.984 1 97.81 74 PHE B C 1
ATOM 3017 O O . PHE B 1 74 ? 8.664 -15.07 6.227 1 97.81 74 PHE B O 1
ATOM 3024 N N . ARG B 1 75 ? 10.609 -14 6.016 1 94.88 75 ARG B N 1
ATOM 3025 C CA . ARG B 1 75 ? 10.039 -12.695 6.352 1 94.88 75 ARG B CA 1
ATOM 3026 C C . ARG B 1 75 ? 9.344 -12.078 5.145 1 94.88 75 ARG 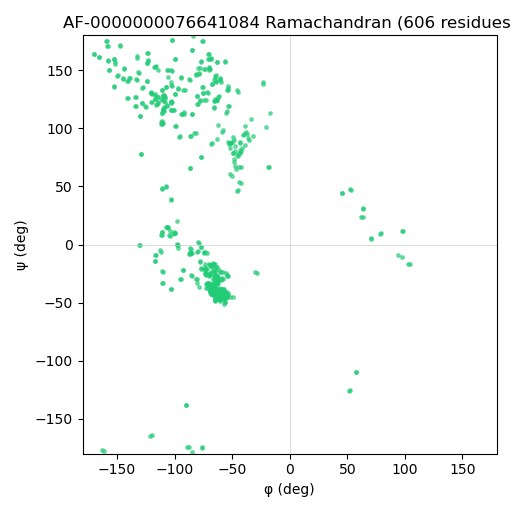B C 1
ATOM 3028 O O . ARG B 1 75 ? 9.938 -11.961 4.07 1 94.88 75 ARG B O 1
ATOM 3035 N N . GLY B 1 76 ? 8.125 -11.703 5.406 1 90.31 76 GLY B N 1
ATOM 3036 C CA . GLY B 1 76 ? 7.312 -11.141 4.336 1 90.31 76 GLY B CA 1
ATOM 3037 C C . GLY B 1 76 ? 7.457 -9.633 4.207 1 90.31 76 GLY B C 1
ATOM 3038 O O . GLY B 1 76 ? 8.344 -9.039 4.824 1 90.31 76 GLY B O 1
ATOM 3039 N N . ALA B 1 77 ? 6.656 -9.031 3.328 1 75.94 77 ALA B N 1
ATOM 3040 C CA . ALA B 1 77 ? 6.633 -7.625 2.916 1 75.94 77 ALA B CA 1
ATOM 3041 C C . ALA B 1 77 ? 6.52 -6.699 4.125 1 75.94 77 ALA B C 1
ATOM 3043 O O . ALA B 1 77 ? 7.152 -5.645 4.168 1 75.94 77 ALA B O 1
ATOM 3044 N N . LEU B 1 78 ? 5.703 -7.047 5.074 1 74.94 78 LEU B N 1
ATOM 3045 C CA . LEU B 1 78 ? 5.453 -6.184 6.223 1 74.94 78 LEU B CA 1
ATOM 3046 C C . LEU B 1 78 ? 6.156 -6.715 7.469 1 74.94 78 LEU B C 1
ATOM 3048 O O . LEU B 1 78 ? 5.824 -6.32 8.586 1 74.94 78 LEU B O 1
ATOM 3052 N N . GLY B 1 79 ? 7.043 -7.629 7.227 1 80.12 79 GLY B N 1
ATOM 3053 C CA . GLY B 1 79 ? 7.785 -8.117 8.375 1 80.12 79 GLY B CA 1
ATOM 3054 C C . GLY B 1 79 ? 7.18 -9.367 8.984 1 80.12 79 GLY B C 1
ATOM 3055 O O . GLY B 1 79 ? 7.816 -10.031 9.805 1 80.12 79 GLY B O 1
ATOM 3056 N N . SER B 1 80 ? 6.031 -9.719 8.547 1 83.56 80 SER B N 1
ATOM 3057 C CA . SER B 1 80 ? 5.395 -10.922 9.07 1 83.56 80 SER B CA 1
ATOM 3058 C C . SER B 1 80 ? 6.012 -12.18 8.477 1 83.56 80 SER B C 1
ATOM 3060 O O . SER B 1 80 ? 6.59 -12.141 7.391 1 83.56 80 SER B O 1
ATOM 3062 N N . LYS B 1 81 ? 5.816 -13.242 9.227 1 92.31 81 LYS B N 1
ATOM 3063 C CA . LYS B 1 81 ? 6.285 -14.531 8.727 1 92.31 81 LYS B CA 1
ATOM 3064 C C . LYS B 1 81 ? 5.352 -15.07 7.641 1 92.31 81 LYS B C 1
ATOM 3066 O O . LYS B 1 81 ? 4.129 -15.016 7.785 1 92.31 81 LYS B O 1
ATOM 3071 N N . VAL B 1 82 ? 5.934 -15.539 6.621 1 97.12 82 VAL B N 1
ATOM 3072 C CA . VAL B 1 82 ? 5.195 -16.156 5.527 1 97.12 82 VAL B CA 1
ATOM 3073 C C . VAL B 1 82 ? 5.48 -17.656 5.492 1 97.12 82 VAL B C 1
ATOM 3075 O O . VAL B 1 82 ? 6.555 -18.078 5.059 1 97.12 82 VAL B O 1
ATOM 3078 N N . PRO B 1 83 ? 4.551 -18.469 5.945 1 97.75 83 PRO B N 1
ATOM 3079 C CA . PRO B 1 83 ? 4.734 -19.922 5.883 1 97.75 83 PRO B CA 1
ATOM 3080 C C . PRO B 1 83 ? 4.461 -20.5 4.496 1 97.75 83 PRO B C 1
ATOM 3082 O O . PRO B 1 83 ? 3.629 -19.953 3.756 1 97.75 83 PRO B O 1
ATOM 3085 N N . GLY B 1 84 ? 5.168 -21.516 4.16 1 98.62 84 GLY B N 1
ATOM 3086 C CA . GLY B 1 84 ? 4.977 -22.156 2.867 1 98.62 84 GLY B CA 1
ATOM 3087 C C . GLY B 1 84 ? 5.496 -23.594 2.824 1 98.62 84 GLY B C 1
ATOM 3088 O O . GLY B 1 84 ? 5.992 -24.109 3.828 1 98.62 84 GLY B O 1
ATOM 3089 N N . TYR B 1 85 ? 5.254 -24.281 1.696 1 98.81 85 TYR B N 1
ATOM 3090 C CA . TYR B 1 85 ? 5.848 -25.578 1.352 1 98.81 85 TYR B CA 1
ATOM 3091 C C . TYR B 1 85 ? 6.703 -25.469 0.096 1 98.81 85 TYR B C 1
ATOM 3093 O O . TYR B 1 85 ? 6.293 -24.844 -0.888 1 98.81 85 TYR B O 1
ATOM 3101 N N . LEU B 1 86 ? 7.871 -25.938 0.192 1 98.88 86 LEU B N 1
ATOM 3102 C CA . LEU B 1 86 ? 8.688 -26.203 -0.986 1 98.88 86 LEU B CA 1
ATOM 3103 C C . LEU B 1 86 ? 8.859 -27.703 -1.207 1 98.88 86 LEU B C 1
ATOM 3105 O O . LEU B 1 86 ? 9.445 -28.391 -0.371 1 98.88 86 LEU B O 1
ATOM 3109 N N . ALA B 1 87 ? 8.344 -28.203 -2.301 1 98.81 87 ALA B N 1
ATOM 3110 C CA . ALA B 1 87 ? 8.445 -29.625 -2.623 1 98.81 87 ALA B CA 1
ATOM 3111 C C . ALA B 1 87 ? 9.438 -29.859 -3.758 1 98.81 87 ALA B C 1
ATOM 3113 O O . ALA B 1 87 ? 9.43 -29.141 -4.762 1 98.81 87 ALA B O 1
ATOM 3114 N N . LEU B 1 88 ? 10.25 -30.844 -3.592 1 98.56 88 LEU B N 1
ATOM 3115 C CA . LEU B 1 88 ? 11.297 -31.203 -4.539 1 98.56 88 LEU B CA 1
ATOM 3116 C C . LEU B 1 88 ? 11.102 -32.625 -5.066 1 98.56 88 LEU B C 1
ATOM 3118 O O . LEU B 1 88 ? 10.922 -33.562 -4.285 1 98.56 88 LEU B O 1
ATOM 3122 N N . PRO B 1 89 ? 11.148 -32.719 -6.418 1 97.94 89 PRO B N 1
ATOM 3123 C CA . PRO B 1 89 ? 11.094 -34.094 -6.938 1 97.94 89 PRO B CA 1
ATOM 3124 C C . PRO B 1 89 ? 12.367 -34.875 -6.641 1 97.94 89 PRO B C 1
ATOM 3126 O O . PRO B 1 89 ? 13.445 -34.281 -6.488 1 97.94 89 PRO B O 1
ATOM 3129 N N . THR B 1 90 ? 12.219 -36.188 -6.5 1 94.75 90 THR B N 1
ATOM 3130 C CA . THR B 1 90 ? 13.391 -37 -6.219 1 94.75 90 THR B CA 1
ATOM 3131 C C . THR B 1 90 ? 13.711 -37.906 -7.402 1 94.75 90 THR B C 1
ATOM 3133 O O . THR B 1 90 ? 14.734 -38.594 -7.406 1 94.75 90 THR B O 1
ATOM 3136 N N . ASN B 1 91 ? 12.906 -37.875 -8.344 1 91.44 91 ASN B N 1
ATOM 3137 C CA . ASN B 1 91 ? 13.094 -38.75 -9.5 1 91.44 91 ASN B CA 1
ATOM 3138 C C . ASN B 1 91 ? 14.031 -38.125 -10.523 1 91.44 91 ASN B C 1
ATOM 3140 O O . ASN B 1 91 ? 14.367 -38.75 -11.531 1 91.44 91 ASN B O 1
ATOM 3144 N N . LYS B 1 92 ? 14.406 -36.938 -10.359 1 89.62 92 LYS B N 1
ATOM 3145 C CA . LYS B 1 92 ? 15.336 -36.219 -11.219 1 89.62 92 LYS B CA 1
ATOM 3146 C C . LYS B 1 92 ? 16.406 -35.5 -10.398 1 89.62 92 LYS B C 1
ATOM 3148 O O . LYS B 1 92 ? 16.266 -35.344 -9.188 1 89.62 92 LYS B O 1
ATOM 3153 N N . MET B 1 93 ? 17.484 -35.156 -11.148 1 91.31 93 MET B N 1
ATOM 3154 C CA . MET B 1 93 ? 18.516 -34.344 -10.5 1 91.31 93 MET B CA 1
ATOM 3155 C C . MET B 1 93 ? 18.312 -32.875 -10.766 1 91.31 93 MET B C 1
ATOM 3157 O O . MET B 1 93 ? 17.938 -32.469 -11.875 1 91.31 93 MET B O 1
ATOM 3161 N N . GLY B 1 94 ? 18.578 -32.094 -9.891 1 90.31 94 GLY B N 1
ATOM 3162 C CA . GLY B 1 94 ? 18.484 -30.656 -10.031 1 90.31 94 GLY B CA 1
ATOM 3163 C C . GLY B 1 94 ? 19.625 -30.062 -10.836 1 90.31 94 GLY B C 1
ATOM 3164 O O . GLY B 1 94 ? 20.484 -30.781 -11.344 1 90.31 94 GLY B O 1
ATOM 3165 N N . PRO B 1 95 ? 19.531 -28.719 -10.828 1 97.25 95 PRO B N 1
ATOM 3166 C CA . PRO B 1 95 ? 18.516 -27.797 -10.297 1 97.25 95 PRO B CA 1
ATOM 3167 C C . PRO B 1 95 ? 17.172 -27.938 -10.992 1 97.25 95 PRO B C 1
ATOM 3169 O O . PRO B 1 95 ? 17.109 -28.156 -12.203 1 97.25 95 PRO B O 1
ATOM 3172 N N . TYR B 1 96 ? 16.078 -27.859 -10.242 1 97.94 96 TYR B N 1
ATOM 3173 C CA . TYR B 1 96 ? 14.727 -28.078 -10.727 1 97.94 96 TYR B CA 1
ATOM 3174 C C . TYR B 1 96 ? 14.086 -26.766 -11.164 1 97.94 96 TYR B C 1
ATOM 3176 O O . TYR B 1 96 ? 14.211 -25.75 -10.484 1 97.94 96 TYR B O 1
ATOM 3184 N N . PRO B 1 97 ? 13.438 -26.766 -12.406 1 98.56 97 PRO B N 1
ATOM 3185 C CA . PRO B 1 97 ? 12.453 -25.688 -12.547 1 98.56 97 PRO B CA 1
ATOM 3186 C C . PRO B 1 97 ? 11.398 -25.703 -11.445 1 98.56 97 PRO B C 1
ATOM 3188 O O . PRO B 1 97 ? 11.227 -26.719 -10.766 1 98.56 97 PRO B O 1
ATOM 3191 N N . VAL B 1 98 ? 10.773 -24.609 -11.195 1 98.88 98 VAL B N 1
ATOM 3192 C CA . VAL B 1 98 ? 9.859 -24.531 -10.062 1 98.88 98 VAL B CA 1
ATOM 3193 C C . VAL B 1 98 ? 8.547 -23.875 -10.508 1 98.88 98 VAL B C 1
ATOM 3195 O O . VAL B 1 98 ? 8.555 -22.984 -11.359 1 98.88 98 VAL B O 1
ATOM 3198 N N . VAL B 1 99 ? 7.461 -24.391 -9.977 1 98.94 99 VAL B N 1
ATOM 3199 C CA . VAL B 1 99 ? 6.141 -23.812 -10.227 1 98.94 99 VAL B CA 1
ATOM 3200 C C . VAL B 1 99 ? 5.57 -23.25 -8.93 1 98.94 99 VAL B C 1
ATOM 3202 O O . VAL B 1 99 ? 5.484 -23.953 -7.918 1 98.94 99 VAL B O 1
ATOM 3205 N N . LEU B 1 100 ? 5.242 -21.922 -8.922 1 98.94 100 LEU B N 1
ATOM 3206 C CA . LEU B 1 100 ? 4.512 -21.312 -7.812 1 98.94 100 LEU B CA 1
ATOM 3207 C C . LEU B 1 100 ? 3.035 -21.703 -7.855 1 98.94 100 LEU B C 1
ATOM 3209 O O . LEU B 1 100 ? 2.4 -21.625 -8.914 1 98.94 100 LEU B O 1
ATOM 3213 N N . LEU B 1 101 ? 2.529 -22.156 -6.738 1 98.94 101 LEU B N 1
ATOM 3214 C CA . LEU B 1 101 ? 1.122 -22.516 -6.609 1 98.94 101 LEU B CA 1
ATOM 3215 C C . LEU B 1 101 ? 0.387 -21.531 -5.707 1 98.94 101 LEU B C 1
ATOM 3217 O O . LEU B 1 101 ? 0.655 -21.469 -4.508 1 98.94 101 LEU B O 1
ATOM 3221 N N . LEU B 1 102 ? -0.542 -20.766 -6.289 1 98.88 102 LEU B N 1
ATOM 3222 C CA . LEU B 1 102 ? -1.255 -19.719 -5.574 1 98.88 102 LEU B CA 1
ATOM 3223 C C . LEU B 1 102 ? -2.693 -20.125 -5.285 1 98.88 102 LEU B C 1
ATOM 3225 O O . LEU B 1 102 ? -3.479 -20.344 -6.211 1 98.88 102 LEU B O 1
ATOM 3229 N N . HIS B 1 103 ? -3.066 -20.188 -3.979 1 98.38 103 HIS B N 1
ATOM 3230 C CA . HIS B 1 103 ? -4.348 -20.75 -3.568 1 98.38 103 HIS B CA 1
ATOM 3231 C C . HIS B 1 103 ? -5.453 -19.703 -3.639 1 98.38 103 HIS B C 1
ATOM 3233 O O . HIS B 1 103 ? -5.176 -18.516 -3.797 1 98.38 103 HIS B O 1
ATOM 3239 N N . GLY B 1 104 ? -6.691 -20.141 -3.539 1 97.31 104 GLY B N 1
ATOM 3240 C CA . GLY B 1 104 ? -7.867 -19.297 -3.551 1 97.31 104 GLY B CA 1
ATOM 3241 C C . GLY B 1 104 ? -8.203 -18.719 -2.188 1 97.31 104 GLY B C 1
ATOM 3242 O O . GLY B 1 104 ? -7.57 -19.062 -1.188 1 97.31 104 GLY B O 1
ATOM 3243 N N . VAL B 1 105 ? -9.242 -17.938 -2.113 1 95.44 105 VAL B N 1
ATOM 3244 C CA . VAL B 1 105 ? -9.531 -17.094 -0.957 1 95.44 105 VAL B CA 1
ATOM 3245 C C . VAL B 1 105 ? -10 -17.969 0.209 1 95.44 105 VAL B C 1
ATOM 3247 O O . VAL B 1 105 ? -9.844 -17.594 1.373 1 95.44 105 VAL B O 1
ATOM 3250 N N . THR B 1 106 ? -10.539 -19.141 0.038 1 91.25 106 THR B N 1
ATOM 3251 C CA . THR B 1 106 ? -11.039 -19.969 1.123 1 91.25 106 THR B CA 1
ATOM 3252 C C . THR B 1 106 ? -10.102 -21.156 1.36 1 91.25 106 THR B C 1
ATOM 3254 O O . THR B 1 106 ? -10.484 -22.141 2 1 91.25 106 THR B O 1
ATOM 3257 N N . SER B 1 107 ? -8.953 -21.078 0.832 1 94.69 107 SER B N 1
ATOM 3258 C CA . SER B 1 107 ? -7.988 -22.172 0.903 1 94.69 107 SER B CA 1
ATOM 3259 C C . SER B 1 107 ? -6.707 -21.75 1.602 1 94.69 107 SER B C 1
ATOM 3261 O O . SER B 1 107 ? -6.715 -20.812 2.408 1 94.69 107 SER B O 1
ATOM 3263 N N . SER B 1 108 ? -5.648 -22.484 1.468 1 96.12 108 SER B N 1
ATOM 3264 C CA . SER B 1 108 ? -4.312 -22.25 2.014 1 96.12 108 SER B CA 1
ATOM 3265 C C . SER B 1 108 ? -3.27 -23.109 1.298 1 96.12 108 SER B C 1
ATOM 3267 O O . SER B 1 108 ? -3.59 -23.812 0.345 1 96.12 108 SER B O 1
ATOM 3269 N N . LYS B 1 109 ? -2.062 -23 1.783 1 97.81 109 LYS B N 1
ATOM 3270 C CA . LYS B 1 109 ? -1.007 -23.828 1.221 1 97.81 109 LYS B CA 1
ATOM 3271 C C . LYS B 1 109 ? -1.34 -25.312 1.376 1 97.81 109 LYS B C 1
ATOM 3273 O O . LYS B 1 109 ? -0.896 -26.141 0.578 1 97.81 109 LYS B O 1
ATOM 3278 N N . GLU B 1 110 ? -2.176 -25.703 2.318 1 97.69 110 GLU B N 1
ATOM 3279 C CA . GLU B 1 110 ? -2.531 -27.078 2.602 1 97.69 110 GLU B CA 1
ATOM 3280 C C . GLU B 1 110 ? -3.393 -27.672 1.487 1 97.69 110 GLU B C 1
ATOM 3282 O O . GLU B 1 110 ? -3.367 -28.875 1.248 1 97.69 110 GLU B O 1
ATOM 3287 N N . SER B 1 111 ? -4.07 -26.828 0.824 1 97.31 111 SER B N 1
ATOM 3288 C CA . SER B 1 111 ? -5.027 -27.297 -0.171 1 97.31 111 SER B CA 1
ATOM 3289 C C . SER B 1 111 ? -4.328 -28.031 -1.309 1 97.31 111 SER B C 1
ATOM 3291 O O . SER B 1 111 ? -4.902 -28.938 -1.924 1 97.31 111 SER B O 1
ATOM 3293 N N . TRP B 1 112 ? -3.109 -27.734 -1.568 1 98.12 112 TRP B N 1
ATOM 3294 C CA . TRP B 1 112 ? -2.352 -28.328 -2.658 1 98.12 112 TRP B CA 1
ATOM 3295 C C . TRP B 1 112 ? -1.894 -29.734 -2.287 1 98.12 112 TRP B C 1
ATOM 3297 O O . TRP B 1 112 ? -1.306 -30.453 -3.109 1 98.12 112 TRP B O 1
ATOM 3307 N N . TRP B 1 113 ? -2.225 -30.172 -1.018 1 97 113 TRP B N 1
ATOM 3308 C CA . TRP B 1 113 ? -1.693 -31.422 -0.512 1 97 113 TRP B CA 1
ATOM 3309 C C . TRP B 1 113 ? -2.807 -32.281 0.076 1 97 113 TRP B C 1
ATOM 3311 O O . TRP B 1 113 ? -2.553 -33.406 0.563 1 97 113 TRP B O 1
ATOM 3321 N N . GLU B 1 114 ? -4.031 -31.781 0.039 1 95.44 114 GLU B N 1
ATOM 3322 C CA . GLU B 1 114 ? -5.156 -32.531 0.618 1 95.44 114 GLU B CA 1
ATOM 3323 C C . GLU B 1 114 ? -5.449 -33.781 -0.168 1 95.44 114 GLU B C 1
ATOM 3325 O O . GLU B 1 114 ? -5.555 -33.75 -1.396 1 95.44 114 GLU B O 1
ATOM 3330 N N . GLU B 1 115 ? -5.711 -34.812 0.531 1 91.38 115 GLU B N 1
ATOM 3331 C CA . GLU B 1 115 ? -5.965 -36.094 -0.112 1 91.38 115 GLU B CA 1
ATOM 3332 C C . GLU B 1 115 ? -7.238 -36.062 -0.948 1 91.38 115 GLU B C 1
ATOM 3334 O O . GLU B 1 115 ? -8.227 -35.438 -0.553 1 91.38 115 GLU B O 1
ATOM 3339 N N . ASN B 1 116 ? -7.262 -36.688 -2.092 1 87.75 116 ASN B N 1
ATOM 3340 C CA . ASN B 1 116 ? -8.383 -36.875 -3.008 1 87.75 116 ASN B CA 1
ATOM 3341 C C . ASN B 1 116 ? -8.867 -35.531 -3.557 1 87.75 116 ASN B C 1
ATOM 3343 O O . ASN B 1 116 ? -10.055 -35.375 -3.84 1 87.75 116 ASN B O 1
ATOM 3347 N N . SER B 1 117 ? -7.953 -34.531 -3.547 1 92 117 SER B N 1
ATOM 3348 C CA . SER B 1 117 ? -8.281 -33.25 -4.148 1 92 117 SER B CA 1
ATOM 3349 C C . SER B 1 117 ? -7.633 -33.094 -5.52 1 92 117 SER B C 1
ATOM 3351 O O . SER B 1 117 ? -6.566 -33.656 -5.773 1 92 117 SER B O 1
ATOM 3353 N N . THR B 1 118 ? -8.273 -32.375 -6.398 1 93.38 118 THR B N 1
ATOM 3354 C CA . THR B 1 118 ? -7.68 -32.094 -7.699 1 93.38 118 THR B CA 1
ATOM 3355 C C . THR B 1 118 ? -6.422 -31.234 -7.539 1 93.38 118 THR B C 1
ATOM 3357 O O . THR B 1 118 ? -5.5 -31.328 -8.359 1 93.38 118 THR B O 1
ATOM 3360 N N . MET B 1 119 ? -6.34 -30.469 -6.504 1 95.81 119 MET B N 1
ATOM 3361 C CA . MET B 1 119 ? -5.168 -29.625 -6.262 1 95.81 119 MET B CA 1
ATOM 3362 C C . MET B 1 119 ? -3.947 -30.484 -5.941 1 95.81 119 MET B C 1
ATOM 3364 O O . MET B 1 119 ? -2.85 -30.203 -6.434 1 95.81 119 MET B O 1
ATOM 3368 N N . ARG B 1 120 ? -4.199 -31.484 -5.16 1 96.06 120 ARG B N 1
ATOM 3369 C CA . ARG B 1 120 ? -3.09 -32.406 -4.895 1 96.06 120 ARG B CA 1
ATOM 3370 C C . ARG B 1 120 ? -2.682 -33.156 -6.156 1 96.06 120 ARG B C 1
ATOM 3372 O O . ARG B 1 120 ? -1.493 -33.375 -6.387 1 96.06 120 ARG B O 1
ATOM 3379 N N . LYS B 1 121 ? -3.674 -33.594 -6.918 1 97.12 121 LYS B N 1
ATOM 3380 C CA . LYS B 1 121 ? -3.357 -34.25 -8.195 1 97.12 121 LYS B CA 1
ATOM 3381 C C . LYS B 1 121 ? -2.412 -33.375 -9.023 1 97.12 121 LYS B C 1
ATOM 3383 O O . LYS B 1 121 ? -1.435 -33.875 -9.578 1 97.12 121 LYS B O 1
ATOM 3388 N N . LEU B 1 122 ? -2.711 -32.125 -9.094 1 98.5 122 LEU B N 1
ATOM 3389 C CA . LEU B 1 122 ? -1.883 -31.156 -9.828 1 98.5 122 LEU B CA 1
ATOM 3390 C C . LEU B 1 122 ? -0.457 -31.156 -9.289 1 98.5 122 LEU B C 1
ATOM 3392 O O . LEU B 1 122 ? 0.504 -31.25 -10.055 1 98.5 122 LEU B O 1
ATOM 3396 N N . THR B 1 123 ? -0.305 -31.016 -7.957 1 98.5 123 THR B N 1
ATOM 3397 C CA . THR B 1 123 ? 1.011 -30.922 -7.332 1 98.5 123 THR B CA 1
ATOM 3398 C C . THR B 1 123 ? 1.834 -32.188 -7.605 1 98.5 123 THR B C 1
ATOM 3400 O O . THR B 1 123 ? 3.006 -32.094 -7.977 1 98.5 123 THR B O 1
ATOM 3403 N N . ILE B 1 124 ? 1.219 -33.344 -7.508 1 97.75 124 ILE B N 1
ATOM 3404 C CA . ILE B 1 124 ? 1.903 -34.594 -7.719 1 97.75 124 ILE B CA 1
ATOM 3405 C C . ILE B 1 124 ? 2.316 -34.719 -9.188 1 97.75 124 ILE B C 1
ATOM 3407 O O . ILE B 1 124 ? 3.439 -35.156 -9.484 1 97.75 124 ILE B O 1
ATOM 3411 N N . GLN B 1 125 ? 1.419 -34.344 -10.07 1 98.06 125 GLN B N 1
ATOM 3412 C CA . GLN B 1 125 ? 1.746 -34.375 -11.492 1 98.06 125 GLN B CA 1
ATOM 3413 C C . GLN B 1 125 ? 2.961 -33.5 -11.797 1 98.06 125 GLN B C 1
ATOM 3415 O O . GLN B 1 125 ? 3.826 -33.875 -12.586 1 98.06 125 GLN B O 1
ATOM 3420 N N . LEU B 1 126 ? 3.025 -32.344 -11.18 1 98.56 126 LEU B N 1
ATOM 3421 C CA . LEU B 1 126 ? 4.16 -31.438 -11.383 1 98.56 126 LEU B CA 1
ATOM 3422 C C . LEU B 1 126 ? 5.449 -32.062 -10.883 1 98.56 126 LEU B C 1
ATOM 3424 O O . LEU B 1 126 ? 6.453 -32.094 -11.594 1 98.56 126 LEU B O 1
ATOM 3428 N N . LEU B 1 127 ? 5.418 -32.656 -9.695 1 98.31 127 LEU B N 1
ATOM 3429 C CA . LEU B 1 127 ? 6.594 -33.281 -9.109 1 98.31 127 LEU B CA 1
ATOM 3430 C C . LEU B 1 127 ? 7.062 -34.438 -9.953 1 98.31 127 LEU B C 1
ATOM 3432 O O . LEU B 1 127 ? 8.258 -34.594 -10.234 1 98.31 127 LEU B O 1
ATOM 3436 N N . GLU B 1 128 ? 6.129 -35.25 -10.406 1 97.31 128 GLU B N 1
ATOM 3437 C CA . GLU B 1 128 ? 6.457 -36.406 -11.242 1 97.31 128 GLU B CA 1
ATOM 3438 C C . GLU B 1 128 ? 7.074 -35.969 -12.562 1 97.31 128 GLU B C 1
ATOM 3440 O O . GLU B 1 128 ? 7.867 -36.688 -13.156 1 97.31 128 GLU B O 1
ATOM 3445 N N . SER B 1 129 ? 6.734 -34.781 -12.992 1 97.25 129 SER B N 1
ATOM 3446 C CA . SER B 1 129 ? 7.246 -34.25 -14.25 1 97.25 129 SER B CA 1
ATOM 3447 C C . SER B 1 129 ? 8.594 -33.562 -14.047 1 97.25 129 SER B C 1
ATOM 3449 O O . SER B 1 129 ? 9.164 -33 -15 1 97.25 129 SER B O 1
ATOM 3451 N N . GLY B 1 130 ? 9.109 -33.469 -12.82 1 97.12 130 GLY B N 1
ATOM 3452 C CA . GLY B 1 130 ? 10.438 -32.938 -12.547 1 97.12 130 GLY B CA 1
ATOM 3453 C C . GLY B 1 130 ? 10.445 -31.484 -12.125 1 97.12 130 GLY B C 1
ATOM 3454 O O . GLY B 1 130 ? 11.492 -30.844 -12.117 1 97.12 130 GLY B O 1
ATOM 3455 N N . TYR B 1 131 ? 9.266 -30.953 -11.82 1 98.44 131 TYR B N 1
ATOM 3456 C CA . TYR B 1 131 ? 9.172 -29.578 -11.344 1 98.44 131 TYR B CA 1
ATOM 3457 C C . TYR B 1 131 ? 9.102 -29.531 -9.82 1 98.44 131 TYR B C 1
ATOM 3459 O O . TYR B 1 131 ? 8.406 -30.328 -9.203 1 98.44 131 TYR B O 1
ATOM 3467 N N . ALA B 1 132 ? 9.883 -28.641 -9.18 1 98.81 132 ALA B N 1
ATOM 3468 C CA . ALA B 1 132 ? 9.609 -28.281 -7.789 1 98.81 132 ALA B CA 1
ATOM 3469 C C . ALA B 1 132 ? 8.336 -27.438 -7.68 1 98.81 132 ALA B C 1
ATOM 3471 O O . ALA B 1 132 ? 7.828 -26.938 -8.688 1 98.81 132 ALA B O 1
ATOM 3472 N N . ALA B 1 133 ? 7.773 -27.406 -6.48 1 98.88 133 ALA B N 1
ATOM 3473 C CA . ALA B 1 133 ? 6.555 -26.625 -6.254 1 98.88 133 ALA B CA 1
ATOM 3474 C C . ALA B 1 133 ? 6.656 -25.797 -4.98 1 98.88 133 ALA B C 1
ATOM 3476 O O . ALA B 1 133 ? 7.02 -26.328 -3.922 1 98.88 133 ALA B O 1
ATOM 3477 N N . LEU B 1 134 ? 6.41 -24.484 -5.086 1 98.94 134 LEU B N 1
ATOM 3478 C CA . LEU B 1 134 ? 6.34 -23.594 -3.934 1 98.94 134 LEU B CA 1
ATOM 3479 C C . LEU B 1 134 ? 4.914 -23.109 -3.707 1 98.94 134 LEU B C 1
ATOM 3481 O O . LEU B 1 134 ? 4.273 -22.594 -4.629 1 98.94 134 LEU B O 1
ATOM 3485 N N . SER B 1 135 ? 4.395 -23.297 -2.527 1 98.88 135 SER B N 1
ATOM 3486 C CA . SER B 1 135 ? 3.107 -22.75 -2.123 1 98.88 135 SER B CA 1
ATOM 3487 C C . SER B 1 135 ? 3.223 -21.984 -0.805 1 98.88 135 SER B C 1
ATOM 3489 O O . SER B 1 135 ? 3.875 -22.453 0.132 1 98.88 135 SER B O 1
ATOM 3491 N N . LEU B 1 136 ? 2.629 -20.797 -0.721 1 98.62 136 LEU B N 1
ATOM 3492 C CA . LEU B 1 136 ? 2.641 -19.953 0.472 1 98.62 136 LEU B CA 1
ATOM 3493 C C . LEU B 1 136 ? 1.226 -19.75 1.002 1 98.62 136 LEU B C 1
ATOM 3495 O O . LEU B 1 136 ? 0.255 -19.844 0.247 1 98.62 136 LEU B O 1
ATOM 3499 N N . ASP B 1 137 ? 1.127 -19.516 2.307 1 96.88 137 ASP B N 1
ATOM 3500 C CA . ASP B 1 137 ? -0.119 -18.984 2.848 1 96.88 137 ASP B CA 1
ATOM 3501 C C . ASP B 1 137 ? -0.237 -17.484 2.578 1 96.88 137 ASP B C 1
ATOM 3503 O O . ASP B 1 137 ? 0.647 -16.719 2.947 1 96.88 137 ASP B O 1
ATOM 3507 N N . THR B 1 138 ? -1.331 -17.156 1.938 1 93.62 138 THR B N 1
ATOM 3508 C CA . THR B 1 138 ? -1.645 -15.742 1.821 1 93.62 138 THR B CA 1
ATOM 3509 C C . THR B 1 138 ? -2.014 -15.156 3.182 1 93.62 138 THR B C 1
ATOM 3511 O O . THR B 1 138 ? -2.312 -15.891 4.121 1 93.62 138 THR B O 1
ATOM 3514 N N . GLU B 1 139 ? -1.901 -13.852 3.256 1 89.88 139 GLU B N 1
ATOM 3515 C CA . GLU B 1 139 ? -2.338 -13.188 4.477 1 89.88 139 GLU B CA 1
ATOM 3516 C C . GLU B 1 139 ? -3.771 -13.57 4.836 1 89.88 139 GLU B C 1
ATOM 3518 O O . GLU B 1 139 ? -4.629 -13.68 3.955 1 89.88 139 GLU B O 1
ATOM 3523 N N . TYR B 1 140 ? -4.066 -13.867 6.164 1 89.75 140 TYR B N 1
ATOM 3524 C CA . TYR B 1 140 ? -5.371 -14.219 6.711 1 89.75 140 TYR B CA 1
ATOM 3525 C C . TYR B 1 140 ? -5.715 -15.672 6.422 1 89.75 140 TYR B C 1
ATOM 3527 O O . TYR B 1 140 ? -6.84 -16.109 6.676 1 89.75 140 TYR B O 1
ATOM 3535 N N . HIS B 1 141 ? -4.785 -16.422 5.918 1 93.81 141 HIS B N 1
ATOM 3536 C CA . HIS B 1 141 ? -5.047 -17.812 5.555 1 93.81 141 HIS B CA 1
ATOM 3537 C C . HIS B 1 141 ? -4.074 -18.75 6.254 1 93.81 141 HIS B C 1
ATOM 3539 O O . HIS B 1 141 ? -2.949 -18.375 6.574 1 93.81 141 HIS B O 1
ATOM 3545 N N . GLY B 1 142 ? -4.562 -20.031 6.391 1 93.75 142 GLY B N 1
ATOM 3546 C CA . GLY B 1 142 ? -3.689 -21.047 6.949 1 93.75 142 GLY B CA 1
ATOM 3547 C C . GLY B 1 142 ? -3.053 -20.641 8.258 1 93.75 142 GLY B C 1
ATOM 3548 O O . GLY B 1 142 ? -3.748 -20.219 9.195 1 93.75 142 GLY B O 1
ATOM 3549 N N . GLU B 1 143 ? -1.721 -20.703 8.375 1 93.12 143 GLU B N 1
ATOM 3550 C CA . GLU B 1 143 ? -0.995 -20.391 9.602 1 93.12 143 GLU B CA 1
ATOM 3551 C C . GLU B 1 143 ? -0.997 -18.891 9.891 1 93.12 143 GLU B C 1
ATOM 3553 O O . GLU B 1 143 ? -0.621 -18.469 10.977 1 93.12 143 GLU B O 1
ATOM 3558 N N . ARG B 1 144 ? -1.516 -18.078 8.922 1 91.12 144 ARG B N 1
ATOM 3559 C CA . ARG B 1 144 ? -1.522 -16.625 9.086 1 91.12 144 ARG B CA 1
ATOM 3560 C C . ARG B 1 144 ? -2.893 -16.141 9.531 1 91.12 144 ARG B C 1
ATOM 3562 O O . ARG B 1 144 ? -3.152 -14.93 9.539 1 91.12 144 ARG B O 1
ATOM 3569 N N . SER B 1 145 ? -3.797 -17.016 9.906 1 85.69 145 SER B N 1
ATOM 3570 C CA . SER B 1 145 ? -5.152 -16.656 10.305 1 85.69 145 SER B CA 1
ATOM 3571 C C . SER B 1 145 ? -5.195 -16.172 11.75 1 85.69 145 SER B C 1
ATOM 3573 O O . SER B 1 145 ? -6.078 -15.398 12.125 1 85.69 145 SER B O 1
ATOM 3575 N N . SER B 1 146 ? -4.414 -16.625 12.664 1 67.75 146 SER B N 1
ATOM 3576 C CA . SER B 1 146 ? -4.512 -16.438 14.109 1 67.75 146 SER B CA 1
ATOM 3577 C C . SER B 1 146 ? -4.328 -14.969 14.484 1 67.75 146 SER B C 1
ATOM 3579 O O . SER B 1 146 ? -4.805 -14.523 15.531 1 67.75 146 SER B O 1
ATOM 3581 N N . ASN B 1 147 ? -3.842 -14.195 13.688 1 62 147 ASN B N 1
ATOM 3582 C CA . ASN B 1 147 ? -3.508 -12.844 14.109 1 62 147 ASN B CA 1
ATOM 3583 C C . ASN B 1 147 ? -4.484 -11.82 13.539 1 62 147 ASN B C 1
ATOM 3585 O O . ASN B 1 147 ? -4.266 -10.609 13.656 1 62 147 ASN B O 1
ATOM 3589 N N . ASN B 1 148 ? -5.664 -12.414 13.039 1 66.12 148 ASN B N 1
ATOM 3590 C CA . ASN B 1 148 ? -6.516 -11.469 12.32 1 66.12 148 ASN B CA 1
ATOM 3591 C C . ASN B 1 148 ? -7.738 -11.078 13.141 1 66.12 148 ASN B C 1
ATOM 3593 O O . ASN B 1 148 ? -8.188 -11.844 13.992 1 66.12 148 ASN B O 1
ATOM 3597 N N . GLU B 1 149 ? -8.07 -9.828 12.945 1 66.69 149 GLU B N 1
ATOM 3598 C CA . GLU B 1 149 ? -9.25 -9.289 13.617 1 66.69 149 GLU B CA 1
ATOM 3599 C C . GLU B 1 149 ? -10.516 -10.016 13.18 1 66.69 149 GLU B C 1
ATOM 3601 O O . GLU B 1 149 ? -11.453 -10.164 13.961 1 66.69 149 GLU B O 1
ATOM 3606 N N . LEU B 1 150 ? -10.453 -10.461 11.961 1 70.69 150 LEU B N 1
ATOM 3607 C CA . LEU B 1 150 ? -11.625 -11.117 11.391 1 70.69 150 LEU B CA 1
ATOM 3608 C C . LEU B 1 150 ? -11.328 -12.578 11.078 1 70.69 150 LEU B C 1
ATOM 3610 O O . LEU B 1 150 ? -10.172 -12.953 10.859 1 70.69 150 LEU B O 1
ATOM 3614 N N . ASP B 1 151 ? -12.32 -13.328 11.086 1 65.69 151 ASP B N 1
ATOM 3615 C CA . ASP B 1 151 ? -12.227 -14.789 11.062 1 65.69 151 ASP B CA 1
ATOM 3616 C C . ASP B 1 151 ? -11.695 -15.281 9.711 1 65.69 151 ASP B C 1
ATOM 3618 O O . ASP B 1 151 ? -11.055 -16.328 9.641 1 65.69 151 ASP B O 1
ATOM 3622 N N . SER B 1 152 ? -12.172 -14.547 8.75 1 78.06 152 SER B N 1
ATOM 3623 C CA . SER B 1 152 ? -11.773 -15.016 7.43 1 78.06 152 SER B CA 1
ATOM 3624 C C . SER B 1 152 ? -11.711 -13.859 6.43 1 78.06 152 SER B C 1
ATOM 3626 O O . SER B 1 152 ? -12.242 -12.781 6.688 1 78.06 152 SER B O 1
ATOM 3628 N N . PRO B 1 153 ? -10.961 -14.07 5.426 1 85.19 153 PRO B N 1
ATOM 3629 C CA . PRO B 1 153 ? -10.93 -13.047 4.379 1 85.19 153 PRO B CA 1
ATOM 3630 C C . PRO B 1 153 ? -12.32 -12.703 3.852 1 85.19 153 PRO B C 1
ATOM 3632 O O . PRO B 1 153 ? -12.578 -11.555 3.465 1 85.19 153 PRO B O 1
ATOM 3635 N N . ILE B 1 154 ? -13.195 -13.641 3.941 1 86.19 154 ILE B N 1
ATOM 3636 C CA . ILE B 1 154 ? -14.547 -13.398 3.459 1 86.19 154 ILE B CA 1
ATOM 3637 C C . ILE B 1 154 ? -15.242 -12.375 4.363 1 86.19 154 ILE B C 1
ATOM 3639 O O . ILE B 1 154 ? -16.031 -11.555 3.889 1 86.19 154 ILE B O 1
ATOM 3643 N N . ALA B 1 155 ? -14.93 -12.461 5.605 1 87.81 155 ALA B N 1
ATOM 3644 C CA . ALA B 1 155 ? -15.5 -11.531 6.574 1 87.81 155 ALA B CA 1
ATOM 3645 C C . ALA B 1 155 ? -15.102 -10.094 6.254 1 87.81 155 ALA B C 1
ATOM 3647 O O . ALA B 1 155 ? -15.844 -9.156 6.559 1 87.81 155 ALA B O 1
ATOM 3648 N N . LEU B 1 156 ? -13.938 -9.914 5.645 1 89.38 156 LEU B N 1
ATOM 3649 C CA . LEU B 1 156 ? -13.531 -8.578 5.23 1 89.38 156 LEU B CA 1
ATOM 3650 C C . LEU B 1 156 ? -14.547 -7.973 4.266 1 89.38 156 LEU B C 1
ATOM 3652 O O . LEU B 1 156 ? -14.922 -6.809 4.41 1 89.38 156 LEU B O 1
ATOM 3656 N N . LEU B 1 157 ? -14.953 -8.789 3.33 1 88.5 157 LEU B N 1
ATOM 3657 C CA . LEU B 1 157 ? -15.914 -8.312 2.34 1 88.5 157 LEU B CA 1
ATOM 3658 C C . LEU B 1 157 ? -17.281 -8.07 2.977 1 88.5 157 LEU B C 1
ATOM 3660 O O . LEU B 1 157 ? -17.922 -7.059 2.693 1 88.5 157 LEU B O 1
ATOM 3664 N N . GLU B 1 158 ? -17.656 -8.953 3.875 1 89.94 158 GLU B N 1
ATOM 3665 C CA . GLU B 1 158 ? -18.938 -8.852 4.551 1 89.94 158 GLU B CA 1
ATOM 3666 C C . GLU B 1 158 ? -19.016 -7.594 5.41 1 89.94 158 GLU B C 1
ATOM 3668 O O . GLU B 1 158 ? -20.094 -7.004 5.57 1 89.94 158 GLU B O 1
ATOM 3673 N N . ASN B 1 159 ? -17.922 -7.172 5.898 1 90.62 159 ASN B N 1
ATOM 3674 C CA . ASN B 1 159 ? -17.859 -6 6.77 1 90.62 159 ASN B CA 1
ATOM 3675 C C . ASN B 1 159 ? -17.422 -4.754 6.004 1 90.62 159 ASN B C 1
ATOM 3677 O O . ASN B 1 159 ? -17 -3.768 6.605 1 90.62 159 ASN B O 1
ATOM 3681 N N . GLU B 1 160 ? -17.375 -4.879 4.68 1 91.88 160 GLU B N 1
ATOM 3682 C CA . GLU B 1 160 ? -17.094 -3.77 3.775 1 91.88 160 GLU B CA 1
ATOM 3683 C C . GLU B 1 160 ? -15.695 -3.223 3.99 1 91.88 160 GLU B C 1
ATOM 3685 O O . GLU B 1 160 ? -15.477 -2.01 3.947 1 91.88 160 GLU B O 1
ATOM 3690 N N . ARG B 1 161 ? -14.812 -4.152 4.398 1 92.44 161 ARG B N 1
ATOM 3691 C CA . ARG B 1 161 ? -13.391 -3.83 4.504 1 92.44 161 ARG B CA 1
ATOM 3692 C C . ARG B 1 161 ? -12.68 -4.047 3.172 1 92.44 161 ARG B C 1
ATOM 3694 O O . ARG B 1 161 ? -11.75 -4.852 3.082 1 92.44 161 ARG B O 1
ATOM 3701 N N . PHE B 1 162 ? -13.039 -3.248 2.186 1 93.81 162 PHE B N 1
ATOM 3702 C CA . PHE B 1 162 ? -12.617 -3.469 0.81 1 93.81 162 PHE B CA 1
ATOM 3703 C C . PHE B 1 162 ? -11.133 -3.135 0.643 1 93.81 162 PHE B C 1
ATOM 3705 O O . PHE B 1 162 ? -10.422 -3.814 -0.096 1 93.81 162 PHE B O 1
ATOM 3712 N N . VAL B 1 163 ? -10.703 -2.088 1.333 1 94.81 163 VAL B N 1
ATOM 3713 C CA . VAL B 1 163 ? -9.297 -1.697 1.221 1 94.81 163 VAL B CA 1
ATOM 3714 C C . VAL B 1 163 ? -8.414 -2.748 1.89 1 94.81 163 VAL B C 1
ATOM 3716 O O . VAL B 1 163 ? -7.367 -3.117 1.355 1 94.81 163 VAL B O 1
ATOM 3719 N N . GLN B 1 164 ? -8.859 -3.242 3.037 1 92.31 164 GLN B N 1
ATOM 3720 C CA . GLN B 1 164 ? -8.117 -4.309 3.703 1 92.31 164 GLN B CA 1
ATOM 3721 C C . GLN B 1 164 ? -8.047 -5.555 2.828 1 92.31 164 GLN B C 1
ATOM 3723 O O . GLN B 1 164 ? -7.008 -6.223 2.777 1 92.31 164 GLN B O 1
ATOM 3728 N N . TYR B 1 165 ? -9.148 -5.922 2.176 1 94 165 TYR B N 1
ATOM 3729 C CA . TYR B 1 165 ? -9.18 -7.07 1.28 1 94 165 TYR B CA 1
ATOM 3730 C C . TYR B 1 165 ? -8.219 -6.879 0.115 1 94 165 TYR B C 1
ATOM 3732 O O . TYR B 1 165 ? -7.441 -7.777 -0.215 1 94 165 TYR B O 1
ATOM 3740 N N . ARG B 1 166 ? -8.25 -5.68 -0.473 1 95.31 166 ARG B N 1
ATOM 3741 C CA . ARG B 1 166 ? -7.324 -5.297 -1.537 1 95.31 166 ARG B CA 1
ATOM 3742 C C . ARG B 1 166 ? -5.875 -5.453 -1.086 1 95.31 166 ARG B C 1
ATOM 3744 O O . ARG B 1 166 ? -5.066 -6.074 -1.779 1 95.31 166 ARG B O 1
ATOM 3751 N N . ASP B 1 167 ? -5.566 -4.922 0.063 1 93.38 167 ASP B N 1
ATOM 3752 C CA . ASP B 1 167 ? -4.199 -4.918 0.576 1 93.38 167 ASP B CA 1
ATOM 3753 C C . ASP B 1 167 ? -3.732 -6.336 0.895 1 93.38 167 ASP B C 1
ATOM 3755 O O . ASP B 1 167 ? -2.551 -6.656 0.742 1 93.38 167 ASP B O 1
ATOM 3759 N N . MET B 1 168 ? -4.676 -7.191 1.374 1 92.88 168 MET B N 1
ATOM 3760 C CA . MET B 1 168 ? -4.367 -8.602 1.604 1 92.88 168 MET B CA 1
ATOM 3761 C C . MET B 1 168 ? -3.848 -9.258 0.33 1 92.88 168 MET B C 1
ATOM 3763 O O . MET B 1 168 ? -2.816 -9.93 0.351 1 92.88 168 MET B O 1
ATOM 3767 N N . ILE B 1 169 ? -4.504 -9.016 -0.774 1 96.81 169 ILE B N 1
ATOM 3768 C CA . ILE B 1 169 ? -4.117 -9.609 -2.053 1 96.81 169 ILE B CA 1
ATOM 3769 C C . ILE B 1 169 ? -2.781 -9.023 -2.506 1 96.81 169 ILE B C 1
ATOM 3771 O O . ILE B 1 169 ? -1.887 -9.758 -2.93 1 96.81 169 ILE B O 1
ATOM 3775 N N . MET B 1 170 ? -2.617 -7.742 -2.354 1 96.31 170 MET B N 1
ATOM 3776 C CA . MET B 1 170 ? -1.396 -7.062 -2.777 1 96.31 170 MET B CA 1
ATOM 3777 C C . MET B 1 170 ? -0.196 -7.539 -1.97 1 96.31 170 MET B C 1
ATOM 3779 O O . MET B 1 170 ? 0.847 -7.871 -2.537 1 96.31 170 MET B O 1
ATOM 3783 N N . ARG B 1 171 ? -0.347 -7.582 -0.693 1 94.88 171 ARG B N 1
ATOM 3784 C CA . ARG B 1 171 ? 0.752 -8.008 0.168 1 94.88 171 ARG B CA 1
ATOM 3785 C C . ARG B 1 171 ? 1.115 -9.469 -0.088 1 94.88 171 ARG B C 1
ATOM 3787 O O . ARG B 1 171 ? 2.291 -9.836 -0.041 1 94.88 171 ARG B O 1
ATOM 3794 N N . SER B 1 172 ? 0.111 -10.266 -0.342 1 96.25 172 SER B N 1
ATOM 3795 C CA . SER B 1 172 ? 0.368 -11.664 -0.679 1 96.25 172 SER B CA 1
ATOM 3796 C C . SER B 1 172 ? 1.114 -11.781 -2.002 1 96.25 172 SER B C 1
ATOM 3798 O O . SER B 1 172 ? 1.967 -12.656 -2.162 1 96.25 172 SER B O 1
ATOM 3800 N N . THR B 1 173 ? 0.785 -10.922 -2.953 1 98.25 173 THR B N 1
ATOM 3801 C CA . THR B 1 173 ? 1.511 -10.875 -4.219 1 98.25 173 THR B CA 1
ATOM 3802 C C . THR B 1 173 ? 2.979 -10.531 -3.986 1 98.25 173 THR B C 1
ATOM 3804 O O . THR B 1 173 ? 3.869 -11.172 -4.551 1 98.25 173 THR B O 1
ATOM 3807 N N . ILE B 1 174 ? 3.238 -9.562 -3.08 1 97.94 174 ILE B N 1
ATOM 3808 C CA . ILE B 1 174 ? 4.602 -9.195 -2.715 1 97.94 174 ILE B CA 1
ATOM 3809 C C . ILE B 1 174 ? 5.297 -10.383 -2.055 1 97.94 174 ILE B C 1
ATOM 3811 O O . ILE B 1 174 ? 6.477 -10.641 -2.309 1 97.94 174 ILE B O 1
ATOM 3815 N N . ASP B 1 175 ? 4.578 -11.094 -1.226 1 98 175 ASP B N 1
ATOM 3816 C CA . ASP B 1 175 ? 5.152 -12.25 -0.542 1 98 175 ASP B CA 1
ATOM 3817 C C . ASP B 1 175 ? 5.641 -13.297 -1.543 1 98 175 ASP B C 1
ATOM 3819 O O . ASP B 1 175 ? 6.672 -13.938 -1.327 1 98 175 ASP B O 1
ATOM 3823 N N . TYR B 1 176 ? 4.906 -13.484 -2.602 1 98.69 176 TYR B N 1
ATOM 3824 C CA . TYR B 1 176 ? 5.359 -14.43 -3.617 1 98.69 176 TYR B CA 1
ATOM 3825 C C . TYR B 1 176 ? 6.594 -13.898 -4.336 1 98.69 176 TYR B C 1
ATOM 3827 O O . TYR B 1 176 ? 7.469 -14.672 -4.734 1 98.69 176 TYR B O 1
ATOM 3835 N N . ARG B 1 177 ? 6.703 -12.602 -4.547 1 98.44 177 ARG B N 1
ATOM 3836 C CA . ARG B 1 177 ? 7.938 -12.047 -5.094 1 98.44 177 ARG B CA 1
ATOM 3837 C C . ARG B 1 177 ? 9.117 -12.312 -4.168 1 98.44 177 ARG B C 1
ATOM 3839 O O . ARG B 1 177 ? 10.195 -12.703 -4.621 1 98.44 177 ARG B O 1
ATOM 3846 N N . ARG B 1 178 ? 8.891 -12.148 -2.885 1 97.94 178 ARG B N 1
ATOM 3847 C CA . ARG B 1 178 ? 9.922 -12.461 -1.907 1 97.94 178 ARG B CA 1
ATOM 3848 C C . ARG B 1 178 ? 10.211 -13.961 -1.877 1 97.94 178 ARG B C 1
ATOM 3850 O O . ARG B 1 178 ? 11.352 -14.375 -1.631 1 97.94 178 ARG B O 1
ATOM 3857 N N . GLY B 1 179 ? 9.117 -14.703 -2.1 1 98.44 179 GLY B N 1
ATOM 3858 C CA . GLY B 1 179 ? 9.328 -16.141 -2.248 1 98.44 179 GLY B CA 1
ATOM 3859 C C . GLY B 1 179 ? 10.289 -16.484 -3.365 1 98.44 179 GLY B C 1
ATOM 3860 O O . GLY B 1 179 ? 11.102 -17.406 -3.227 1 98.44 179 GLY B O 1
ATOM 3861 N N . MET B 1 180 ? 10.211 -15.805 -4.438 1 98.62 180 MET B N 1
ATOM 3862 C CA . MET B 1 180 ? 11.156 -16.016 -5.531 1 98.62 180 MET B CA 1
ATOM 3863 C C . MET B 1 180 ? 12.562 -15.594 -5.133 1 98.62 180 MET B C 1
ATOM 3865 O O . MET B 1 180 ? 13.547 -16.203 -5.566 1 98.62 180 MET B O 1
ATOM 3869 N N . ASP B 1 181 ? 12.695 -14.484 -4.258 1 98.06 181 ASP B N 1
ATOM 3870 C CA . ASP B 1 181 ? 13.992 -14.18 -3.676 1 98.06 181 ASP B CA 1
ATOM 3871 C C . ASP B 1 181 ? 14.531 -15.359 -2.873 1 98.06 181 ASP B C 1
ATOM 3873 O O . ASP B 1 181 ? 15.711 -15.711 -2.992 1 98.06 181 ASP B O 1
ATOM 3877 N N . TYR B 1 182 ? 13.656 -15.914 -2.1 1 98.62 182 TYR B N 1
ATOM 3878 C CA . TYR B 1 182 ? 14.047 -17.062 -1.295 1 98.62 182 TYR B CA 1
ATOM 3879 C C . TYR B 1 182 ? 14.555 -18.203 -2.178 1 98.62 182 TYR B C 1
ATOM 3881 O O . TYR B 1 182 ? 15.562 -18.844 -1.857 1 98.62 182 TYR B O 1
ATOM 3889 N N . LEU B 1 183 ? 13.875 -18.453 -3.281 1 98.75 183 LEU B N 1
ATOM 3890 C CA . LEU B 1 183 ? 14.258 -19.531 -4.188 1 98.75 183 LEU B CA 1
ATOM 3891 C C . LEU B 1 183 ? 15.68 -19.328 -4.695 1 98.75 183 LEU B C 1
ATOM 3893 O O . LEU B 1 183 ? 16.391 -20.312 -4.977 1 98.75 183 LEU B O 1
ATOM 3897 N N . THR B 1 184 ? 16.172 -18.094 -4.809 1 97.81 184 THR B N 1
ATOM 3898 C CA . THR B 1 184 ? 17.516 -17.812 -5.285 1 97.81 184 THR B CA 1
ATOM 3899 C C . THR B 1 184 ? 18.562 -18.281 -4.266 1 97.81 184 THR B C 1
ATOM 3901 O O . THR B 1 184 ? 19.734 -18.438 -4.594 1 97.81 184 THR B O 1
ATOM 3904 N N . THR B 1 185 ? 18.109 -18.5 -2.998 1 97.69 185 THR B N 1
ATOM 3905 C CA . THR B 1 185 ? 19.031 -18.969 -1.963 1 97.69 185 THR B CA 1
ATOM 3906 C C . THR B 1 185 ? 19.125 -20.484 -1.973 1 97.69 185 THR B C 1
ATOM 3908 O O . THR B 1 185 ? 19.953 -21.062 -1.258 1 97.69 185 THR B O 1
ATOM 3911 N N . ARG B 1 186 ? 18.25 -21.125 -2.807 1 98.25 186 ARG B N 1
ATOM 3912 C CA . ARG B 1 186 ? 18.188 -22.578 -2.875 1 98.25 186 ARG B CA 1
ATOM 3913 C C . ARG B 1 186 ? 18.922 -23.109 -4.105 1 98.25 186 ARG B C 1
ATOM 3915 O O . ARG B 1 186 ? 18.438 -22.984 -5.227 1 98.25 186 ARG B O 1
ATOM 3922 N N . THR B 1 187 ? 19.969 -23.844 -3.875 1 97.31 187 THR B N 1
ATOM 3923 C CA . THR B 1 187 ? 20.812 -24.266 -4.973 1 97.31 187 THR B CA 1
ATOM 3924 C C . THR B 1 187 ? 20.141 -25.359 -5.801 1 97.31 187 THR B C 1
ATOM 3926 O O . THR B 1 187 ? 20.516 -25.609 -6.941 1 97.31 187 THR B O 1
ATOM 3929 N N . GLU B 1 188 ? 19.109 -26.016 -5.262 1 97.31 188 GLU B N 1
ATOM 3930 C CA . GLU B 1 188 ? 18.422 -27.078 -5.969 1 97.31 188 GLU B CA 1
ATOM 3931 C C . GLU B 1 188 ? 17.422 -26.516 -6.977 1 97.31 188 GLU B C 1
ATOM 3933 O O . GLU B 1 188 ? 16.828 -27.266 -7.766 1 97.31 188 GLU B O 1
ATOM 3938 N N . ILE B 1 189 ? 17.234 -25.219 -6.98 1 98.62 189 ILE B N 1
ATOM 3939 C CA . ILE B 1 189 ? 16.203 -24.609 -7.801 1 98.62 189 ILE B CA 1
ATOM 3940 C C . ILE B 1 189 ? 16.828 -23.844 -8.961 1 98.62 189 ILE B C 1
ATOM 3942 O O . ILE B 1 189 ? 17.797 -23.109 -8.773 1 98.62 189 ILE B O 1
ATOM 3946 N N . ASP B 1 190 ? 16.391 -24.078 -10.203 1 98.56 190 ASP B N 1
ATOM 3947 C CA . ASP B 1 190 ? 16.734 -23.281 -11.375 1 98.56 190 ASP B CA 1
ATOM 3948 C C . ASP B 1 190 ? 15.836 -22.047 -11.461 1 98.56 190 ASP B C 1
ATOM 3950 O O . ASP B 1 190 ? 14.758 -22.094 -12.047 1 98.56 190 ASP B O 1
ATOM 3954 N N . THR B 1 191 ? 16.297 -20.906 -10.969 1 98.25 191 THR B N 1
ATOM 3955 C CA . THR B 1 191 ? 15.477 -19.719 -10.852 1 98.25 191 THR B CA 1
ATOM 3956 C C . THR B 1 191 ? 15.344 -19.016 -12.195 1 98.25 191 THR B C 1
ATOM 3958 O O . THR B 1 191 ? 14.664 -17.984 -12.305 1 98.25 191 THR B O 1
ATOM 3961 N N . THR B 1 192 ? 15.93 -19.547 -13.273 1 98.12 192 THR B N 1
ATOM 3962 C CA . THR B 1 192 ? 15.703 -19.016 -14.609 1 98.12 192 THR B CA 1
ATOM 3963 C C . THR B 1 192 ? 14.461 -19.656 -15.242 1 98.12 192 THR B C 1
ATOM 3965 O O . THR B 1 192 ? 13.992 -19.203 -16.297 1 98.12 192 THR B O 1
ATOM 3968 N N . ARG B 1 193 ? 13.891 -20.656 -14.562 1 98.62 193 ARG B N 1
ATOM 3969 C CA . ARG B 1 193 ? 12.695 -21.359 -15.031 1 98.62 193 ARG B CA 1
ATOM 3970 C C . ARG B 1 193 ? 11.633 -21.422 -13.938 1 98.62 193 ARG B C 1
ATOM 3972 O O . ARG B 1 193 ? 11.422 -22.469 -13.328 1 98.62 193 ARG B O 1
ATOM 3979 N N . ILE B 1 194 ? 10.93 -20.312 -13.727 1 98.88 194 ILE B N 1
ATOM 3980 C CA . ILE B 1 194 ? 9.859 -20.203 -12.742 1 98.88 194 ILE B CA 1
ATOM 3981 C C . ILE B 1 194 ? 8.516 -20.094 -13.453 1 98.88 194 ILE B C 1
ATOM 3983 O O . ILE B 1 194 ? 8.297 -19.172 -14.25 1 98.88 194 ILE B O 1
ATOM 3987 N N . GLY B 1 195 ? 7.641 -21.078 -13.273 1 98.94 195 GLY B N 1
ATOM 3988 C CA . GLY B 1 195 ? 6.258 -21.016 -13.703 1 98.94 195 GLY B CA 1
ATOM 3989 C C . GLY B 1 195 ? 5.289 -20.734 -12.57 1 98.94 195 GLY B C 1
ATOM 3990 O O . GLY B 1 195 ? 5.691 -20.641 -11.414 1 98.94 195 GLY B O 1
ATOM 3991 N N . MET B 1 196 ? 4.02 -20.578 -12.906 1 98.88 196 MET B N 1
ATOM 3992 C CA . MET B 1 196 ? 3.035 -20.219 -11.891 1 98.88 196 MET B CA 1
ATOM 3993 C C . MET B 1 196 ? 1.649 -20.719 -12.273 1 98.88 196 MET B C 1
ATOM 3995 O O . MET B 1 196 ? 1.266 -20.656 -13.445 1 98.88 196 MET B O 1
ATOM 3999 N N . ILE B 1 197 ? 0.969 -21.281 -11.32 1 98.94 197 ILE B N 1
ATOM 4000 C CA . ILE B 1 197 ? -0.431 -21.672 -11.438 1 98.94 197 ILE B CA 1
ATOM 4001 C C . ILE B 1 197 ? -1.224 -21.094 -10.266 1 98.94 197 ILE B C 1
ATOM 4003 O O . ILE B 1 197 ? -0.889 -21.344 -9.102 1 98.94 197 ILE B O 1
ATOM 4007 N N . GLY B 1 198 ? -2.205 -20.328 -10.547 1 98.88 198 GLY B N 1
ATOM 4008 C CA . GLY B 1 198 ? -3.049 -19.75 -9.516 1 98.88 198 GLY B CA 1
ATOM 4009 C C . GLY B 1 198 ? -4.52 -20.078 -9.695 1 98.88 198 GLY B C 1
ATOM 4010 O O . GLY B 1 198 ? -5.023 -20.094 -10.82 1 98.88 198 GLY B O 1
ATOM 4011 N N . TYR B 1 199 ? -5.211 -20.344 -8.602 1 98.81 199 TYR B N 1
ATOM 4012 C CA . TYR B 1 199 ? -6.633 -20.672 -8.609 1 98.81 199 TYR B CA 1
ATOM 4013 C C . TYR B 1 199 ? -7.445 -19.594 -7.906 1 98.81 199 TYR B C 1
ATOM 4015 O O . TYR B 1 199 ? -7.152 -19.219 -6.762 1 98.81 199 TYR B O 1
ATOM 4023 N N . SER B 1 200 ? -8.508 -19.016 -8.555 1 98.44 200 SER B N 1
ATOM 4024 C CA . SER B 1 200 ? -9.406 -18.016 -7.996 1 98.44 200 SER B CA 1
ATOM 4025 C C . SER B 1 200 ? -8.641 -16.781 -7.535 1 98.44 200 SER B C 1
ATOM 4027 O O . SER B 1 200 ? -7.977 -16.125 -8.336 1 98.44 200 SER B O 1
ATOM 4029 N N . MET B 1 201 ? -8.516 -16.516 -6.23 1 98 201 MET B N 1
ATOM 4030 C CA . MET B 1 201 ? -7.684 -15.422 -5.742 1 98 201 MET B CA 1
ATOM 4031 C C . MET B 1 201 ? -6.246 -15.57 -6.227 1 98 201 MET B C 1
ATOM 4033 O O . MET B 1 201 ? -5.605 -14.586 -6.609 1 98 201 MET B O 1
ATOM 4037 N N . GLY B 1 202 ? -5.805 -16.812 -6.238 1 98.75 202 GLY B N 1
ATOM 4038 C CA . GLY B 1 202 ? -4.488 -17.078 -6.793 1 98.75 202 GLY B CA 1
ATOM 4039 C C . GLY B 1 202 ? -4.383 -16.766 -8.273 1 98.75 202 GLY B C 1
ATOM 4040 O O . GLY B 1 202 ? -3.314 -16.375 -8.758 1 98.75 202 GLY B O 1
ATOM 4041 N N . GLY B 1 203 ? -5.492 -16.969 -8.977 1 98.88 203 GLY B N 1
ATOM 4042 C CA . GLY B 1 203 ? -5.539 -16.547 -10.375 1 98.88 203 GLY B CA 1
ATOM 4043 C C . GLY B 1 203 ? -5.391 -15.055 -10.562 1 98.88 203 GLY B C 1
ATOM 4044 O O . GLY B 1 203 ? -4.715 -14.602 -11.484 1 98.88 203 GLY B O 1
ATOM 4045 N N . MET B 1 204 ? -6.016 -14.289 -9.68 1 98.75 204 MET B N 1
ATOM 4046 C CA . MET B 1 204 ? -5.844 -12.836 -9.711 1 98.75 204 MET B CA 1
ATOM 4047 C C . MET B 1 204 ? -4.379 -12.461 -9.508 1 98.75 204 MET B C 1
ATOM 4049 O O . MET B 1 204 ? -3.834 -11.648 -10.266 1 98.75 204 MET B O 1
ATOM 4053 N N . MET B 1 205 ? -3.768 -13.062 -8.539 1 98.88 205 MET B N 1
ATOM 4054 C CA . MET B 1 205 ? -2.365 -12.773 -8.25 1 98.88 205 MET B CA 1
ATOM 4055 C C . MET B 1 205 ? -1.473 -13.188 -9.414 1 98.88 205 MET B C 1
ATOM 4057 O O . MET B 1 205 ? -0.437 -12.562 -9.656 1 98.88 205 MET B O 1
ATOM 4061 N N . THR B 1 206 ? -1.854 -14.219 -10.164 1 98.94 206 THR B N 1
ATOM 4062 C CA . THR B 1 206 ? -1.104 -14.672 -11.328 1 98.94 206 THR B CA 1
ATOM 4063 C C . THR B 1 206 ? -1.018 -13.57 -12.383 1 98.94 206 THR B C 1
ATOM 4065 O O . THR B 1 206 ? 0.043 -13.352 -12.969 1 98.94 206 THR B O 1
ATOM 4068 N N . PHE B 1 207 ? -2.145 -12.867 -12.586 1 98.88 207 PHE B N 1
ATOM 4069 C CA . PHE B 1 207 ? -2.119 -11.727 -13.508 1 98.88 207 PHE B CA 1
ATOM 4070 C C . PHE B 1 207 ? -1.152 -10.656 -13.016 1 98.88 207 PHE B C 1
ATOM 4072 O O . PHE B 1 207 ? -0.326 -10.164 -13.781 1 98.88 207 PHE B O 1
ATOM 4079 N N . MET B 1 208 ? -1.225 -10.336 -11.773 1 98.75 208 MET B N 1
ATOM 4080 C CA . MET B 1 208 ? -0.42 -9.266 -11.195 1 98.75 208 MET B CA 1
ATOM 4081 C C . MET B 1 208 ? 1.064 -9.609 -11.242 1 98.75 208 MET B C 1
ATOM 4083 O O . MET B 1 208 ? 1.875 -8.82 -11.734 1 98.75 208 MET B O 1
ATOM 4087 N N . LEU B 1 209 ? 1.429 -10.797 -10.828 1 98.75 209 LEU B N 1
ATOM 4088 C CA . LEU B 1 209 ? 2.822 -11.227 -10.797 1 98.75 209 LEU B CA 1
ATOM 4089 C C . LEU B 1 209 ? 3.396 -11.297 -12.211 1 98.75 209 LEU B C 1
ATOM 4091 O O . LEU B 1 209 ? 4.539 -10.898 -12.438 1 98.75 209 LEU B O 1
ATOM 4095 N N . SER B 1 210 ? 2.609 -11.789 -13.148 1 98.81 210 SER B N 1
ATOM 4096 C CA . SER B 1 210 ? 3.084 -11.906 -14.523 1 98.81 210 SER B CA 1
ATOM 4097 C C . SER B 1 210 ? 3.396 -10.539 -15.117 1 98.81 210 SER B C 1
ATOM 4099 O O . SER B 1 210 ? 4.266 -10.414 -15.984 1 98.81 210 SER B O 1
ATOM 4101 N N . ALA B 1 211 ? 2.701 -9.531 -14.625 1 98.56 211 ALA B N 1
ATOM 4102 C CA . ALA B 1 211 ? 2.869 -8.188 -15.172 1 98.56 211 ALA B CA 1
ATOM 4103 C C . ALA B 1 211 ? 4.055 -7.473 -14.531 1 98.56 211 ALA B C 1
ATOM 4105 O O . ALA B 1 211 ? 4.703 -6.637 -15.156 1 98.56 211 ALA B O 1
ATOM 4106 N N . VAL B 1 212 ? 4.434 -7.836 -13.258 1 97.62 212 VAL B N 1
ATOM 4107 C CA . VAL B 1 212 ? 5.328 -6.926 -12.555 1 97.62 212 VAL B CA 1
ATOM 4108 C C . VAL B 1 212 ? 6.656 -7.625 -12.273 1 97.62 212 VAL B C 1
ATOM 4110 O O . VAL B 1 212 ? 7.621 -6.988 -11.836 1 97.62 212 VAL B O 1
ATOM 4113 N N . ASP B 1 213 ? 6.746 -8.93 -12.508 1 98.12 213 ASP B N 1
ATOM 4114 C CA . ASP B 1 213 ? 7.969 -9.641 -12.164 1 98.12 213 ASP B CA 1
ATOM 4115 C C . ASP B 1 213 ? 8.469 -10.492 -13.328 1 98.12 213 ASP B C 1
ATOM 4117 O O . ASP B 1 213 ? 7.895 -11.539 -13.633 1 98.12 213 ASP B O 1
ATOM 4121 N N . SER B 1 214 ? 9.531 -10.133 -13.914 1 97.5 214 SER B N 1
ATOM 4122 C CA . SER B 1 214 ? 10.039 -10.734 -15.141 1 97.5 214 SER B CA 1
ATOM 4123 C C . SER B 1 214 ? 10.648 -12.102 -14.875 1 97.5 214 SER B C 1
ATOM 4125 O O . SER B 1 214 ? 10.977 -12.836 -15.805 1 97.5 214 SER B O 1
ATOM 4127 N N . ARG B 1 215 ? 10.797 -12.531 -13.664 1 98.19 215 ARG B N 1
ATOM 4128 C CA . ARG B 1 215 ? 11.32 -13.859 -13.344 1 98.19 215 ARG B CA 1
ATOM 4129 C C . ARG B 1 215 ? 10.328 -14.945 -13.742 1 98.19 215 ARG B C 1
ATOM 4131 O O . ARG B 1 215 ? 10.711 -16.109 -13.93 1 98.19 215 ARG B O 1
ATOM 4138 N N . ILE B 1 216 ? 8.984 -14.609 -13.812 1 98.69 216 ILE B N 1
ATOM 4139 C CA . ILE B 1 216 ? 7.957 -15.562 -14.219 1 98.69 216 ILE B CA 1
ATOM 4140 C C . ILE B 1 216 ? 8.07 -15.852 -15.711 1 98.69 216 ILE B C 1
ATOM 4142 O O . ILE B 1 216 ? 8.094 -14.922 -16.531 1 98.69 216 ILE B O 1
ATOM 4146 N N . LYS B 1 217 ? 8.07 -17.141 -16.031 1 98.62 217 LYS B N 1
ATOM 4147 C CA . LYS B 1 217 ? 8.328 -17.484 -17.438 1 98.62 217 LYS B CA 1
ATOM 4148 C C . LYS B 1 217 ? 7.07 -18.031 -18.109 1 98.62 217 LYS B C 1
ATOM 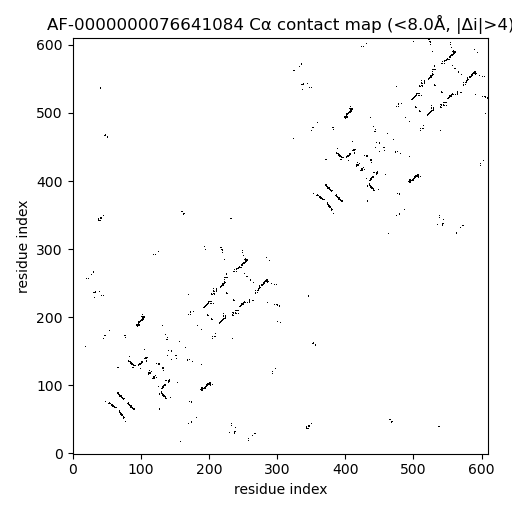4150 O O . LYS B 1 217 ? 6.957 -18.016 -19.328 1 98.62 217 LYS B O 1
ATOM 4155 N N . THR B 1 218 ? 6.152 -18.547 -17.391 1 98.88 218 THR B N 1
ATOM 4156 C CA . THR B 1 218 ? 4.863 -19 -17.906 1 98.88 218 THR B CA 1
ATOM 4157 C C . THR B 1 218 ? 3.822 -19.016 -16.797 1 98.88 218 THR B C 1
ATOM 4159 O O . THR B 1 218 ? 4.164 -19.188 -15.617 1 98.88 218 THR B O 1
ATOM 4162 N N . SER B 1 219 ? 2.553 -18.797 -17.156 1 98.88 219 SER B N 1
ATOM 4163 C CA . SER B 1 219 ? 1.514 -18.625 -16.156 1 98.88 219 SER B CA 1
ATOM 4164 C C . SER B 1 219 ? 0.228 -19.344 -16.547 1 98.88 219 SER B C 1
ATOM 4166 O O . SER B 1 219 ? -0.12 -19.391 -17.734 1 98.88 219 SER B O 1
ATOM 4168 N N . VAL B 1 220 ? -0.458 -19.906 -15.555 1 98.94 220 VAL B N 1
ATOM 4169 C CA . VAL B 1 220 ? -1.812 -20.438 -15.672 1 98.94 220 VAL B CA 1
ATOM 4170 C C . VAL B 1 220 ? -2.711 -19.797 -14.617 1 98.94 220 VAL B C 1
ATOM 4172 O O . VAL B 1 220 ? -2.461 -19.922 -13.414 1 98.94 220 VAL B O 1
ATOM 4175 N N . ALA B 1 221 ? -3.727 -19.109 -15.031 1 98.94 221 ALA B N 1
ATOM 4176 C CA . ALA B 1 221 ? -4.719 -18.516 -14.133 1 98.94 221 ALA B CA 1
ATOM 4177 C C . ALA B 1 221 ? -6.055 -19.25 -14.242 1 98.94 221 ALA B C 1
ATOM 4179 O O . ALA B 1 221 ? -6.645 -19.328 -15.32 1 98.94 221 ALA B O 1
ATOM 4180 N N . CYS B 1 222 ? -6.535 -19.734 -13.109 1 98.88 222 CYS B N 1
ATOM 4181 C CA . CYS B 1 222 ? -7.773 -20.5 -13.086 1 98.88 222 CYS B CA 1
ATOM 4182 C C . CYS B 1 222 ? -8.891 -19.719 -12.414 1 98.88 222 CYS B C 1
ATOM 4184 O O . CYS B 1 222 ? -8.719 -19.234 -11.297 1 98.88 222 CYS B O 1
ATOM 4186 N N . VAL B 1 223 ? -10.016 -19.594 -13.047 1 98.69 223 VAL B N 1
ATOM 4187 C CA . VAL B 1 223 ? -11.273 -19.047 -12.562 1 98.69 223 VAL B CA 1
ATOM 4188 C C . VAL B 1 223 ? -11.008 -17.75 -11.805 1 98.69 223 VAL B C 1
ATOM 4190 O O . VAL B 1 223 ? -11.516 -17.562 -10.695 1 98.69 223 VAL B O 1
ATOM 4193 N N . SER B 1 224 ? -10.18 -16.906 -12.352 1 98.44 224 SER B N 1
ATOM 4194 C CA . SER B 1 224 ? -9.844 -15.625 -11.742 1 98.44 224 SER B CA 1
ATOM 4195 C C . SER B 1 224 ? -11.062 -14.719 -11.664 1 98.44 224 SER B C 1
ATOM 4197 O O . SER B 1 224 ? -11.68 -14.406 -12.688 1 98.44 224 SER B O 1
ATOM 4199 N N . PRO B 1 225 ? -11.391 -14.25 -10.484 1 97.75 225 PRO B N 1
ATOM 4200 C CA . PRO B 1 225 ? -12.438 -13.227 -10.422 1 97.75 225 PRO B CA 1
ATOM 4201 C C . PRO B 1 225 ? -12.078 -11.969 -11.211 1 97.75 225 PRO B C 1
ATOM 4203 O O . PRO B 1 225 ? -10.922 -11.547 -11.219 1 97.75 225 PRO B O 1
ATOM 4206 N N . ILE B 1 226 ? -13.094 -11.406 -11.906 1 97.25 226 ILE B N 1
ATOM 4207 C CA . ILE B 1 226 ? -12.93 -10.164 -12.656 1 97.25 226 ILE B CA 1
ATOM 4208 C C . ILE B 1 226 ? -13.703 -9.047 -11.969 1 97.25 226 ILE B C 1
ATOM 4210 O O . ILE B 1 226 ? -14.938 -9.016 -12 1 97.25 226 ILE B O 1
ATOM 4214 N N . VAL B 1 227 ? -12.953 -8.195 -11.305 1 93.12 227 VAL B N 1
ATOM 4215 C CA . VAL B 1 227 ? -13.508 -7.035 -10.617 1 93.12 227 VAL B CA 1
ATOM 4216 C C . VAL B 1 227 ? -13.242 -5.77 -11.43 1 93.12 227 VAL B C 1
ATOM 4218 O O . VAL B 1 227 ? -12.086 -5.355 -11.57 1 93.12 227 VAL B O 1
ATOM 4221 N N . THR B 1 228 ? -14.258 -5.074 -11.945 1 90.75 228 THR B N 1
ATOM 4222 C CA . THR B 1 228 ? -14.062 -3.99 -12.898 1 90.75 228 THR B CA 1
ATOM 4223 C C . THR B 1 228 ? -14.219 -2.635 -12.219 1 90.75 228 THR B C 1
ATOM 4225 O O . THR B 1 228 ? -14.734 -1.688 -12.812 1 90.75 228 THR B O 1
ATOM 4228 N N . VAL B 1 229 ? -13.758 -2.492 -11.008 1 89.69 229 VAL B N 1
ATOM 4229 C CA . VAL B 1 229 ? -13.68 -1.196 -10.344 1 89.69 229 VAL B CA 1
ATOM 4230 C C . VAL B 1 229 ? -12.547 -0.37 -10.953 1 89.69 229 VAL B C 1
ATOM 4232 O O . VAL B 1 229 ? -11.422 -0.845 -11.078 1 89.69 229 VAL B O 1
ATOM 4235 N N . PRO B 1 230 ? -12.852 0.822 -11.43 1 91.75 230 PRO B N 1
ATOM 4236 C CA . PRO B 1 230 ? -11.828 1.65 -12.078 1 91.75 230 PRO B CA 1
ATOM 4237 C C . PRO B 1 230 ? -10.594 1.86 -11.195 1 91.75 230 PRO B C 1
ATOM 4239 O O . PRO B 1 230 ? -10.727 2.07 -9.984 1 91.75 230 PRO B O 1
ATOM 4242 N N . TYR B 1 231 ? -9.438 1.675 -11.773 1 95.19 231 TYR B N 1
ATOM 4243 C CA . TYR B 1 231 ? -8.141 2.037 -11.227 1 95.19 231 TYR B CA 1
ATOM 4244 C C . TYR B 1 231 ? -7.773 1.128 -10.055 1 95.19 231 TYR B C 1
ATOM 4246 O O . TYR B 1 231 ? -6.758 1.343 -9.391 1 95.19 231 TYR B O 1
ATOM 4254 N N . LEU B 1 232 ? -8.602 0.117 -9.781 1 96.19 232 LEU B N 1
ATOM 4255 C CA . LEU B 1 232 ? -8.328 -0.811 -8.688 1 96.19 232 LEU B CA 1
ATOM 4256 C C . LEU B 1 232 ? -7.039 -1.584 -8.945 1 96.19 232 LEU B C 1
ATOM 4258 O O . LEU B 1 232 ? -6.914 -2.279 -9.953 1 96.19 232 LEU B O 1
ATOM 4262 N N . PRO B 1 233 ? -6.082 -1.514 -7.961 1 97.25 233 PRO B N 1
ATOM 4263 C CA . PRO B 1 233 ? -4.781 -2.137 -8.211 1 97.25 233 PRO B CA 1
ATOM 4264 C C . PRO B 1 233 ? -4.863 -3.658 -8.305 1 97.25 233 PRO B C 1
ATOM 4266 O O . PRO B 1 233 ? -3.945 -4.301 -8.828 1 97.25 233 PRO B O 1
ATOM 4269 N N . THR B 1 234 ? -5.93 -4.254 -7.824 1 97.75 234 THR B N 1
ATOM 4270 C CA . THR B 1 234 ? -6.07 -5.703 -7.91 1 97.75 234 THR B CA 1
ATOM 4271 C C . THR B 1 234 ? -6.938 -6.098 -9.102 1 97.75 234 THR B C 1
ATOM 4273 O O . THR B 1 234 ? -7.223 -7.277 -9.305 1 97.75 234 THR B O 1
ATOM 4276 N N . GLY B 1 235 ? -7.418 -5.102 -9.852 1 97.69 235 GLY B N 1
ATOM 4277 C CA . GLY B 1 235 ? -8.148 -5.418 -11.062 1 97.69 235 GLY B CA 1
ATOM 4278 C C . GLY B 1 235 ? -7.281 -6.09 -12.117 1 97.69 235 GLY B C 1
ATOM 4279 O O . GLY B 1 235 ? -6.383 -5.461 -12.68 1 97.69 235 GLY B O 1
ATOM 4280 N N . VAL B 1 236 ? -7.617 -7.293 -12.484 1 98.5 236 VAL B N 1
ATOM 4281 C CA . VAL B 1 236 ? -6.758 -8.102 -13.336 1 98.5 236 VAL B CA 1
ATOM 4282 C C . VAL B 1 236 ? -6.676 -7.48 -14.727 1 98.5 236 VAL B C 1
ATOM 4284 O O . VAL B 1 236 ? -5.656 -7.609 -15.414 1 98.5 236 VAL B O 1
ATOM 4287 N N . HIS B 1 237 ? -7.727 -6.777 -15.172 1 98 237 HIS B N 1
ATOM 4288 C CA . HIS B 1 237 ? -7.754 -6.188 -16.516 1 98 237 HIS B CA 1
ATOM 4289 C C . HIS B 1 237 ? -6.73 -5.062 -16.641 1 98 237 HIS B C 1
ATOM 4291 O O . HIS B 1 237 ? -6.324 -4.707 -17.734 1 98 237 HIS B O 1
ATOM 4297 N N . HIS B 1 238 ? -6.316 -4.445 -15.523 1 98.38 238 HIS B N 1
ATOM 4298 C CA . HIS B 1 238 ? -5.297 -3.402 -15.562 1 98.38 238 HIS B CA 1
ATOM 4299 C C . HIS B 1 238 ? -3.916 -3.99 -15.836 1 98.38 238 HIS B C 1
ATOM 4301 O O . HIS B 1 238 ? -3.043 -3.309 -16.375 1 98.38 238 HIS B O 1
ATOM 4307 N N . HIS B 1 239 ? -3.68 -5.242 -15.492 1 98.62 239 HIS B N 1
ATOM 4308 C CA . HIS B 1 239 ? -2.375 -5.883 -15.594 1 98.62 239 HIS B CA 1
ATOM 4309 C C . HIS B 1 239 ? -2.232 -6.641 -16.906 1 98.62 239 HIS B C 1
ATOM 4311 O O . HIS B 1 239 ? -1.129 -6.77 -17.438 1 98.62 239 HIS B O 1
ATOM 4317 N N . ALA B 1 240 ? -3.326 -7.133 -17.453 1 98.62 240 ALA B N 1
ATOM 4318 C CA . ALA B 1 240 ? -3.354 -8.055 -18.594 1 98.62 240 ALA B CA 1
ATOM 4319 C C . ALA B 1 240 ? -2.578 -7.492 -19.781 1 98.62 240 ALA B C 1
ATOM 4321 O O . ALA B 1 240 ? -1.731 -8.172 -20.359 1 98.62 240 ALA B O 1
ATOM 4322 N N . PRO B 1 241 ? -2.766 -6.176 -20.141 1 98.5 241 PRO B N 1
ATOM 4323 C CA . PRO B 1 241 ? -2.064 -5.66 -21.312 1 98.5 241 PRO B CA 1
ATOM 4324 C C . PRO B 1 241 ? -0.551 -5.605 -21.125 1 98.5 241 PRO B C 1
ATOM 4326 O O . PRO B 1 241 ? 0.194 -5.5 -22.109 1 98.5 241 PRO B O 1
ATOM 4329 N N . TYR B 1 242 ? -0.124 -5.688 -19.906 1 98.56 242 TYR B N 1
ATOM 4330 C CA . TYR B 1 242 ? 1.289 -5.465 -19.609 1 98.56 242 TYR B CA 1
ATOM 4331 C C . TYR B 1 242 ? 2.004 -6.785 -19.344 1 98.56 242 TYR B C 1
ATOM 4333 O O . TYR B 1 242 ? 3.154 -6.797 -18.906 1 98.56 242 TYR B O 1
ATOM 4341 N N . ILE B 1 243 ? 1.29 -7.891 -19.578 1 98.5 243 ILE B N 1
ATOM 4342 C CA . ILE B 1 243 ? 1.891 -9.219 -19.625 1 98.5 243 ILE B CA 1
ATOM 4343 C C . ILE B 1 243 ? 2.426 -9.5 -21.031 1 98.5 243 ILE B C 1
ATOM 4345 O O . ILE B 1 243 ? 1.685 -9.945 -21.906 1 98.5 243 ILE B O 1
ATOM 4349 N N . HIS B 1 244 ? 3.697 -9.227 -21.312 1 93.75 244 HIS B N 1
ATOM 4350 C CA . HIS B 1 244 ? 4.18 -9.258 -22.688 1 93.75 244 HIS B CA 1
ATOM 4351 C C . HIS B 1 244 ? 4.973 -10.523 -22.969 1 93.75 244 HIS B C 1
ATOM 4353 O O . HIS B 1 244 ? 4.883 -11.094 -24.062 1 93.75 244 HIS B O 1
ATOM 4359 N N . GLU B 1 245 ? 5.773 -11.016 -22.047 1 89.75 245 GLU B N 1
ATOM 4360 C CA . GLU B 1 245 ? 6.75 -12.055 -22.359 1 89.75 245 GLU B CA 1
ATOM 4361 C C . GLU B 1 245 ? 6.379 -13.383 -21.703 1 89.75 245 GLU B C 1
ATOM 4363 O O . GLU B 1 245 ? 7.152 -14.344 -21.75 1 89.75 245 GLU B O 1
ATOM 4368 N N . VAL B 1 246 ? 5.289 -13.492 -21.156 1 97.56 246 VAL B N 1
ATOM 4369 C CA . VAL B 1 246 ? 4.91 -14.664 -20.375 1 97.56 246 VAL B CA 1
ATOM 4370 C C . VAL B 1 246 ? 3.803 -15.43 -21.094 1 97.56 246 VAL B C 1
ATOM 4372 O O . VAL B 1 246 ? 2.67 -14.953 -21.188 1 97.56 246 VAL B O 1
ATOM 4375 N N . PRO B 1 247 ? 4.113 -16.656 -21.75 1 98.88 247 PRO B N 1
ATOM 4376 C CA . PRO B 1 247 ? 2.986 -17.484 -22.172 1 98.88 247 PRO B CA 1
ATOM 4377 C C . PRO B 1 247 ? 1.916 -17.625 -21.078 1 98.88 247 PRO B C 1
ATOM 4379 O O . PRO B 1 247 ? 2.238 -17.875 -19.922 1 98.88 247 PRO B O 1
ATOM 4382 N N . PHE B 1 248 ? 0.603 -17.422 -21.484 1 98.94 248 PHE B N 1
ATOM 4383 C CA . PHE B 1 248 ? -0.441 -17.25 -20.469 1 98.94 248 PHE B CA 1
ATOM 4384 C C . PHE B 1 248 ? -1.665 -18.094 -20.812 1 98.94 248 PHE B C 1
ATOM 4386 O O . PHE B 1 248 ? -2.281 -17.906 -21.875 1 98.94 248 PHE B O 1
ATOM 4393 N N . LEU B 1 249 ? -2.033 -19.047 -19.906 1 98.94 249 LEU B N 1
ATOM 4394 C CA . LEU B 1 249 ? -3.217 -19.875 -20.062 1 98.94 249 LEU B CA 1
ATOM 4395 C C . LEU B 1 249 ? -4.301 -19.484 -19.062 1 98.94 249 LEU B C 1
ATOM 4397 O O . LEU B 1 249 ? -4.035 -19.375 -17.859 1 98.94 249 LEU B O 1
ATOM 4401 N N . MET B 1 250 ? -5.465 -19.219 -19.562 1 98.94 250 MET B N 1
ATOM 4402 C CA . MET B 1 250 ? -6.641 -19.031 -18.719 1 98.94 250 MET B CA 1
ATOM 4403 C C . MET B 1 250 ? -7.535 -20.266 -18.734 1 98.94 250 MET B C 1
ATOM 4405 O O . MET B 1 250 ? -7.91 -20.75 -19.812 1 98.94 250 MET B O 1
ATOM 4409 N N . LEU B 1 251 ? -7.793 -20.828 -17.594 1 98.94 251 LEU B N 1
ATOM 4410 C CA . LEU B 1 251 ? -8.773 -21.891 -17.422 1 98.94 251 LEU B CA 1
ATOM 4411 C C . LEU B 1 251 ? -10 -21.391 -16.656 1 98.94 251 LEU B C 1
ATOM 4413 O O . LEU B 1 251 ? -9.898 -21.016 -15.492 1 98.94 251 LEU B O 1
ATOM 4417 N N . MET B 1 252 ? -11.172 -21.453 -17.328 1 98.81 252 MET B N 1
ATOM 4418 C CA . MET B 1 252 ? -12.367 -20.812 -16.766 1 98.81 252 MET B CA 1
ATOM 4419 C C . MET B 1 252 ? -13.555 -21.766 -16.797 1 98.81 252 MET B C 1
ATOM 4421 O O . MET B 1 252 ? -13.617 -22.656 -17.625 1 98.81 252 MET B O 1
ATOM 4425 N N . GLY B 1 253 ? -14.422 -21.578 -15.766 1 98.62 253 GLY B N 1
ATOM 4426 C CA . GLY B 1 253 ? -15.727 -22.234 -15.82 1 98.62 253 GLY B CA 1
ATOM 4427 C C . GLY B 1 253 ? -16.766 -21.406 -16.547 1 98.62 253 GLY B C 1
ATOM 4428 O O . GLY B 1 253 ? -16.859 -20.188 -16.344 1 98.62 253 GLY B O 1
ATOM 4429 N N . LYS B 1 254 ? -17.609 -22.047 -17.297 1 97.44 254 LYS B N 1
ATOM 4430 C CA . LYS B 1 254 ? -18.641 -21.344 -18.062 1 97.44 254 LYS B CA 1
ATOM 4431 C C . LYS B 1 254 ? -19.703 -20.766 -17.125 1 97.44 254 LYS B C 1
ATOM 4433 O O . LYS B 1 254 ? -20.297 -19.734 -17.422 1 97.44 254 LYS B O 1
ATOM 4438 N N . ASN B 1 255 ? -19.969 -21.469 -16.031 1 96.12 255 ASN B N 1
ATOM 4439 C CA . ASN B 1 255 ? -21.078 -21.125 -15.141 1 96.12 25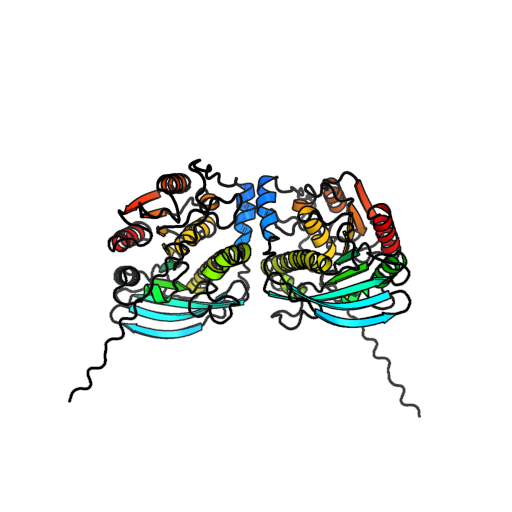5 ASN B CA 1
ATOM 4440 C C . ASN B 1 255 ? -20.578 -20.594 -13.805 1 96.12 255 ASN B C 1
ATOM 4442 O O . ASN B 1 255 ? -21.031 -21.031 -12.75 1 96.12 255 ASN B O 1
ATOM 4446 N N . ASP B 1 256 ? -19.609 -19.641 -13.867 1 97.12 256 ASP B N 1
ATOM 4447 C CA . ASP B 1 256 ? -19.062 -19.016 -12.664 1 97.12 256 ASP B CA 1
ATOM 4448 C C . ASP B 1 256 ? -19.547 -17.578 -12.523 1 97.12 256 ASP B C 1
ATOM 4450 O O . ASP B 1 256 ? -18.75 -16.672 -12.266 1 97.12 256 ASP B O 1
ATOM 4454 N N . GLY B 1 257 ? -20.828 -17.344 -12.633 1 92.56 257 GLY B N 1
ATOM 4455 C CA . GLY B 1 257 ? -21.469 -16.047 -12.781 1 92.56 257 GLY B CA 1
ATOM 4456 C C . GLY B 1 257 ? -21.219 -15.117 -11.602 1 92.56 257 GLY B C 1
ATOM 4457 O O . GLY B 1 257 ? -21.297 -13.898 -11.742 1 92.56 257 GLY B O 1
ATOM 4458 N N . GLN B 1 258 ? -20.891 -15.617 -10.469 1 92.06 258 GLN B N 1
ATOM 4459 C CA . GLN B 1 258 ? -20.609 -14.766 -9.32 1 92.06 258 GLN B CA 1
ATOM 4460 C C . GLN B 1 258 ? -19.266 -14.062 -9.477 1 92.06 258 GLN B C 1
ATOM 4462 O O . GLN B 1 258 ? -19.031 -13.008 -8.875 1 92.06 258 GLN B O 1
ATOM 4467 N N . ASN B 1 259 ? -18.438 -14.625 -10.312 1 96.19 259 ASN B N 1
ATOM 4468 C CA . ASN B 1 259 ? -17.078 -14.102 -10.422 1 96.19 259 ASN B CA 1
ATOM 4469 C C . ASN B 1 259 ? -16.859 -13.414 -11.766 1 96.19 259 ASN B C 1
ATOM 4471 O O . ASN B 1 259 ? -16.094 -12.453 -11.852 1 96.19 259 ASN B O 1
ATOM 4475 N N . TYR B 1 260 ? -17.5 -13.906 -12.789 1 96.81 260 TYR B N 1
ATOM 4476 C CA . TYR B 1 260 ? -17.359 -13.336 -14.125 1 96.81 260 TYR B CA 1
ATOM 4477 C C . TYR B 1 260 ? -18.391 -13.93 -15.078 1 96.81 260 TYR B C 1
ATOM 4479 O O . TYR B 1 260 ? -18.969 -14.984 -14.805 1 96.81 260 TYR B O 1
ATOM 4487 N N . THR B 1 261 ? -18.594 -13.25 -16.25 1 95.69 261 THR B N 1
ATOM 4488 C CA . THR B 1 261 ? -19.328 -13.82 -17.375 1 95.69 261 THR B CA 1
ATOM 4489 C C . THR B 1 261 ? -18.344 -14.359 -18.422 1 95.69 261 THR B C 1
ATOM 4491 O O . THR B 1 261 ? -17.172 -14.008 -18.422 1 95.69 261 THR B O 1
ATOM 4494 N N . GLU B 1 262 ? -18.859 -15.227 -19.234 1 96.38 262 GLU B N 1
ATOM 4495 C CA . GLU B 1 262 ? -18.031 -15.703 -20.328 1 96.38 262 GLU B CA 1
ATOM 4496 C C . GLU B 1 262 ? -17.5 -14.547 -21.172 1 96.38 262 GLU B C 1
ATOM 4498 O O . GLU B 1 262 ? -16.344 -14.562 -21.594 1 96.38 262 GLU B O 1
ATOM 4503 N N . ALA B 1 263 ? -18.328 -13.57 -21.422 1 95.62 263 ALA B N 1
ATOM 4504 C CA . ALA B 1 263 ? -17.938 -12.398 -22.188 1 95.62 263 ALA B CA 1
ATOM 4505 C C . ALA B 1 263 ? -16.781 -11.664 -21.531 1 95.62 263 ALA B C 1
ATOM 4507 O O . ALA B 1 263 ? -15.828 -11.25 -22.188 1 95.62 263 ALA B O 1
ATOM 4508 N N . GLN B 1 264 ? -16.875 -11.516 -20.25 1 96.75 264 GLN B N 1
ATOM 4509 C CA . GLN B 1 264 ? -15.805 -10.852 -19.5 1 96.75 264 GLN B CA 1
ATOM 4510 C C . GLN B 1 264 ? -14.5 -11.641 -19.594 1 96.75 264 GLN B C 1
ATOM 4512 O O . GLN B 1 264 ? -13.43 -11.047 -19.766 1 96.75 264 GLN B O 1
ATOM 4517 N N . ALA B 1 265 ? -14.617 -12.914 -19.484 1 98.12 265 ALA B N 1
ATOM 4518 C CA . ALA B 1 265 ? -13.43 -13.766 -19.562 1 98.12 265 ALA B CA 1
ATOM 4519 C C . ALA B 1 265 ? -12.766 -13.633 -20.938 1 98.12 265 ALA B C 1
ATOM 4521 O O . ALA B 1 265 ? -11.539 -13.531 -21.031 1 98.12 265 ALA B O 1
ATOM 4522 N N . ARG B 1 266 ? -13.523 -13.641 -21.953 1 97.94 266 ARG B N 1
ATOM 4523 C CA . ARG B 1 266 ? -13 -13.492 -23.312 1 97.94 266 ARG B CA 1
ATOM 4524 C C . ARG B 1 266 ? -12.344 -12.125 -23.5 1 97.94 266 ARG B C 1
ATOM 4526 O O . ARG B 1 266 ? -11.273 -12.023 -24.094 1 97.94 266 ARG B O 1
ATOM 4533 N N . GLN B 1 267 ? -13.008 -11.125 -22.969 1 97.5 267 GLN B N 1
ATOM 4534 C CA . GLN B 1 267 ? -12.43 -9.781 -23.047 1 97.5 267 GLN B CA 1
ATOM 4535 C C . GLN B 1 267 ? -11.102 -9.711 -22.312 1 97.5 267 GLN B C 1
ATOM 4537 O O . GLN B 1 267 ? -10.141 -9.125 -22.812 1 97.5 267 GLN B O 1
ATOM 4542 N N . LEU B 1 268 ? -11.062 -10.273 -21.109 1 98.31 268 LEU B N 1
ATOM 4543 C CA . LEU B 1 268 ? -9.836 -10.297 -20.312 1 98.31 268 LEU B CA 1
ATOM 4544 C C . LEU B 1 268 ? -8.719 -11.008 -21.078 1 98.31 268 LEU B C 1
ATOM 4546 O O . LEU B 1 268 ? -7.59 -10.516 -21.141 1 98.31 268 LEU B O 1
ATOM 4550 N N . HIS B 1 269 ? -9.055 -12.141 -21.641 1 98.56 269 HIS B N 1
ATOM 4551 C CA . HIS B 1 269 ? -8.086 -12.883 -22.453 1 98.56 269 HIS B CA 1
ATOM 4552 C C . HIS B 1 269 ? -7.539 -12.023 -23.578 1 98.56 269 HIS B C 1
ATOM 4554 O O . HIS B 1 269 ? -6.328 -12.016 -23.828 1 98.56 269 HIS B O 1
ATOM 4560 N N . ASP B 1 270 ? -8.391 -11.305 -24.266 1 97.94 270 ASP B N 1
ATOM 4561 C CA . ASP B 1 270 ? -7.992 -10.477 -25.406 1 97.94 270 ASP B CA 1
ATOM 4562 C C . ASP B 1 270 ? -7.062 -9.352 -24.969 1 97.94 270 ASP B C 1
ATOM 4564 O O . ASP B 1 270 ? -6.215 -8.898 -25.734 1 97.94 270 ASP B O 1
ATOM 4568 N N . LEU B 1 271 ? -7.16 -8.922 -23.734 1 97.94 271 LEU B N 1
ATOM 4569 C CA . LEU B 1 271 ? -6.355 -7.824 -23.219 1 97.94 271 LEU B CA 1
ATOM 4570 C C . LEU B 1 271 ? -4.934 -8.281 -22.906 1 97.94 271 LEU B C 1
ATOM 4572 O O . LEU B 1 271 ? -4.027 -7.461 -22.781 1 97.94 271 LEU B O 1
ATOM 4576 N N . ILE B 1 272 ? -4.738 -9.609 -22.734 1 98.75 272 ILE B N 1
ATOM 4577 C CA . ILE B 1 272 ? -3.418 -10.102 -22.359 1 98.75 272 ILE B CA 1
ATOM 4578 C C . ILE B 1 272 ? -2.41 -9.758 -23.453 1 98.75 272 ILE B C 1
ATOM 4580 O O . ILE B 1 272 ? -2.623 -10.078 -24.625 1 98.75 272 ILE B O 1
ATOM 4584 N N . GLY B 1 273 ? -1.342 -9.133 -23.078 1 98.5 273 GLY B N 1
ATOM 4585 C CA . GLY B 1 273 ? -0.372 -8.609 -24.016 1 98.5 273 GLY B CA 1
ATOM 4586 C C . GLY B 1 273 ? 0.476 -9.688 -24.672 1 98.5 273 GLY B C 1
ATOM 4587 O O . GLY B 1 273 ? 1.022 -9.484 -25.75 1 98.5 273 GLY B O 1
ATOM 4588 N N . SER B 1 274 ? 0.567 -10.852 -24.016 1 98.19 274 SER B N 1
ATOM 4589 C CA . SER B 1 274 ? 1.388 -11.938 -24.547 1 98.19 274 SER B CA 1
ATOM 4590 C C . SER B 1 274 ? 0.846 -12.445 -25.875 1 98.19 274 SER B C 1
ATOM 4592 O O . SER B 1 274 ? -0.368 -12.578 -26.047 1 98.19 274 SER B O 1
ATOM 4594 N N . ASP B 1 275 ? 1.731 -12.852 -26.766 1 97.12 275 ASP B N 1
ATOM 4595 C CA . ASP B 1 275 ? 1.341 -13.445 -28.047 1 97.12 275 ASP B CA 1
ATOM 4596 C C . ASP B 1 275 ? 1.002 -14.93 -27.875 1 97.12 275 ASP B C 1
ATOM 4598 O O . ASP B 1 275 ? 0.261 -15.492 -28.688 1 97.12 275 ASP B O 1
ATOM 4602 N N . THR B 1 276 ? 1.65 -15.523 -26.906 1 98.44 276 THR B N 1
ATOM 4603 C CA . THR B 1 276 ? 1.363 -16.922 -26.594 1 98.44 276 THR B CA 1
ATOM 4604 C C . THR B 1 276 ? 0.358 -17.031 -25.453 1 98.44 276 THR B C 1
ATOM 4606 O O . THR B 1 276 ? 0.736 -16.969 -24.281 1 98.44 276 THR B O 1
ATOM 4609 N N . LYS B 1 277 ? -0.924 -17.125 -25.812 1 98.69 277 LYS B N 1
ATOM 4610 C CA . LYS B 1 277 ? -1.997 -17.172 -24.828 1 98.69 277 LYS B CA 1
ATOM 4611 C C . LYS B 1 277 ? -3.123 -18.094 -25.281 1 98.69 277 LYS B C 1
ATOM 4613 O O . LYS B 1 277 ? -3.32 -18.297 -26.484 1 98.69 277 LYS B O 1
ATOM 4618 N N . GLU B 1 278 ? -3.787 -18.656 -24.359 1 98.81 278 GLU B N 1
ATOM 4619 C CA . GLU B 1 278 ? -4.914 -19.547 -24.609 1 98.81 278 GLU B CA 1
ATOM 4620 C C . GLU B 1 278 ? -5.992 -19.391 -23.531 1 98.81 278 GLU B C 1
ATOM 4622 O O . GLU B 1 278 ? -5.691 -19.094 -22.375 1 98.81 278 GLU B O 1
ATOM 4627 N N . LEU B 1 279 ? -7.23 -19.469 -23.938 1 98.88 279 LEU B N 1
ATOM 4628 C CA . LEU B 1 279 ? -8.391 -19.5 -23.047 1 98.88 279 LEU B CA 1
ATOM 4629 C C . LEU B 1 279 ? -9.188 -20.781 -23.234 1 98.88 279 LEU B C 1
ATOM 4631 O O . LEU B 1 279 ? -9.586 -21.125 -24.359 1 98.88 279 LEU B O 1
ATOM 4635 N N . ILE B 1 280 ? -9.359 -21.531 -22.188 1 98.88 280 ILE B N 1
ATOM 4636 C CA . ILE B 1 280 ? -10.141 -22.766 -22.219 1 98.88 280 ILE B CA 1
ATOM 4637 C C . ILE B 1 280 ? -11.305 -22.656 -21.234 1 98.88 280 ILE B C 1
ATOM 4639 O O . ILE B 1 280 ? -11.109 -22.297 -20.062 1 98.88 280 ILE B O 1
ATOM 4643 N N . PHE B 1 281 ? -12.492 -22.969 -21.688 1 98.62 281 PHE B N 1
ATOM 4644 C CA . PHE B 1 281 ? -13.672 -23.062 -20.844 1 98.62 281 PHE B CA 1
ATOM 4645 C C . PHE B 1 281 ? -14.016 -24.516 -20.531 1 98.62 281 PHE B C 1
ATOM 4647 O O . PHE B 1 281 ? -13.945 -25.375 -21.406 1 98.62 281 PHE B O 1
ATOM 4654 N N . PHE B 1 282 ? -14.336 -24.75 -19.328 1 98.62 282 PHE B N 1
ATOM 4655 C CA . PHE B 1 282 ? -14.922 -26.016 -18.906 1 98.62 282 PHE B CA 1
ATOM 4656 C C . PHE B 1 282 ? -16.406 -25.844 -18.625 1 98.62 282 PHE B C 1
ATOM 4658 O O . PHE B 1 282 ? -16.859 -24.766 -18.25 1 98.62 282 PHE B O 1
ATOM 4665 N N . ASP B 1 283 ? -17.172 -26.969 -18.844 1 97.69 283 ASP B N 1
ATOM 4666 C CA . ASP B 1 283 ? -18.578 -26.969 -18.438 1 97.69 283 ASP B CA 1
ATOM 4667 C C . ASP B 1 283 ? -18.719 -27.156 -16.938 1 97.69 283 ASP B C 1
ATOM 4669 O O . ASP B 1 283 ? -19.062 -28.25 -16.469 1 97.69 283 ASP B O 1
ATOM 4673 N N . SER B 1 284 ? -18.438 -26.109 -16.203 1 97.81 284 SER B N 1
ATOM 4674 C CA . SER B 1 284 ? -18.438 -26.109 -14.75 1 97.81 284 SER B CA 1
ATOM 4675 C C . SER B 1 284 ? -18.609 -24.703 -14.195 1 97.81 284 SER B C 1
ATOM 4677 O O . SER B 1 284 ? -18.734 -23.734 -14.953 1 97.81 284 SER B O 1
ATOM 4679 N N . GLY B 1 285 ? -18.797 -24.703 -12.914 1 97.19 285 GLY B N 1
ATOM 4680 C CA . GLY B 1 285 ? -18.734 -23.453 -12.195 1 97.19 285 GLY B CA 1
ATOM 4681 C C . GLY B 1 285 ? -17.344 -23.125 -11.688 1 97.19 285 GLY B C 1
ATOM 4682 O O . GLY B 1 285 ? -16.359 -23.297 -12.406 1 97.19 285 GLY B O 1
ATOM 4683 N N . HIS B 1 286 ? -17.266 -22.625 -10.461 1 97.25 286 HIS B N 1
ATOM 4684 C CA . HIS B 1 286 ? -16.016 -22.156 -9.875 1 97.25 286 HIS B CA 1
ATOM 4685 C C . HIS B 1 286 ? -15.078 -23.328 -9.586 1 97.25 286 HIS B C 1
ATOM 4687 O O . HIS B 1 286 ? -13.859 -23.156 -9.547 1 97.25 286 HIS B O 1
ATOM 4693 N N . MET B 1 287 ? -15.68 -24.469 -9.375 1 97 287 MET B N 1
ATOM 4694 C CA . MET B 1 287 ? -14.883 -25.672 -9.219 1 97 287 MET B CA 1
ATOM 4695 C C . MET B 1 287 ? -14.688 -26.375 -10.562 1 97 287 MET B C 1
ATOM 4697 O O . MET B 1 287 ? -15.633 -26.906 -11.133 1 97 287 MET B O 1
ATOM 4701 N N . LEU B 1 288 ? -13.477 -26.375 -11.016 1 98 288 LEU B N 1
ATOM 4702 C CA . LEU B 1 288 ? -13.18 -26.969 -12.312 1 98 288 LEU B CA 1
ATOM 4703 C C . LEU B 1 288 ? -13.125 -28.5 -12.219 1 98 288 LEU B C 1
ATOM 4705 O O . LEU B 1 288 ? -12.797 -29.047 -11.164 1 98 288 LEU B O 1
ATOM 4709 N N . PRO B 1 289 ? -13.438 -29.094 -13.32 1 97.12 289 PRO B N 1
ATOM 4710 C CA . PRO B 1 289 ? -13.344 -30.562 -13.305 1 97.12 289 PRO B CA 1
ATOM 4711 C C . PRO B 1 289 ? -11.898 -31.062 -13.273 1 97.12 289 PRO B C 1
ATOM 4713 O O . PRO B 1 289 ? -10.969 -30.281 -13.5 1 97.12 289 PRO B O 1
ATOM 4716 N N . ALA B 1 290 ? -11.727 -32.312 -12.938 1 95.75 290 ALA B N 1
ATOM 4717 C CA . ALA B 1 290 ? -10.414 -32.906 -12.688 1 95.75 290 ALA B CA 1
ATOM 4718 C C . ALA B 1 290 ? -9.477 -32.688 -13.875 1 95.75 290 ALA B C 1
ATOM 4720 O O . ALA B 1 290 ? -8.258 -32.594 -13.703 1 95.75 290 ALA B O 1
ATOM 4721 N N . GLU B 1 291 ? -10 -32.531 -15.047 1 97.12 291 GLU B N 1
ATOM 4722 C CA . GLU B 1 291 ? -9.234 -32.406 -16.281 1 97.12 291 GLU B CA 1
ATOM 4723 C C . GLU B 1 291 ? -8.414 -31.141 -16.312 1 97.12 291 GLU B C 1
ATOM 4725 O O . GLU B 1 291 ? -7.48 -31 -17.109 1 97.12 291 GLU B O 1
ATOM 4730 N N . TRP B 1 292 ? -8.773 -30.188 -15.469 1 98.31 292 TRP B N 1
ATOM 4731 C CA . TRP B 1 292 ? -8.07 -28.906 -15.539 1 98.31 292 TRP B CA 1
ATOM 4732 C C . TRP B 1 292 ? -6.598 -29.078 -15.18 1 98.31 292 TRP B C 1
ATOM 4734 O O . TRP B 1 292 ? -5.742 -28.359 -15.703 1 98.31 292 TRP B O 1
ATOM 4744 N N . THR B 1 293 ? -6.293 -30.031 -14.297 1 98.56 293 THR B N 1
ATOM 4745 C CA . THR B 1 293 ? -4.918 -30.219 -13.859 1 98.56 293 THR B CA 1
ATOM 4746 C C . THR B 1 293 ? -4.039 -30.703 -15.016 1 98.56 293 THR B C 1
ATOM 4748 O O . THR B 1 293 ? -2.898 -30.266 -15.156 1 98.56 293 THR B O 1
ATOM 4751 N N . ASP B 1 294 ? -4.586 -31.578 -15.844 1 98.38 294 ASP B N 1
ATOM 4752 C CA . ASP B 1 294 ? -3.836 -32.062 -17 1 98.38 294 ASP B CA 1
ATOM 4753 C C . ASP B 1 294 ? -3.504 -30.922 -17.953 1 98.38 294 ASP B C 1
ATOM 4755 O O . ASP B 1 294 ? -2.395 -30.859 -18.5 1 98.38 294 ASP B O 1
ATOM 4759 N N . ARG B 1 295 ? -4.5 -30.031 -18.172 1 98.56 295 ARG B N 1
ATOM 4760 C CA . ARG B 1 295 ? -4.285 -28.891 -19.047 1 98.56 295 ARG B CA 1
ATOM 4761 C C . ARG B 1 295 ? -3.217 -27.953 -18.484 1 98.56 295 ARG B C 1
ATOM 4763 O O . ARG B 1 295 ? -2.359 -27.469 -19.234 1 98.56 295 ARG B O 1
ATOM 4770 N N . ALA B 1 296 ? -3.256 -27.719 -17.219 1 98.88 296 ALA B N 1
ATOM 4771 C CA . ALA B 1 296 ? -2.295 -26.828 -16.578 1 98.88 296 ALA B CA 1
ATOM 4772 C C . ALA B 1 296 ? -0.881 -27.406 -16.656 1 98.88 296 ALA B C 1
ATOM 4774 O O . ALA B 1 296 ? 0.059 -26.703 -17.031 1 98.88 296 ALA B O 1
ATOM 4775 N N . VAL B 1 297 ? -0.735 -28.703 -16.359 1 98.75 297 VAL B N 1
ATOM 4776 C CA . VAL B 1 297 ? 0.579 -29.328 -16.344 1 98.75 297 VAL B CA 1
ATOM 4777 C C . VAL B 1 297 ? 1.141 -29.391 -17.766 1 98.75 297 VAL B C 1
ATOM 4779 O O . VAL B 1 297 ? 2.336 -29.172 -17.969 1 98.75 297 VAL B O 1
ATOM 4782 N N . TYR B 1 298 ? 0.285 -29.703 -18.703 1 98.56 298 TYR B N 1
ATOM 4783 C CA . TYR B 1 298 ? 0.712 -29.719 -20.094 1 98.56 298 TYR B CA 1
ATOM 4784 C C . TYR B 1 298 ? 1.257 -28.359 -20.5 1 98.56 298 TYR B C 1
ATOM 4786 O O . TYR B 1 298 ? 2.311 -28.266 -21.141 1 98.56 298 TYR B O 1
ATOM 4794 N N . TRP B 1 299 ? 0.521 -27.281 -20.125 1 98.88 299 TRP B N 1
ATOM 4795 C CA . TRP B 1 299 ? 0.95 -25.922 -20.469 1 98.88 299 TRP B CA 1
ATOM 4796 C C . TRP B 1 299 ? 2.311 -25.609 -19.844 1 98.88 299 TRP B C 1
ATOM 4798 O O . TRP B 1 299 ? 3.201 -25.094 -20.516 1 98.88 299 TRP B O 1
ATOM 4808 N N . ILE B 1 300 ? 2.482 -25.922 -18.594 1 98.88 300 ILE B N 1
ATOM 4809 C CA . ILE B 1 300 ? 3.75 -25.703 -17.906 1 98.88 300 ILE B CA 1
ATOM 4810 C C . ILE B 1 300 ? 4.863 -26.469 -18.625 1 98.88 300 ILE B C 1
ATOM 4812 O O . ILE B 1 300 ? 5.934 -25.906 -18.891 1 98.88 300 ILE B O 1
ATOM 4816 N N . GLY B 1 301 ? 4.664 -27.703 -18.984 1 98.12 301 GLY B N 1
ATOM 4817 C CA . GLY B 1 301 ? 5.656 -28.5 -19.672 1 98.12 301 GLY B CA 1
ATOM 4818 C C . GLY B 1 301 ? 6.051 -27.922 -21.016 1 98.12 301 GLY B C 1
ATOM 4819 O O . GLY B 1 301 ? 7.219 -27.969 -21.406 1 98.12 301 GLY B O 1
ATOM 4820 N N . LYS B 1 302 ? 5.113 -27.375 -21.688 1 98.19 302 LYS B N 1
ATOM 4821 C CA . LYS B 1 302 ? 5.328 -26.828 -23.016 1 98.19 302 LYS B CA 1
ATOM 4822 C C . LYS B 1 302 ? 6.145 -25.547 -22.969 1 98.19 302 LYS B C 1
ATOM 4824 O O . LYS B 1 302 ? 6.977 -25.297 -23.844 1 98.19 302 LYS B O 1
ATOM 4829 N N . HIS B 1 303 ? 5.953 -24.766 -21.922 1 98.25 303 HIS B N 1
ATOM 4830 C CA . HIS B 1 303 ? 6.453 -23.391 -22 1 98.25 303 HIS B CA 1
ATOM 4831 C C . HIS B 1 303 ? 7.531 -23.141 -20.953 1 98.25 303 HIS B C 1
ATOM 4833 O O . HIS B 1 303 ? 8.18 -22.094 -20.984 1 98.25 303 HIS B O 1
ATOM 4839 N N . LEU B 1 304 ? 7.738 -23.969 -19.953 1 95.94 304 LEU B N 1
ATOM 4840 C CA . LEU B 1 304 ? 8.766 -23.75 -18.938 1 95.94 304 LEU B CA 1
ATOM 4841 C C . LEU B 1 304 ? 10.031 -24.547 -19.266 1 95.94 304 LEU B C 1
ATOM 4843 O O . LEU B 1 304 ? 11.094 -24.297 -18.703 1 95.94 304 LEU B O 1
ATOM 4847 N N . ASN B 1 305 ? 10.133 -25.359 -20.281 1 82.19 305 ASN B N 1
ATOM 4848 C CA . ASN B 1 305 ? 11.312 -26.141 -20.656 1 82.19 305 ASN B CA 1
ATOM 4849 C C . ASN B 1 305 ? 12.25 -25.344 -21.547 1 82.19 305 ASN B C 1
ATOM 4851 O O . ASN B 1 305 ? 11.797 -24.484 -22.312 1 82.19 305 ASN B O 1
#

Solvent-accessible surface area (backbone atoms only — not comparable to full-atom values): 32656 Å² total; per-residue (Å²): 131,84,81,76,76,79,80,79,75,76,72,76,73,74,74,72,75,70,72,71,64,77,75,73,65,87,62,77,71,78,81,71,52,62,54,71,67,22,42,60,33,46,52,58,71,54,62,68,45,84,71,57,72,45,76,65,45,77,80,42,77,46,81,49,96,56,30,38,40,29,35,32,34,26,44,32,80,86,63,46,76,36,45,31,38,47,32,38,33,60,85,51,78,67,54,22,36,32,32,38,44,34,44,32,77,92,42,24,43,59,50,44,65,36,82,98,34,60,46,19,52,35,48,51,53,37,25,75,71,45,26,22,39,40,23,45,33,41,68,47,16,63,93,47,27,82,86,45,96,50,91,35,62,65,48,29,59,76,62,57,26,54,49,59,50,50,47,38,52,40,50,32,46,32,32,51,56,48,46,53,55,52,43,71,74,35,80,58,43,32,70,87,28,26,32,36,41,11,34,28,53,12,9,33,42,42,36,48,46,53,37,73,36,84,60,46,39,25,40,32,27,25,45,44,52,62,54,84,56,83,69,40,84,77,20,38,56,51,27,24,55,55,20,56,81,31,41,36,37,39,42,35,32,60,62,23,68,90,37,40,50,62,68,53,52,53,51,44,58,68,40,34,42,22,86,49,61,50,78,47,76,41,100,27,29,78,65,68,60,72,65,53,38,59,54,51,50,50,51,48,60,71,54,56,108,131,83,79,76,75,80,79,80,75,78,74,76,73,74,73,72,74,68,67,69,66,76,78,73,65,85,62,78,72,77,82,70,51,62,53,71,69,22,41,58,33,45,55,57,71,54,62,70,44,82,70,58,72,45,76,66,45,79,80,42,76,45,82,50,95,56,30,37,38,28,35,33,33,28,44,32,80,85,64,45,78,37,47,31,39,45,32,38,34,61,84,54,78,65,53,22,36,32,32,39,43,34,47,32,78,91,44,23,44,60,49,44,66,36,83,98,34,60,47,20,52,36,49,51,53,38,24,76,72,46,26,21,39,40,26,46,33,41,67,48,16,60,92,45,30,84,82,45,94,52,89,34,62,65,47,29,59,77,61,57,26,54,49,57,50,50,49,36,54,41,47,33,47,33,32,51,54,48,47,54,57,53,43,70,74,35,81,56,43,30,67,87,28,24,32,36,41,12,36,28,54,11,10,33,41,41,37,48,45,53,37,74,36,84,59,46,40,25,41,32,27,24,44,43,54,61,54,84,57,84,68,40,83,77,20,37,58,52,27,24,53,55,21,54,81,31,39,37,38,38,43,34,33,59,60,24,67,88,37,40,49,61,66,55,52,53,52,46,58,68,41,34,42,23,86,50,60,49,80,46,75,41,100,27,30,80,66,67,61,73,64,53,38,59,55,51,51,51,51,48,59,70,55,55,109

InterPro domains:
  IPR002925 Dienelactone hydrolase [PF01738] (83-258)
  IPR029058 Alpha/Beta hydrolase fold [G3DSA:3.40.50.1820] (64-305)
  IPR029058 Alpha/Beta hydrolase fold [SSF53474] (61-305)
  IPR050261 FrsA esterase [PTHR22946] (27-257)

Radius of gyration: 27.44 Å; Cα contacts (8 Å, |Δi|>4): 1249; chains: 2; bounding box: 59×90×79 Å

Foldseek 3Di:
DPPPPDPPPPPPPPPPPLPCPPDDPPPPPPLDADDDVLVVVLLVLLDADPPPFFQKDFPDWDDDVFKIKTWMWTAFRVRDIKIKIKMFGDVDAFLAEEEEEAEAFQAFNCQCCDPPHLSVVLQVLCSNVRYIYMGIGFACDDVNVVVDPDRGLVVCVVVVVVVVNLSSLSRSLSRVVVVLVVVVVPPSHDLQQYEYEYAASGLLSQLSCLQNPVSYAEYEREAYAADRDPSRSSHSLNRQLRNARYQYEYEHECAASSRDHPVRVVVSQVNHNYPRYYYDYDPDYSDHDSCVSVVVSVRSVVTRD/DPPPPDPPPPPPPPPPPLPCPPPPPPPPPPLDADDDVLVVVLLVLLDADPPPFFQKDFPDWDDDVFKIKTWMWTQFRVRDIKIKIKMFGDVDAFLAEEEEEAEAQQAFNCQCCDPPHLSVVLQVLCSNVRYIYMGIGFACDDVNVVVDPDRGLVVCVVVVVVVVNLSSLSRSLSRVVVVLVVQVVPPSHDLQQYEYEYAASGLLSQLSCLQNPVSYAEYEREAYAADRDPSRSSHSLNRQLRNARYQYEYEHECAAVSRDHPVRVVVSQVNHNYPRYYYDYDPDYSDGDSCVSVVVSVRSVVTRD